Protein AF-A0A344W2H5-F1 (afdb_monomer_lite)

Structure (mmCIF, N/CA/C/O backbone):
data_AF-A0A344W2H5-F1
#
_entry.id   AF-A0A344W2H5-F1
#
loop_
_atom_site.group_PDB
_atom_site.id
_atom_site.type_symbol
_atom_site.label_atom_id
_atom_site.label_alt_id
_atom_site.label_comp_id
_atom_site.label_asym_id
_atom_site.label_entity_id
_atom_site.label_seq_id
_atom_site.pdbx_PDB_ins_code
_atom_site.Cartn_x
_atom_site.Cartn_y
_atom_site.Cartn_z
_atom_site.occupancy
_atom_site.B_iso_or_equiv
_atom_site.auth_seq_id
_atom_site.auth_comp_id
_atom_site.auth_asym_id
_atom_site.auth_atom_id
_atom_site.pdbx_PDB_model_num
ATOM 1 N N . MET A 1 1 ? -45.371 17.504 56.117 1.00 33.66 1 MET A N 1
ATOM 2 C CA . MET A 1 1 ? -45.175 16.566 57.241 1.00 33.66 1 MET A CA 1
ATOM 3 C C . MET A 1 1 ? -45.513 15.166 56.734 1.00 33.66 1 MET A C 1
ATOM 5 O O . MET A 1 1 ? -46.571 15.006 56.147 1.00 33.66 1 MET A O 1
ATOM 9 N N . ASN A 1 2 ? -44.581 14.229 56.929 1.00 28.39 2 ASN A N 1
ATOM 10 C CA . ASN A 1 2 ? -44.618 12.771 56.729 1.00 28.39 2 ASN A CA 1
ATOM 11 C C . ASN A 1 2 ? -44.562 12.112 55.334 1.00 28.39 2 ASN A C 1
ATOM 13 O O . ASN A 1 2 ? -45.553 11.744 54.717 1.00 28.39 2 ASN A O 1
ATOM 17 N N . ILE A 1 3 ? -43.306 11.836 54.969 1.00 36.91 3 ILE A N 1
ATOM 18 C CA . ILE A 1 3 ? -42.771 10.557 54.486 1.00 36.91 3 ILE A CA 1
ATOM 19 C C . ILE A 1 3 ? -43.233 9.409 55.407 1.00 36.91 3 ILE A C 1
ATOM 21 O O . ILE A 1 3 ? -43.064 9.532 56.614 1.00 36.91 3 ILE A O 1
ATOM 25 N N . GLN A 1 4 ? -43.762 8.312 54.853 1.00 33.22 4 GLN A N 1
ATOM 26 C CA . GLN A 1 4 ? -43.435 6.909 55.185 1.00 33.22 4 GLN A CA 1
ATOM 27 C C . GLN A 1 4 ? -44.495 5.942 54.629 1.00 33.22 4 GLN A C 1
ATOM 29 O O . GLN A 1 4 ? -45.690 6.213 54.692 1.00 33.22 4 GLN A O 1
ATOM 34 N N . SER A 1 5 ? -44.020 4.760 54.217 1.00 36.97 5 SER A N 1
ATOM 35 C CA . SER A 1 5 ? -44.768 3.506 53.991 1.00 36.97 5 SER A CA 1
ATOM 36 C C . SER A 1 5 ? -45.156 3.177 52.547 1.00 36.97 5 SER A C 1
ATOM 38 O O . SER A 1 5 ? -46.324 3.224 52.196 1.00 36.97 5 SER A O 1
ATOM 40 N N . LEU A 1 6 ? -44.188 2.735 51.735 1.00 31.62 6 LEU A N 1
ATOM 41 C CA . LEU A 1 6 ? -44.425 1.718 50.694 1.00 31.62 6 LEU A CA 1
ATOM 42 C C . LEU A 1 6 ? -43.097 1.055 50.297 1.00 31.62 6 LEU A C 1
ATOM 44 O O . LEU A 1 6 ? -42.562 1.231 49.210 1.00 31.62 6 LEU A O 1
ATOM 48 N N . ASN A 1 7 ? -42.551 0.285 51.236 1.00 33.47 7 ASN A N 1
ATOM 49 C CA . ASN A 1 7 ? -41.619 -0.796 50.944 1.00 33.47 7 ASN A CA 1
ATOM 50 C C . ASN A 1 7 ? -42.339 -2.091 51.311 1.00 33.47 7 ASN A C 1
ATOM 52 O O . ASN A 1 7 ? -42.685 -2.255 52.477 1.00 33.47 7 ASN A O 1
ATOM 56 N N . VAL A 1 8 ? -42.569 -2.960 50.322 1.00 37.69 8 VAL A N 1
ATOM 57 C CA . VAL A 1 8 ? -42.499 -4.438 50.358 1.00 37.69 8 VAL A CA 1
ATOM 58 C C . VAL A 1 8 ? -43.263 -4.992 49.141 1.00 37.69 8 VAL A C 1
ATOM 60 O O . VAL A 1 8 ? -44.351 -4.530 48.823 1.00 37.69 8 VAL A O 1
ATOM 63 N N . LEU A 1 9 ? -42.664 -6.011 48.508 1.00 34.38 9 LEU A N 1
ATOM 64 C CA . LEU A 1 9 ? -43.115 -6.820 47.359 1.00 34.38 9 LEU A CA 1
ATOM 65 C C . LEU A 1 9 ? -42.678 -6.363 45.957 1.00 34.38 9 LEU A C 1
ATOM 67 O O . LEU A 1 9 ? -43.484 -6.227 45.048 1.00 34.38 9 LEU A O 1
ATOM 71 N N . PHE A 1 10 ? -41.363 -6.329 45.723 1.00 32.84 10 PHE A N 1
ATOM 72 C CA . PHE A 1 10 ? -40.839 -6.772 44.427 1.00 32.84 10 PHE A CA 1
ATOM 73 C C . PHE A 1 10 ? -39.986 -8.022 44.629 1.00 32.84 10 PHE A C 1
ATOM 75 O O . PHE A 1 10 ? -38.896 -7.991 45.201 1.00 32.84 10 PHE A O 1
ATOM 82 N N . SER A 1 11 ? -40.544 -9.156 44.204 1.00 41.75 11 SER A N 1
ATOM 83 C CA . SER A 1 11 ? -39.887 -10.456 44.245 1.00 41.75 11 SER A CA 1
ATOM 84 C C . SER A 1 11 ? -38.611 -10.440 43.396 1.00 41.75 11 SER A C 1
ATOM 86 O O . SER A 1 11 ? -38.528 -9.774 42.361 1.00 41.75 11 SER A O 1
ATOM 88 N N . ARG A 1 12 ? -37.617 -11.238 43.803 1.00 37.84 12 ARG A N 1
ATOM 89 C CA . ARG A 1 12 ? -36.329 -11.432 43.109 1.00 37.84 12 ARG A CA 1
ATOM 90 C C . ARG A 1 12 ? -36.451 -11.879 41.635 1.00 37.84 12 ARG A C 1
ATOM 92 O O . ARG A 1 12 ? -35.437 -11.967 40.956 1.00 37.84 12 ARG A O 1
ATOM 99 N N . ARG A 1 13 ? -37.662 -12.128 41.119 1.00 40.97 13 ARG A N 1
ATOM 100 C CA . ARG A 1 13 ? -37.932 -12.499 39.721 1.00 40.97 13 ARG A CA 1
ATOM 101 C C . ARG A 1 13 ? -38.162 -11.301 38.786 1.00 40.97 13 ARG A C 1
ATOM 103 O O . ARG A 1 13 ? -37.967 -11.450 37.587 1.00 40.97 13 ARG A O 1
ATOM 110 N N . ALA A 1 14 ? -38.476 -10.108 39.303 1.00 36.69 14 ALA A N 1
ATOM 111 C CA . ALA A 1 14 ? -38.692 -8.917 38.467 1.00 36.69 14 ALA A CA 1
ATOM 112 C C . ALA A 1 14 ? -37.384 -8.272 37.959 1.00 36.69 14 ALA A C 1
ATOM 114 O O . ALA A 1 14 ? -37.369 -7.663 36.895 1.00 36.69 14 ALA A O 1
ATOM 115 N N . LYS A 1 15 ? -36.258 -8.462 38.665 1.00 33.16 15 LYS A N 1
ATOM 116 C CA . LYS A 1 15 ? -34.935 -7.982 38.215 1.00 33.16 15 LYS A CA 1
ATOM 117 C C . LYS A 1 15 ? -34.275 -8.878 37.157 1.00 33.16 15 LYS A C 1
ATOM 119 O O . LYS A 1 15 ? -33.351 -8.432 36.494 1.00 33.16 15 LYS A O 1
ATOM 124 N N . ALA A 1 16 ? -34.761 -10.108 36.967 1.00 33.53 16 ALA A N 1
ATOM 125 C CA . ALA A 1 16 ? -34.240 -11.027 35.952 1.00 33.53 16 ALA A CA 1
ATOM 126 C C . ALA A 1 16 ? -34.899 -10.843 34.569 1.00 33.53 16 ALA A C 1
ATOM 128 O O . ALA A 1 16 ? -34.302 -11.205 33.562 1.00 33.53 16 ALA A O 1
ATOM 129 N N . MET A 1 17 ? -36.096 -10.245 34.494 1.00 32.78 17 MET A N 1
ATOM 130 C CA . MET A 1 17 ? -36.780 -9.991 33.215 1.00 32.78 17 MET A CA 1
ATOM 131 C C . MET A 1 17 ? -36.383 -8.670 32.540 1.00 32.78 17 MET A C 1
ATOM 133 O O . MET A 1 17 ? -36.568 -8.539 31.335 1.00 32.78 17 MET A O 1
ATOM 137 N N . LEU A 1 18 ? -35.781 -7.716 33.262 1.00 30.08 18 LEU A N 1
ATOM 138 C CA . LEU A 1 18 ? -35.337 -6.446 32.668 1.00 30.08 18 LEU A CA 1
ATOM 139 C C . LEU A 1 18 ? -33.956 -6.522 31.985 1.00 30.08 18 LEU A C 1
ATOM 141 O O . LEU A 1 18 ? -33.549 -5.571 31.334 1.00 30.08 18 LEU A O 1
ATOM 145 N N . VAL A 1 19 ? -33.243 -7.646 32.125 1.00 32.53 19 VAL A N 1
ATOM 146 C CA . VAL A 1 19 ? -31.919 -7.878 31.509 1.00 32.53 19 VAL A CA 1
ATOM 147 C C . VAL A 1 19 ? -32.024 -8.702 30.214 1.00 32.53 19 VAL A C 1
ATOM 149 O O . VAL A 1 19 ? -31.089 -8.747 29.427 1.00 32.53 19 VAL A O 1
ATOM 152 N N . ILE A 1 20 ? -33.180 -9.320 29.942 1.00 31.95 20 ILE A N 1
ATOM 153 C CA . ILE A 1 20 ? -33.392 -10.146 28.738 1.00 31.95 20 ILE A CA 1
ATOM 154 C C . ILE A 1 20 ? -34.100 -9.353 27.621 1.00 31.95 20 ILE A C 1
ATOM 156 O O . ILE A 1 20 ? -33.932 -9.664 26.445 1.00 31.95 20 ILE A O 1
ATOM 160 N N . ALA A 1 21 ? -34.810 -8.268 27.948 1.00 30.44 21 ALA A N 1
ATOM 161 C CA . ALA A 1 21 ? -35.439 -7.394 26.950 1.00 30.44 21 ALA A CA 1
ATOM 162 C C . ALA A 1 21 ? -34.453 -6.438 26.242 1.00 30.44 21 ALA A C 1
ATOM 164 O O . ALA A 1 21 ? -34.757 -5.937 25.164 1.00 30.44 21 ALA A O 1
ATOM 165 N N . SER A 1 22 ? -33.260 -6.220 26.800 1.00 30.78 22 SER A N 1
ATOM 166 C CA . SER A 1 22 ? -32.208 -5.364 26.229 1.00 30.78 22 SER A CA 1
ATOM 167 C C . SER A 1 22 ? -31.203 -6.109 25.340 1.00 30.78 22 SER A C 1
ATOM 169 O O . SER A 1 22 ? -30.354 -5.464 24.739 1.00 30.78 22 SER A O 1
ATOM 171 N N . LEU A 1 23 ? -31.315 -7.438 25.197 1.00 30.53 23 LEU A N 1
ATOM 172 C CA . LEU A 1 23 ? -30.450 -8.227 24.303 1.00 30.53 23 LEU A CA 1
ATOM 173 C C . LEU A 1 23 ? -31.110 -8.602 22.962 1.00 30.53 23 LEU A C 1
ATOM 175 O O . LEU A 1 23 ? -30.437 -9.090 22.062 1.00 30.53 23 LEU A O 1
ATOM 179 N N . VAL A 1 24 ? -32.422 -8.379 22.817 1.00 31.30 24 VAL A N 1
ATOM 180 C CA . VAL A 1 24 ? -33.186 -8.702 21.592 1.00 31.30 24 VAL A CA 1
ATOM 181 C C . VAL A 1 24 ? -33.532 -7.440 20.780 1.00 31.30 24 VAL A C 1
ATOM 183 O O . VAL A 1 24 ? -33.884 -7.533 19.608 1.00 31.30 24 VAL A O 1
ATOM 186 N N . ALA A 1 25 ? -33.362 -6.245 21.355 1.00 30.81 25 ALA A N 1
ATOM 187 C CA . ALA A 1 25 ? -33.643 -4.971 20.686 1.00 30.81 25 ALA A CA 1
ATOM 188 C C . ALA A 1 25 ? -32.490 -4.444 19.803 1.00 30.81 25 ALA A C 1
ATOM 190 O O . ALA A 1 25 ? -32.708 -3.524 19.022 1.00 30.81 25 ALA A O 1
ATOM 191 N N . SER A 1 26 ? -31.296 -5.044 19.859 1.00 34.09 26 SER A N 1
ATOM 192 C CA . SER A 1 26 ? -30.114 -4.591 19.100 1.00 34.09 26 SER A CA 1
ATOM 193 C C . SER A 1 26 ? -29.977 -5.216 17.702 1.00 34.09 26 SER A C 1
ATOM 195 O O . SER A 1 26 ? -28.992 -4.967 17.019 1.00 34.09 26 SER A O 1
ATOM 197 N N . ILE A 1 27 ? -30.942 -6.037 17.261 1.00 37.72 27 ILE A N 1
ATOM 198 C CA . ILE A 1 27 ? -30.916 -6.694 15.934 1.00 37.72 27 ILE A CA 1
ATOM 199 C C . ILE A 1 27 ? -31.898 -6.048 14.935 1.00 37.72 27 ILE A C 1
ATOM 201 O O . ILE A 1 27 ? -31.874 -6.363 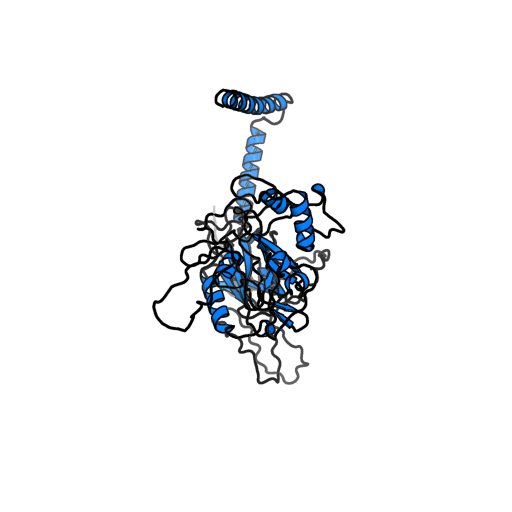13.750 1.00 37.72 27 ILE A O 1
ATOM 205 N N . PHE A 1 28 ? -32.700 -5.059 15.342 1.00 35.44 28 PHE A N 1
ATOM 206 C CA . PHE A 1 28 ? -33.480 -4.248 14.396 1.00 35.44 28 PHE A CA 1
ATOM 207 C C . PHE A 1 28 ? -32.687 -3.016 13.933 1.00 35.44 28 PHE A C 1
ATOM 209 O O . PHE A 1 28 ? -33.085 -1.870 14.136 1.00 35.44 28 PHE A O 1
ATOM 216 N N . ALA A 1 29 ? -31.554 -3.262 13.273 1.00 35.25 29 ALA A N 1
ATOM 217 C CA . ALA A 1 29 ? -30.940 -2.269 12.404 1.00 35.25 29 ALA A CA 1
ATOM 218 C C . ALA A 1 29 ? -31.811 -2.132 11.143 1.00 35.25 29 ALA A C 1
ATOM 220 O O . ALA A 1 29 ? -31.845 -3.004 10.280 1.00 35.25 29 ALA A O 1
ATOM 221 N N . ILE A 1 30 ? -32.600 -1.060 11.138 1.00 34.06 30 ILE A N 1
ATOM 222 C CA . ILE A 1 30 ? -33.126 -0.297 10.002 1.00 34.06 30 ILE A CA 1
ATOM 223 C C . ILE A 1 30 ? -32.783 -0.908 8.626 1.00 34.06 30 ILE A C 1
ATOM 225 O O . ILE A 1 30 ? -31.672 -0.754 8.122 1.00 34.06 30 ILE A O 1
ATOM 229 N N . LEU A 1 31 ? -33.781 -1.511 7.965 1.00 30.66 31 LEU A N 1
ATOM 230 C CA . LEU A 1 31 ? -33.804 -1.618 6.504 1.00 30.66 31 LEU A CA 1
ATOM 231 C C . LEU A 1 31 ? -33.951 -0.202 5.929 1.00 30.66 31 LEU A C 1
ATOM 233 O O . LEU A 1 31 ? -35.045 0.244 5.586 1.00 30.66 31 LEU A O 1
ATOM 237 N N . VAL A 1 32 ? -32.839 0.519 5.826 1.00 30.64 32 VAL A N 1
ATOM 238 C CA . VAL A 1 32 ? -32.694 1.495 4.750 1.00 30.64 32 VAL A CA 1
ATOM 239 C C . VAL A 1 32 ? -32.518 0.642 3.496 1.00 30.64 32 VAL A C 1
ATOM 241 O O . VAL A 1 32 ? -31.688 -0.271 3.524 1.00 30.64 32 VAL A O 1
ATOM 244 N N . PRO A 1 33 ? -33.270 0.856 2.403 1.00 28.53 33 PRO A N 1
ATOM 245 C CA . PRO A 1 33 ? -32.864 0.295 1.131 1.00 28.53 33 PRO A CA 1
ATOM 246 C C . PRO A 1 33 ? -31.511 0.929 0.818 1.00 28.53 33 PRO A C 1
ATOM 248 O O . PRO A 1 33 ? -31.432 2.073 0.372 1.00 28.53 33 PRO A O 1
ATOM 251 N N . ALA A 1 34 ? -30.439 0.203 1.136 1.00 33.72 34 ALA A N 1
ATOM 252 C CA . ALA A 1 34 ? -29.125 0.486 0.618 1.00 33.72 34 ALA A CA 1
ATOM 253 C C . ALA A 1 34 ? -29.319 0.529 -0.892 1.00 33.72 34 ALA A C 1
ATOM 255 O O . ALA A 1 34 ? -29.576 -0.498 -1.527 1.00 33.72 34 ALA A O 1
ATOM 256 N N . SER A 1 35 ? -29.273 1.739 -1.453 1.00 29.64 35 SER A N 1
ATOM 257 C CA . SER A 1 35 ? -28.962 1.890 -2.863 1.00 29.64 35 SER A CA 1
ATOM 258 C C . SER A 1 35 ? -27.725 1.037 -3.041 1.00 29.64 35 SER A C 1
ATOM 260 O O . SER A 1 35 ? -26.721 1.273 -2.371 1.00 29.64 35 SER A O 1
ATOM 262 N N . SER A 1 36 ? -27.872 -0.056 -3.780 1.00 33.88 36 SER A N 1
ATOM 263 C CA . SER A 1 36 ? -26.810 -1.019 -3.967 1.00 33.88 36 SER A CA 1
ATOM 264 C C . SER A 1 36 ? -25.730 -0.293 -4.752 1.00 33.88 36 SER A C 1
ATOM 266 O O . SER A 1 36 ? -25.734 -0.300 -5.978 1.00 33.88 36 SER A O 1
ATOM 268 N N . ALA A 1 37 ? -24.820 0.374 -4.044 1.00 30.23 37 ALA A N 1
ATOM 269 C CA . ALA A 1 37 ? -23.463 0.496 -4.508 1.00 30.23 37 ALA A CA 1
ATOM 270 C C . ALA A 1 37 ? -23.009 -0.955 -4.625 1.00 30.23 37 ALA A C 1
ATOM 272 O O . ALA A 1 37 ? -22.675 -1.610 -3.638 1.00 30.23 37 ALA A O 1
ATOM 273 N N . THR A 1 38 ? -23.176 -1.511 -5.821 1.00 28.61 38 THR A N 1
ATOM 274 C CA . THR A 1 38 ? -22.523 -2.742 -6.227 1.00 28.61 38 THR A CA 1
ATOM 275 C C . THR A 1 38 ? -21.059 -2.539 -5.890 1.00 28.61 38 THR A C 1
ATOM 277 O O . THR A 1 38 ? -20.385 -1.762 -6.564 1.00 28.61 38 THR A O 1
ATOM 280 N N . ALA A 1 39 ? -20.601 -3.164 -4.802 1.00 37.31 39 ALA A N 1
ATOM 281 C CA . ALA A 1 39 ? -19.183 -3.338 -4.560 1.00 37.31 39 ALA A CA 1
ATOM 282 C C . ALA A 1 39 ? -18.619 -3.884 -5.871 1.00 37.31 39 ALA A C 1
ATOM 284 O O . ALA A 1 39 ? -19.129 -4.888 -6.383 1.00 37.31 39 ALA A O 1
ATOM 285 N N . ALA A 1 40 ? -17.689 -3.142 -6.474 1.00 35.34 40 ALA A N 1
ATOM 286 C CA . ALA A 1 40 ? -17.066 -3.566 -7.711 1.00 35.34 40 ALA A CA 1
ATOM 287 C C . ALA A 1 40 ? -16.547 -4.999 -7.499 1.00 35.34 40 ALA A C 1
ATOM 289 O O . ALA A 1 40 ? -15.973 -5.273 -6.440 1.00 35.34 40 ALA A O 1
ATOM 290 N N . PRO A 1 41 ? -16.810 -5.937 -8.425 1.00 37.94 41 PRO A N 1
ATOM 291 C CA . PRO A 1 41 ? -16.210 -7.258 -8.333 1.00 37.94 41 PRO A CA 1
ATOM 292 C C . PRO A 1 41 ? -14.691 -7.078 -8.261 1.00 37.94 41 PRO A C 1
ATOM 294 O O . PRO A 1 41 ? -14.124 -6.368 -9.093 1.00 37.94 41 PRO A O 1
ATOM 297 N N . SER A 1 42 ? -14.065 -7.676 -7.244 1.00 48.62 42 SER A N 1
ATOM 298 C CA . SER A 1 42 ? -12.610 -7.676 -7.087 1.00 48.62 42 SER A CA 1
ATOM 299 C C . SER A 1 42 ? -11.932 -8.115 -8.378 1.00 48.62 42 SER A C 1
ATOM 301 O O . SER A 1 42 ? -12.424 -9.000 -9.092 1.00 48.62 42 SER A O 1
ATOM 303 N N . ASN A 1 43 ? -10.788 -7.513 -8.676 1.00 56.25 43 ASN A N 1
ATOM 304 C CA . ASN A 1 43 ? -10.019 -7.901 -9.842 1.00 56.25 43 ASN A CA 1
ATOM 305 C C . ASN A 1 43 ? -8.785 -8.709 -9.400 1.00 56.25 43 ASN A C 1
ATOM 307 O O . ASN A 1 43 ? -7.765 -8.117 -9.040 1.00 56.25 43 ASN A O 1
ATOM 311 N N . PRO A 1 44 ? -8.829 -10.061 -9.426 1.00 64.50 44 PRO A N 1
ATOM 312 C CA . PRO A 1 44 ? -7.673 -10.892 -9.076 1.00 64.50 44 PRO A CA 1
ATOM 313 C C . PRO A 1 44 ? -6.478 -10.684 -10.021 1.00 64.50 44 PRO A C 1
ATOM 315 O O . PRO A 1 44 ? -5.378 -11.146 -9.712 1.00 64.50 44 PRO A O 1
ATOM 318 N N . ASP A 1 45 ? -6.664 -9.967 -11.134 1.00 84.31 45 ASP A N 1
ATOM 319 C CA . ASP A 1 45 ? -5.617 -9.603 -12.087 1.00 84.31 45 ASP A CA 1
ATOM 320 C C . ASP A 1 45 ? -4.943 -8.262 -11.767 1.00 84.31 45 ASP A C 1
ATOM 322 O O . ASP A 1 45 ? -4.261 -7.697 -12.623 1.00 84.31 45 ASP A O 1
ATOM 326 N N . LYS A 1 46 ? -5.096 -7.737 -10.547 1.00 88.38 46 LYS A N 1
ATOM 327 C CA . LYS A 1 46 ? -4.428 -6.506 -10.107 1.00 88.38 46 LYS A CA 1
ATOM 328 C C . LYS A 1 46 ? -3.247 -6.760 -9.189 1.00 88.38 46 LYS A C 1
ATOM 330 O O . LYS A 1 46 ? -3.187 -7.746 -8.456 1.00 88.38 46 LYS A O 1
ATOM 335 N N . VAL A 1 47 ? -2.308 -5.824 -9.232 1.00 91.38 47 VAL A N 1
ATOM 336 C CA . VAL A 1 47 ? -1.150 -5.777 -8.348 1.00 91.38 47 VAL A CA 1
ATOM 337 C C . VAL A 1 47 ? -0.800 -4.331 -8.015 1.00 91.38 47 VAL A C 1
ATOM 339 O O . VAL A 1 47 ? -0.743 -3.471 -8.893 1.00 91.38 47 VAL A O 1
ATOM 342 N N . THR A 1 48 ? -0.584 -4.061 -6.730 1.00 94.00 48 THR A N 1
ATOM 343 C CA . THR A 1 48 ? -0.128 -2.762 -6.236 1.00 94.00 48 THR A CA 1
ATOM 344 C C . THR A 1 48 ? 1.387 -2.765 -6.178 1.00 94.00 48 THR A C 1
ATOM 346 O O . THR A 1 48 ? 1.979 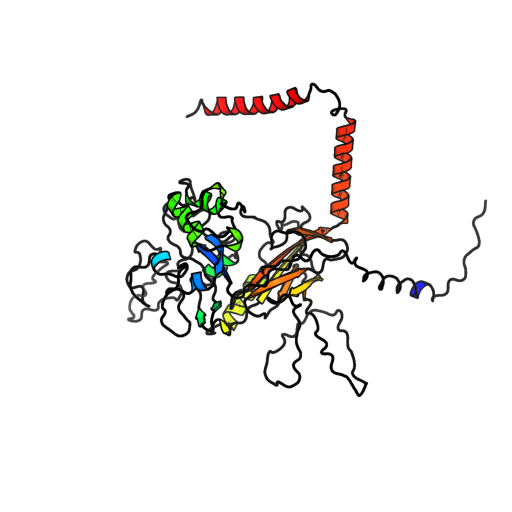-3.635 -5.533 1.00 94.00 48 THR A O 1
ATOM 349 N N . ILE A 1 49 ? 2.000 -1.780 -6.824 1.00 95.19 49 ILE A N 1
ATOM 350 C CA . ILE A 1 49 ? 3.450 -1.632 -6.950 1.00 95.19 49 ILE A CA 1
ATOM 351 C C . ILE A 1 49 ? 3.897 -0.273 -6.413 1.00 95.19 49 ILE A C 1
ATOM 353 O O . ILE A 1 49 ? 3.111 0.675 -6.345 1.00 95.19 49 ILE A O 1
ATOM 357 N N . CYS A 1 50 ? 5.182 -0.161 -6.086 1.00 96.50 50 CYS A N 1
ATOM 358 C CA . CYS A 1 50 ? 5.839 1.136 -5.962 1.00 96.50 50 CYS A CA 1
ATOM 359 C C . CYS A 1 50 ? 6.474 1.469 -7.303 1.00 96.50 50 CYS A C 1
ATOM 361 O O . CYS A 1 50 ? 7.549 0.963 -7.629 1.00 96.50 50 CYS A O 1
ATOM 363 N N . HIS A 1 51 ? 5.796 2.309 -8.075 1.00 94.50 51 HIS A N 1
ATOM 364 C CA . HIS A 1 51 ? 6.293 2.796 -9.346 1.00 94.50 51 HIS A CA 1
ATOM 365 C C . HIS A 1 51 ? 7.334 3.892 -9.121 1.00 94.50 51 HIS A C 1
ATOM 367 O O . HIS A 1 51 ? 7.089 4.869 -8.411 1.00 94.50 51 HIS A O 1
ATOM 373 N N . ARG A 1 52 ? 8.519 3.709 -9.689 1.00 92.12 52 ARG A N 1
ATOM 374 C CA . ARG A 1 52 ? 9.686 4.570 -9.512 1.00 92.12 52 ARG A CA 1
ATOM 375 C C . ARG A 1 52 ? 9.506 5.908 -10.258 1.00 92.12 52 ARG A C 1
ATOM 377 O O . ARG A 1 52 ? 9.148 5.956 -11.438 1.00 92.12 52 ARG A O 1
ATOM 384 N N . THR A 1 53 ? 9.846 7.010 -9.612 1.00 92.06 53 THR A N 1
ATOM 385 C CA . THR A 1 53 ? 9.752 8.363 -10.190 1.00 92.06 53 THR A CA 1
ATOM 386 C C . THR A 1 53 ? 11.141 8.890 -10.590 1.00 92.06 53 THR A C 1
ATOM 388 O O . THR A 1 53 ? 12.131 8.162 -10.490 1.00 92.06 53 THR A O 1
ATOM 391 N N . HIS A 1 54 ? 11.246 10.127 -11.082 1.00 89.44 54 HIS A N 1
ATOM 392 C CA . HIS A 1 54 ? 12.521 10.859 -11.162 1.00 89.44 54 HIS A CA 1
ATOM 393 C C . HIS A 1 54 ? 12.729 11.777 -9.944 1.00 89.44 54 HIS A C 1
ATOM 395 O O . HIS A 1 54 ? 13.852 12.207 -9.674 1.00 89.44 54 HIS A O 1
ATOM 401 N N . SER A 1 55 ? 11.663 12.089 -9.205 1.00 91.31 55 SER A N 1
ATOM 402 C CA . SER A 1 55 ? 11.660 12.927 -8.009 1.00 91.31 55 SER A CA 1
ATOM 403 C C . SER A 1 55 ? 12.326 12.229 -6.823 1.00 91.31 55 SER A C 1
ATOM 405 O O . SER A 1 55 ? 11.782 11.303 -6.232 1.00 91.31 55 SER A O 1
ATOM 407 N N . THR A 1 56 ? 13.469 12.740 -6.369 1.00 90.44 56 THR A N 1
ATOM 408 C CA . THR A 1 56 ? 14.123 12.243 -5.142 1.00 90.44 56 THR A CA 1
ATOM 409 C C . THR A 1 56 ? 13.353 12.605 -3.867 1.00 90.44 56 THR A C 1
ATOM 411 O O . THR A 1 56 ? 13.541 11.971 -2.833 1.00 90.44 56 THR A O 1
ATOM 414 N N . GLY A 1 57 ? 12.459 13.599 -3.932 1.00 91.19 57 GLY A N 1
ATOM 415 C CA . GLY A 1 57 ? 11.519 13.938 -2.860 1.00 91.19 57 GLY A CA 1
ATOM 416 C C . GLY A 1 57 ? 10.275 13.041 -2.819 1.00 91.19 57 GLY A C 1
ATOM 417 O O . GLY A 1 57 ? 9.630 12.937 -1.776 1.00 91.19 57 GLY A O 1
ATOM 418 N N . ASN A 1 58 ? 9.938 12.382 -3.928 1.00 92.38 58 ASN A N 1
ATOM 419 C CA . ASN A 1 58 ? 8.832 11.431 -4.037 1.00 92.38 58 ASN A CA 1
ATOM 420 C C . ASN A 1 58 ? 9.287 10.223 -4.860 1.00 92.38 58 ASN A C 1
ATOM 422 O O . ASN A 1 58 ? 8.795 10.047 -5.970 1.00 92.38 58 ASN A O 1
ATOM 426 N N . PRO A 1 59 ? 10.232 9.406 -4.360 1.00 93.25 59 PRO A N 1
ATOM 427 C CA . PRO A 1 59 ? 10.929 8.413 -5.179 1.00 93.25 59 PRO A CA 1
ATOM 428 C C . PRO A 1 59 ? 10.019 7.310 -5.711 1.00 93.25 59 PRO A C 1
ATOM 430 O O . PRO A 1 59 ? 10.325 6.696 -6.734 1.00 93.25 59 PRO A O 1
ATOM 433 N N . TYR A 1 60 ? 8.887 7.074 -5.045 1.00 95.62 60 TYR A N 1
ATOM 434 C CA . TYR A 1 60 ? 7.879 6.146 -5.516 1.00 95.62 60 TYR A CA 1
ATOM 435 C C . TYR A 1 60 ? 6.470 6.717 -5.446 1.00 95.62 60 TYR A C 1
ATOM 437 O O . TYR A 1 60 ? 6.059 7.337 -4.461 1.00 95.62 60 TYR A O 1
ATOM 445 N N . ARG A 1 61 ? 5.701 6.383 -6.476 1.00 95.25 61 ARG A N 1
ATOM 446 C CA . ARG A 1 61 ? 4.250 6.487 -6.523 1.00 95.25 61 ARG A CA 1
ATOM 447 C C . ARG A 1 61 ? 3.653 5.096 -6.326 1.00 95.25 61 ARG A C 1
ATOM 449 O O . ARG A 1 61 ? 3.951 4.184 -7.091 1.00 95.25 61 ARG A O 1
ATOM 456 N N . MET A 1 62 ? 2.804 4.917 -5.320 1.00 94.94 62 MET A N 1
ATOM 457 C CA . MET A 1 62 ? 2.052 3.671 -5.157 1.00 94.94 62 MET A CA 1
ATOM 458 C C . MET A 1 62 ? 0.873 3.665 -6.131 1.00 94.94 62 MET A C 1
ATOM 460 O O . MET A 1 62 ? 0.023 4.555 -6.060 1.00 94.94 62 MET A O 1
ATOM 464 N N . ILE A 1 63 ? 0.840 2.681 -7.028 1.00 94.25 63 ILE A N 1
ATOM 465 C CA . ILE A 1 63 ? -0.205 2.518 -8.049 1.00 94.25 63 ILE A CA 1
ATOM 466 C C . ILE A 1 63 ? -0.691 1.073 -8.095 1.00 94.25 63 ILE A C 1
ATOM 468 O O . ILE A 1 63 ? 0.058 0.156 -7.752 1.00 94.25 63 ILE A O 1
ATOM 472 N N . THR A 1 64 ? -1.923 0.872 -8.558 1.00 92.44 64 THR A N 1
ATOM 473 C CA . THR A 1 64 ? -2.514 -0.459 -8.733 1.00 92.44 64 THR A CA 1
ATOM 474 C C . THR A 1 64 ? -2.807 -0.690 -10.206 1.00 92.44 64 THR A C 1
ATOM 476 O O . THR A 1 64 ? -3.647 -0.025 -10.813 1.00 92.44 64 THR A O 1
ATOM 479 N N . VAL A 1 65 ? -2.099 -1.650 -10.791 1.00 91.94 65 VAL A N 1
ATOM 480 C CA . VAL A 1 65 ? -2.078 -1.897 -12.237 1.00 91.94 65 VAL A CA 1
ATOM 481 C C . VAL A 1 65 ? -2.509 -3.324 -12.546 1.00 91.94 65 VAL A C 1
ATOM 483 O O . VAL A 1 65 ? -2.605 -4.168 -11.654 1.00 91.94 65 VAL A O 1
ATOM 486 N N . SER A 1 66 ? -2.798 -3.598 -13.819 1.00 90.56 66 SER A N 1
ATOM 487 C CA . SER A 1 66 ? -2.977 -4.977 -14.282 1.00 90.56 66 SER A CA 1
ATOM 488 C C . SER A 1 66 ? -1.682 -5.769 -14.091 1.00 90.56 66 SER A C 1
ATOM 490 O O . SER A 1 66 ? -0.599 -5.260 -14.378 1.00 90.56 66 SER A O 1
ATOM 492 N N . LYS A 1 67 ? -1.782 -7.040 -13.694 1.00 89.25 67 LYS A N 1
ATOM 493 C CA . LYS A 1 67 ? -0.646 -7.976 -13.656 1.00 89.25 67 LYS A CA 1
ATOM 494 C C . LYS A 1 67 ? 0.035 -8.104 -15.024 1.00 89.25 67 LYS A C 1
ATOM 496 O O . LYS A 1 67 ? 1.249 -8.252 -15.082 1.00 89.25 67 LYS A O 1
ATOM 501 N N . SER A 1 68 ? -0.711 -7.939 -16.119 1.00 86.62 68 SER A N 1
ATOM 502 C CA . SER A 1 68 ? -0.158 -7.912 -17.484 1.00 86.62 68 SER A CA 1
ATOM 503 C C . SER A 1 68 ? 0.741 -6.704 -17.777 1.00 86.62 68 SER A C 1
ATOM 505 O O . SER A 1 68 ? 1.442 -6.691 -18.780 1.00 86.62 68 SER A O 1
ATOM 507 N N . SER A 1 69 ? 0.700 -5.656 -16.949 1.00 87.50 69 SER A N 1
ATOM 508 C CA . SER A 1 69 ? 1.588 -4.496 -17.090 1.00 87.50 69 SER A CA 1
ATOM 509 C C . SER A 1 69 ? 2.946 -4.720 -16.416 1.00 87.50 69 SER A C 1
ATOM 511 O O . SER A 1 69 ? 3.858 -3.913 -16.578 1.00 87.50 69 SER A O 1
ATOM 513 N N . VAL A 1 70 ? 3.093 -5.800 -15.641 1.00 86.94 70 VAL A N 1
ATOM 514 C CA . VAL A 1 70 ? 4.275 -6.086 -14.812 1.00 86.94 70 VAL A CA 1
ATOM 515 C C . VAL A 1 70 ? 4.832 -7.503 -15.026 1.00 86.94 70 VAL A C 1
ATOM 517 O O . VAL A 1 70 ? 5.712 -7.929 -14.284 1.00 86.94 70 VAL A O 1
ATOM 520 N N . ASP A 1 71 ? 4.360 -8.250 -16.024 1.00 80.69 71 ASP A N 1
ATOM 521 C CA . ASP A 1 71 ? 4.759 -9.640 -16.315 1.00 80.69 71 ASP A CA 1
ATOM 522 C C . ASP A 1 71 ? 5.934 -9.765 -17.317 1.00 80.69 71 ASP A C 1
ATOM 524 O O . ASP A 1 71 ? 6.192 -10.832 -17.879 1.00 80.69 71 ASP A O 1
ATOM 528 N N . GLY A 1 72 ? 6.662 -8.661 -17.529 1.00 74.44 72 GLY A N 1
ATOM 529 C CA . GLY A 1 72 ? 7.777 -8.541 -18.471 1.00 74.44 72 GLY A CA 1
ATOM 530 C C . GLY A 1 72 ? 9.114 -9.173 -18.025 1.00 74.44 72 GLY A C 1
ATOM 531 O O . GLY A 1 72 ? 9.219 -9.746 -16.942 1.00 74.44 72 GLY A O 1
ATOM 532 N N . PRO A 1 73 ? 10.182 -9.067 -18.844 1.00 63.50 73 PRO A N 1
ATOM 533 C CA . PRO A 1 73 ? 11.379 -9.908 -18.739 1.00 63.50 73 PRO A CA 1
ATOM 534 C C . PRO A 1 73 ? 12.229 -9.782 -17.473 1.00 63.50 73 PRO A C 1
ATOM 536 O O . PRO A 1 73 ? 12.938 -10.736 -17.152 1.00 63.50 73 PRO A O 1
ATOM 539 N N . LEU A 1 74 ? 12.189 -8.652 -16.756 1.00 69.25 74 LEU A N 1
ATOM 540 C CA . LEU A 1 74 ? 12.898 -8.512 -15.474 1.00 69.25 74 LEU A CA 1
ATOM 541 C C . LEU A 1 74 ? 12.103 -9.099 -14.305 1.00 69.25 74 LEU A C 1
ATOM 543 O O . LEU A 1 74 ? 12.677 -9.363 -13.251 1.00 69.25 74 LEU A O 1
ATOM 547 N N . ASN A 1 75 ? 10.812 -9.365 -14.497 1.00 72.19 75 ASN A N 1
ATOM 548 C CA . ASN A 1 75 ? 10.020 -10.173 -13.588 1.00 72.19 75 ASN A CA 1
ATOM 549 C C . ASN A 1 75 ? 10.071 -11.631 -14.058 1.00 72.19 75 ASN A C 1
ATOM 551 O O . ASN A 1 75 ? 9.195 -12.133 -14.763 1.00 72.19 75 ASN A O 1
ATOM 555 N N . VAL A 1 76 ? 11.173 -12.302 -13.732 1.00 64.88 76 VAL A N 1
ATOM 556 C CA . VAL A 1 76 ? 11.423 -13.663 -14.209 1.00 64.88 76 VAL A CA 1
ATOM 557 C C . VAL A 1 76 ? 10.366 -14.634 -13.683 1.00 64.88 76 VAL A C 1
ATOM 559 O O . VAL A 1 76 ? 10.060 -14.687 -12.487 1.00 64.88 76 VAL A O 1
ATOM 562 N N . ARG A 1 77 ? 9.823 -15.444 -14.597 1.00 65.50 77 ARG A N 1
ATOM 563 C CA . ARG A 1 77 ? 8.924 -16.540 -14.237 1.00 65.50 77 ARG A CA 1
ATOM 564 C C . ARG A 1 77 ? 9.684 -17.540 -13.379 1.00 65.50 77 ARG A C 1
ATOM 566 O O . ARG A 1 77 ? 10.815 -17.902 -13.712 1.00 65.50 77 ARG A O 1
ATOM 573 N N . SER A 1 78 ? 9.047 -18.074 -12.342 1.00 63.75 78 SER A N 1
ATOM 574 C CA . SER A 1 78 ? 9.668 -19.098 -11.487 1.00 63.75 78 SER A CA 1
ATOM 575 C C . SER A 1 78 ? 10.033 -20.395 -12.242 1.00 63.75 78 SER A C 1
ATOM 577 O O . SER A 1 78 ? 10.772 -21.215 -11.705 1.00 63.75 78 SER A O 1
ATOM 579 N N . SER A 1 79 ? 9.565 -20.579 -13.487 1.00 57.59 79 SER A N 1
ATOM 580 C CA . SER A 1 79 ? 9.801 -21.763 -14.331 1.00 57.59 79 SER A CA 1
ATOM 581 C C . SER A 1 79 ? 10.532 -21.511 -15.671 1.00 57.59 79 SER A C 1
ATOM 583 O O . SER A 1 79 ? 10.498 -22.387 -16.534 1.00 57.59 79 SER A O 1
ATOM 585 N N . GLY A 1 80 ? 11.202 -20.365 -15.876 1.00 55.03 80 GLY A N 1
ATOM 586 C CA . GLY A 1 80 ? 12.056 -20.108 -17.061 1.00 55.03 80 GLY A CA 1
ATOM 587 C C . GLY A 1 80 ? 11.534 -19.089 -18.102 1.00 55.03 80 GLY A C 1
ATOM 588 O O . GLY A 1 80 ? 10.438 -18.561 -17.961 1.00 55.03 80 GLY A O 1
ATOM 589 N N . ASN A 1 81 ? 12.382 -18.807 -19.112 1.00 48.91 81 ASN A N 1
ATOM 590 C CA . ASN A 1 81 ? 12.467 -17.618 -20.003 1.00 48.91 81 ASN A CA 1
ATOM 591 C C . ASN A 1 81 ? 11.149 -17.040 -20.592 1.00 48.91 81 ASN A C 1
ATOM 593 O O . ASN A 1 81 ? 10.207 -17.782 -20.871 1.00 48.91 81 ASN A O 1
ATOM 597 N N . SER A 1 82 ? 11.111 -15.716 -20.818 1.00 55.03 82 SER A N 1
ATOM 598 C CA . SER A 1 82 ? 9.904 -14.904 -21.085 1.00 55.03 82 SER A CA 1
ATOM 599 C C . SER A 1 82 ? 9.861 -14.197 -22.456 1.00 55.03 82 SER A C 1
ATOM 601 O O . SER A 1 82 ? 10.897 -13.830 -23.003 1.00 55.03 82 SER A O 1
ATOM 603 N N . ASP A 1 83 ? 8.633 -13.945 -22.937 1.00 51.09 83 ASP A N 1
ATOM 604 C CA . ASP A 1 83 ? 8.255 -12.916 -23.925 1.00 51.09 83 ASP A CA 1
ATOM 605 C C . ASP A 1 83 ? 7.357 -11.871 -23.216 1.00 51.09 83 ASP A C 1
ATOM 607 O O . ASP A 1 83 ? 6.592 -12.245 -22.321 1.00 51.09 83 ASP A O 1
ATOM 611 N N . SER A 1 84 ? 7.454 -10.585 -23.584 1.00 50.38 84 SER A N 1
ATOM 612 C CA . SER A 1 84 ? 6.802 -9.441 -22.901 1.00 50.38 84 SER A CA 1
ATOM 613 C C . SER A 1 84 ? 5.440 -9.036 -23.492 1.00 50.38 84 SER A C 1
ATOM 615 O O . SER A 1 84 ? 5.269 -9.067 -24.712 1.00 50.38 84 SER A O 1
ATOM 617 N N . ALA A 1 85 ? 4.526 -8.520 -22.657 1.00 46.41 85 ALA A N 1
ATOM 618 C CA . ALA A 1 85 ? 3.332 -7.762 -23.064 1.00 46.41 85 ALA A CA 1
ATOM 619 C C . ALA A 1 85 ? 3.443 -6.253 -22.720 1.00 46.41 85 ALA A C 1
ATOM 621 O O . ALA A 1 85 ? 4.371 -5.812 -22.043 1.00 46.41 85 ALA A O 1
ATOM 622 N N . SER A 1 86 ? 2.520 -5.437 -23.245 1.00 45.25 86 SER A N 1
ATOM 623 C CA . SER A 1 86 ? 2.500 -3.967 -23.130 1.00 45.25 86 SER A CA 1
ATOM 624 C C . SER A 1 86 ? 2.149 -3.466 -21.719 1.00 45.25 86 SER A C 1
ATOM 626 O O . SER A 1 86 ? 1.148 -3.902 -21.155 1.00 45.25 86 SER A O 1
ATOM 628 N N . GLY A 1 87 ? 2.916 -2.497 -21.202 1.00 59.97 87 GLY A N 1
ATOM 629 C CA . GLY A 1 87 ? 2.786 -1.916 -19.852 1.00 59.97 87 GLY A CA 1
ATOM 630 C C . GLY A 1 87 ? 4.102 -1.901 -19.059 1.00 59.97 87 GLY A C 1
ATOM 631 O O . GLY A 1 87 ? 4.197 -1.191 -18.074 1.00 59.97 87 GLY A O 1
ATOM 632 N N . ASP A 1 88 ? 5.104 -2.652 -19.530 1.00 71.25 88 ASP A N 1
ATOM 633 C CA . ASP A 1 88 ? 6.562 -2.630 -19.288 1.00 71.25 88 ASP A CA 1
ATOM 634 C C . ASP A 1 88 ? 7.138 -2.232 -17.909 1.00 71.25 88 ASP A C 1
ATOM 636 O O . ASP A 1 88 ? 8.346 -2.082 -17.816 1.00 71.25 88 ASP A O 1
ATOM 640 N N . HIS A 1 89 ? 6.390 -2.129 -16.809 1.00 85.25 89 HIS A N 1
ATOM 641 C CA . HIS A 1 89 ? 6.929 -1.767 -15.481 1.00 85.25 89 HIS A CA 1
ATOM 642 C C . HIS A 1 89 ? 8.103 -2.665 -15.048 1.00 85.25 89 HIS A C 1
ATOM 644 O O . HIS A 1 89 ? 9.113 -2.210 -14.508 1.00 85.25 89 HIS A O 1
ATOM 650 N N . ALA A 1 90 ? 8.000 -3.958 -15.365 1.00 77.81 90 ALA A N 1
ATOM 651 C CA . ALA A 1 90 ? 9.043 -4.963 -15.155 1.00 77.81 90 ALA A CA 1
ATOM 652 C C . ALA A 1 90 ? 9.944 -5.192 -16.383 1.00 77.81 90 ALA A C 1
ATOM 654 O O . ALA A 1 90 ? 10.564 -6.244 -16.548 1.00 77.81 90 ALA A O 1
ATOM 655 N N . GLY A 1 91 ? 9.961 -4.252 -17.310 1.00 70.50 91 GLY A N 1
ATOM 656 C CA . GLY A 1 91 ? 10.581 -4.413 -18.604 1.00 70.50 91 GLY A CA 1
ATOM 657 C C . GLY A 1 91 ? 11.981 -3.859 -18.721 1.00 70.50 91 GLY A C 1
ATOM 658 O O . GLY A 1 91 ? 12.392 -2.963 -17.984 1.00 70.50 91 GLY A O 1
ATOM 659 N N . ILE A 1 92 ? 12.708 -4.383 -19.705 1.00 65.94 92 ILE A N 1
ATOM 660 C CA . ILE A 1 92 ? 14.068 -3.954 -20.044 1.00 65.94 92 ILE A CA 1
ATOM 661 C C . ILE A 1 92 ? 14.065 -2.492 -20.511 1.00 65.94 92 ILE A C 1
ATOM 663 O O . ILE A 1 92 ? 14.934 -1.726 -20.099 1.00 65.94 92 ILE A O 1
ATOM 667 N N . VAL A 1 93 ? 13.082 -2.084 -21.325 1.00 66.38 93 VAL A N 1
ATOM 668 C CA . VAL A 1 93 ? 13.005 -0.715 -21.862 1.00 66.38 93 VAL A CA 1
ATOM 669 C C . VAL A 1 93 ? 12.670 0.263 -20.748 1.00 66.38 93 VAL A C 1
ATOM 671 O O . VAL A 1 93 ? 13.390 1.246 -20.561 1.00 66.38 93 VAL A O 1
ATOM 674 N N . HIS A 1 94 ? 11.639 -0.037 -19.959 1.00 72.62 94 HIS A N 1
ATOM 675 C CA . HIS A 1 94 ? 11.256 0.785 -18.820 1.00 72.62 94 HIS A CA 1
ATOM 676 C C . HIS A 1 94 ? 12.422 0.973 -17.850 1.00 72.62 94 HIS A C 1
ATOM 678 O O . HIS A 1 94 ? 12.769 2.104 -17.507 1.00 72.62 94 HIS A O 1
ATOM 684 N N . ASN A 1 95 ? 13.104 -0.105 -17.468 1.00 68.62 95 ASN A N 1
ATOM 685 C CA . ASN A 1 95 ? 14.212 -0.035 -16.517 1.00 68.62 95 ASN A CA 1
ATOM 686 C C . ASN A 1 95 ? 15.548 0.404 -17.155 1.00 68.62 95 ASN A C 1
ATOM 688 O O . ASN A 1 95 ? 16.543 0.518 -16.447 1.00 68.62 95 ASN A O 1
ATOM 692 N N . LYS A 1 96 ? 15.569 0.744 -18.456 1.00 62.62 96 LYS A N 1
ATOM 693 C CA . LYS A 1 96 ? 16.750 1.204 -19.221 1.00 62.62 96 LYS A CA 1
ATOM 694 C C . LYS A 1 96 ? 17.905 0.195 -19.248 1.00 62.62 96 LYS A C 1
ATOM 696 O O . LYS A 1 96 ? 19.077 0.567 -19.268 1.00 62.62 96 LYS A O 1
ATOM 701 N N . HIS A 1 97 ? 17.581 -1.092 -19.274 1.00 58.22 97 HIS A N 1
ATOM 702 C CA . HIS A 1 97 ? 18.567 -2.157 -19.438 1.00 58.22 97 HIS A CA 1
ATOM 703 C C . HIS A 1 97 ? 18.951 -2.245 -20.921 1.00 58.22 97 HIS A C 1
ATOM 705 O O . HIS A 1 97 ? 18.093 -2.284 -21.800 1.00 58.22 97 HIS A O 1
ATOM 711 N N . VAL A 1 98 ? 20.248 -2.260 -21.225 1.00 50.19 98 VAL A N 1
ATOM 712 C CA . VAL A 1 98 ? 20.737 -2.510 -22.591 1.00 50.19 98 VAL A CA 1
ATOM 713 C C . VAL A 1 98 ? 20.600 -4.004 -22.900 1.00 50.19 98 VAL A C 1
ATOM 715 O O . VAL A 1 98 ? 20.934 -4.843 -22.069 1.00 50.19 98 VAL A O 1
ATOM 718 N N . THR A 1 99 ? 20.077 -4.331 -24.084 1.00 43.16 99 THR A N 1
ATOM 719 C CA . THR A 1 99 ? 19.771 -5.687 -24.584 1.00 43.16 99 THR A CA 1
ATOM 720 C C . THR A 1 99 ? 20.769 -6.771 -24.157 1.00 43.16 99 THR A C 1
ATOM 722 O O . THR A 1 99 ? 21.928 -6.742 -24.562 1.00 43.16 99 THR A O 1
ATOM 725 N N . GLY A 1 100 ? 20.278 -7.780 -23.432 1.00 36.22 100 GLY A N 1
ATOM 726 C CA . GLY A 1 100 ? 20.981 -9.034 -23.155 1.00 36.22 100 GLY A CA 1
ATOM 727 C C . GLY A 1 100 ? 20.173 -9.906 -22.195 1.00 36.22 100 GLY A C 1
ATOM 728 O O . GLY A 1 100 ? 20.086 -9.601 -21.012 1.00 36.22 100 GLY A O 1
ATOM 729 N N . GLY A 1 101 ? 19.523 -10.956 -22.706 1.00 36.56 101 GLY A N 1
ATOM 730 C CA . GLY A 1 101 ? 18.677 -11.846 -21.902 1.00 36.56 101 GLY A CA 1
ATOM 731 C C . GLY A 1 101 ? 19.397 -12.456 -20.693 1.00 36.56 101 GLY A C 1
ATOM 732 O O . GLY A 1 101 ? 20.602 -12.657 -20.740 1.00 36.56 101 GLY A O 1
ATOM 733 N N . SER A 1 102 ? 18.636 -12.761 -19.634 1.00 36.12 102 SER A N 1
ATOM 734 C CA . SER A 1 102 ? 18.977 -13.484 -18.385 1.00 36.12 102 SER A CA 1
ATOM 735 C C . SER A 1 102 ? 20.251 -13.093 -17.605 1.00 36.12 102 SER A C 1
ATOM 737 O O . SER A 1 102 ? 20.404 -13.532 -16.466 1.00 36.12 102 SER A O 1
ATOM 739 N N . ALA A 1 103 ? 21.154 -12.285 -18.149 1.00 38.16 103 ALA A N 1
ATOM 740 C CA . ALA A 1 103 ? 22.382 -11.845 -17.513 1.00 38.16 103 ALA A CA 1
ATOM 741 C C . ALA A 1 103 ? 22.660 -10.402 -17.933 1.00 38.16 103 ALA A C 1
ATOM 743 O O . ALA A 1 103 ? 22.996 -10.105 -19.076 1.00 38.16 103 ALA A O 1
ATOM 744 N N . LEU A 1 104 ? 22.523 -9.504 -16.967 1.00 43.38 104 LEU A N 1
ATOM 745 C CA . LEU A 1 104 ? 22.888 -8.100 -17.071 1.00 43.38 104 LEU A CA 1
ATOM 746 C C . LEU A 1 104 ? 24.400 -7.955 -17.212 1.00 43.38 104 LEU A C 1
ATOM 748 O O . LEU A 1 104 ? 25.111 -7.814 -16.222 1.00 43.38 104 LEU A O 1
ATOM 752 N N . THR A 1 105 ? 24.918 -8.049 -18.433 1.00 38.53 105 THR A N 1
ATOM 753 C CA . THR A 1 105 ? 26.372 -8.065 -18.652 1.00 38.53 105 THR A CA 1
ATOM 754 C C . THR A 1 105 ? 27.003 -6.681 -18.790 1.00 38.53 105 THR A C 1
ATOM 756 O O . THR A 1 105 ? 28.225 -6.574 -18.750 1.00 38.53 105 THR A O 1
ATOM 759 N N . THR A 1 106 ? 26.214 -5.609 -18.899 1.00 38.66 106 THR A N 1
ATOM 760 C CA . THR A 1 106 ? 26.716 -4.227 -18.833 1.00 38.66 106 THR A CA 1
ATOM 761 C C . THR A 1 106 ? 25.936 -3.452 -17.784 1.00 38.66 106 THR A C 1
ATOM 763 O O . THR A 1 106 ? 24.835 -2.970 -18.039 1.00 38.66 106 THR A O 1
ATOM 766 N N . TRP A 1 107 ? 26.508 -3.380 -16.585 1.00 46.47 107 TRP A N 1
ATOM 767 C CA . TRP A 1 107 ? 26.062 -2.492 -15.519 1.00 46.47 107 TRP A CA 1
ATOM 768 C C . TRP A 1 107 ? 26.037 -1.052 -16.032 1.00 46.47 107 TRP A C 1
ATOM 770 O O . TRP A 1 107 ? 26.988 -0.639 -16.696 1.00 46.47 107 TRP A O 1
ATOM 780 N N . ASP A 1 108 ? 24.997 -0.281 -15.705 1.00 45.16 108 ASP A N 1
ATOM 781 C CA . ASP A 1 108 ? 25.131 1.173 -15.757 1.00 45.16 108 ASP A CA 1
ATOM 782 C C . ASP A 1 108 ? 26.257 1.540 -14.776 1.00 45.16 108 ASP A C 1
ATOM 784 O O . ASP A 1 108 ? 26.115 1.287 -13.574 1.00 45.16 108 ASP A O 1
ATOM 788 N N . PRO A 1 109 ? 27.393 2.077 -15.253 1.00 46.94 109 PRO A N 1
ATOM 789 C CA . PRO A 1 109 ? 28.526 2.396 -14.393 1.00 46.94 109 PRO A CA 1
ATOM 790 C C . PRO A 1 109 ? 28.192 3.476 -13.352 1.00 46.94 109 PRO A C 1
ATOM 792 O O . PRO A 1 109 ? 28.978 3.678 -12.428 1.00 46.94 109 PRO A O 1
ATOM 795 N N . ASN A 1 110 ? 27.048 4.156 -13.488 1.00 44.25 110 ASN A N 1
ATOM 796 C CA . ASN A 1 110 ? 26.574 5.182 -12.566 1.00 44.25 110 ASN A CA 1
ATOM 797 C C . ASN A 1 110 ? 25.599 4.656 -11.501 1.00 44.25 110 ASN A C 1
ATOM 799 O O . ASN A 1 110 ? 25.259 5.409 -10.589 1.00 44.25 110 ASN A O 1
ATOM 803 N N . PHE A 1 111 ? 25.150 3.395 -11.566 1.00 52.03 111 PHE A N 1
ATOM 804 C CA . PHE A 1 111 ? 24.330 2.829 -10.492 1.00 52.03 111 PHE A CA 1
ATOM 805 C C . PHE A 1 111 ? 25.191 2.637 -9.233 1.00 52.03 111 PHE A C 1
ATOM 807 O O . PHE A 1 111 ? 26.286 2.074 -9.328 1.00 52.03 111 PHE A O 1
ATOM 814 N N . PRO A 1 112 ? 24.733 3.067 -8.043 1.00 48.69 112 PRO A N 1
ATOM 815 C CA . PRO A 1 112 ? 25.498 2.886 -6.818 1.00 48.69 112 PRO A CA 1
ATOM 816 C C . PRO A 1 112 ? 25.687 1.391 -6.523 1.00 48.69 112 PRO A C 1
ATOM 818 O O . PRO A 1 112 ? 24.769 0.694 -6.097 1.00 48.69 112 PRO A O 1
ATOM 821 N N . ILE A 1 113 ? 26.903 0.889 -6.752 1.00 45.72 113 ILE A N 1
ATOM 822 C CA . ILE A 1 113 ? 27.319 -0.446 -6.322 1.00 45.72 113 ILE A CA 1
ATOM 823 C C . ILE A 1 113 ? 27.594 -0.358 -4.822 1.00 45.72 113 ILE A C 1
ATOM 825 O O . ILE A 1 113 ? 28.612 0.192 -4.398 1.00 45.72 113 ILE A O 1
ATOM 829 N N . TYR A 1 114 ? 26.702 -0.912 -4.005 1.00 39.06 114 TYR A N 1
ATOM 830 C CA . TYR A 1 114 ? 26.971 -1.081 -2.582 1.00 39.06 114 TYR A CA 1
ATOM 831 C C . TYR A 1 114 ? 27.995 -2.213 -2.403 1.00 39.06 114 TYR A C 1
ATOM 833 O O . TYR A 1 114 ? 27.692 -3.372 -2.647 1.00 39.06 114 TYR A O 1
ATOM 841 N N . ASN A 1 115 ? 29.228 -1.846 -2.036 1.00 36.81 115 ASN A N 1
ATOM 842 C CA . ASN A 1 115 ? 30.338 -2.698 -1.585 1.00 36.81 115 ASN A CA 1
ATOM 843 C C . ASN A 1 115 ? 30.548 -4.039 -2.322 1.00 36.81 115 ASN A C 1
ATOM 845 O O . ASN A 1 115 ? 29.970 -5.064 -1.975 1.00 36.81 115 ASN A O 1
ATOM 849 N N . GLN A 1 116 ? 31.531 -4.091 -3.226 1.00 36.81 116 GLN A N 1
ATOM 850 C CA . GLN A 1 116 ? 32.253 -5.348 -3.447 1.00 36.81 116 GLN A CA 1
ATOM 851 C C . GLN A 1 116 ? 33.278 -5.516 -2.320 1.00 36.81 116 GLN A C 1
ATOM 853 O O . GLN A 1 116 ? 34.287 -4.809 -2.286 1.00 36.81 116 GLN A O 1
ATOM 858 N N . SER A 1 117 ? 33.052 -6.454 -1.401 1.00 34.69 117 SER A N 1
ATOM 859 C CA . SER A 1 117 ? 34.130 -6.930 -0.533 1.00 34.69 117 SER A CA 1
ATOM 860 C C . SER A 1 117 ? 35.133 -7.702 -1.394 1.00 34.69 117 SER A C 1
ATOM 862 O O . SER A 1 117 ? 34.892 -8.843 -1.783 1.00 34.69 117 SER A O 1
ATOM 864 N N . LYS A 1 118 ? 36.271 -7.081 -1.725 1.00 35.53 118 LYS A N 1
ATOM 865 C CA . LYS A 1 118 ? 37.437 -7.823 -2.217 1.00 35.53 118 LYS A CA 1
ATOM 866 C C . LYS A 1 118 ? 38.035 -8.580 -1.036 1.00 35.53 118 LYS A C 1
ATOM 868 O O . LYS A 1 118 ? 38.842 -8.026 -0.292 1.00 35.53 118 LYS A O 1
ATOM 873 N N . THR A 1 119 ? 37.681 -9.849 -0.872 1.00 33.88 119 THR A N 1
ATOM 874 C CA . THR A 1 119 ? 38.542 -10.751 -0.105 1.00 33.88 119 THR A CA 1
ATOM 875 C C . THR A 1 119 ? 39.714 -11.149 -0.997 1.00 33.88 119 THR A C 1
ATOM 877 O O . THR A 1 119 ? 39.551 -11.688 -2.091 1.00 33.88 119 THR A O 1
ATOM 880 N N . ASN A 1 120 ? 40.927 -10.804 -0.565 1.00 39.84 120 ASN A N 1
ATOM 881 C CA . ASN A 1 120 ? 42.151 -11.222 -1.236 1.00 39.84 120 ASN A CA 1
ATOM 882 C C . ASN A 1 120 ? 42.223 -12.760 -1.261 1.00 39.84 120 ASN A C 1
ATOM 884 O O . ASN A 1 120 ? 42.402 -13.377 -0.215 1.00 39.84 120 ASN A O 1
ATOM 888 N N . GLY A 1 121 ? 42.164 -13.362 -2.454 1.00 41.78 121 GLY A N 1
ATOM 889 C CA . GLY A 1 121 ? 42.851 -14.633 -2.713 1.00 41.78 121 GLY A CA 1
ATOM 890 C C . GLY A 1 121 ? 42.040 -15.928 -2.847 1.00 41.78 121 GLY A C 1
ATOM 891 O O . GLY A 1 121 ? 42.634 -16.984 -2.655 1.00 41.78 121 GLY A O 1
ATOM 892 N N . ALA A 1 122 ? 40.758 -15.921 -3.228 1.00 35.06 122 ALA A N 1
ATOM 893 C CA . ALA A 1 122 ? 40.073 -17.165 -3.611 1.00 35.06 122 ALA A CA 1
ATOM 894 C C . ALA A 1 122 ? 39.250 -17.004 -4.899 1.00 35.06 122 ALA A C 1
ATOM 896 O O . ALA A 1 122 ? 38.414 -16.113 -5.005 1.00 35.06 122 ALA A O 1
ATOM 897 N N . ASN A 1 123 ? 39.488 -17.891 -5.874 1.00 41.44 123 ASN A N 1
ATOM 898 C CA . ASN A 1 123 ? 38.762 -18.011 -7.146 1.00 41.44 123 ASN A CA 1
ATOM 899 C C . ASN A 1 123 ? 37.334 -18.544 -6.930 1.00 41.44 123 ASN A C 1
ATOM 901 O O . ASN A 1 123 ? 36.985 -19.641 -7.363 1.00 41.44 123 ASN A O 1
ATOM 905 N N . GLY A 1 124 ? 36.516 -17.767 -6.235 1.00 36.38 124 GLY A N 1
ATOM 906 C CA . GLY A 1 124 ? 35.106 -18.021 -6.008 1.00 36.38 124 GLY A CA 1
ATOM 907 C C . GLY A 1 124 ? 34.440 -16.695 -5.699 1.00 36.38 124 GLY A C 1
ATOM 908 O O . GLY A 1 124 ? 34.528 -16.203 -4.579 1.00 36.38 124 GLY A O 1
ATOM 909 N N . ASN A 1 125 ? 33.808 -16.099 -6.707 1.00 32.81 125 ASN A N 1
ATOM 910 C CA . ASN A 1 125 ? 32.982 -14.917 -6.514 1.00 32.81 125 ASN A CA 1
ATOM 911 C C . ASN A 1 125 ? 31.777 -15.327 -5.659 1.00 32.81 125 ASN A C 1
ATOM 913 O O . ASN A 1 125 ? 30.812 -15.880 -6.182 1.00 32.81 125 ASN A O 1
ATOM 917 N N . VAL A 1 126 ? 31.825 -15.089 -4.351 1.00 32.28 126 VAL A N 1
ATOM 918 C CA . VAL A 1 126 ? 30.604 -15.074 -3.546 1.00 32.28 126 VAL A CA 1
ATOM 919 C C . VAL A 1 126 ? 29.975 -13.707 -3.771 1.00 32.28 126 VAL A C 1
ATOM 921 O O . VAL A 1 126 ? 30.418 -12.702 -3.222 1.00 32.28 126 VAL A O 1
ATOM 924 N N . VAL A 1 127 ? 28.989 -13.669 -4.660 1.00 34.59 127 VAL A N 1
ATOM 925 C CA . VAL A 1 127 ? 28.078 -12.533 -4.789 1.00 34.59 127 VAL A CA 1
ATOM 926 C C . VAL A 1 127 ? 27.158 -12.601 -3.572 1.00 34.59 127 VAL A C 1
ATOM 928 O O . VAL A 1 127 ? 26.410 -13.567 -3.432 1.00 34.59 127 VAL A O 1
ATOM 931 N N . GLU A 1 128 ? 27.241 -11.629 -2.660 1.00 33.88 128 GLU A N 1
ATOM 932 C CA . GLU A 1 128 ? 26.176 -11.456 -1.670 1.00 33.88 128 GLU A CA 1
ATOM 933 C C . GLU A 1 128 ? 24.876 -11.147 -2.416 1.00 33.88 128 GLU A C 1
ATOM 935 O O . GLU A 1 128 ? 24.874 -10.367 -3.368 1.00 33.88 128 GLU A O 1
ATOM 940 N N . ALA A 1 129 ? 23.783 -11.791 -2.010 1.00 35.69 129 ALA A N 1
ATOM 941 C CA . ALA A 1 129 ? 22.515 -11.854 -2.740 1.00 35.69 129 ALA A CA 1
ATOM 942 C C . ALA A 1 129 ? 21.794 -10.500 -2.944 1.00 35.69 129 ALA A C 1
ATOM 944 O O . ALA A 1 129 ? 20.730 -10.472 -3.551 1.00 35.69 129 ALA A O 1
ATOM 945 N N . ASP A 1 130 ? 22.382 -9.389 -2.500 1.00 44.69 130 ASP A N 1
ATOM 946 C CA . ASP A 1 130 ? 21.811 -8.043 -2.537 1.00 44.69 130 ASP A CA 1
ATOM 947 C C . ASP A 1 130 ? 22.777 -7.022 -3.171 1.00 44.69 130 ASP A C 1
ATOM 949 O O . ASP A 1 130 ? 23.034 -5.949 -2.625 1.00 44.69 130 ASP A O 1
ATOM 953 N N . ASN A 1 131 ? 23.335 -7.320 -4.349 1.00 40.62 131 ASN A N 1
ATOM 954 C CA . ASN A 1 131 ? 24.066 -6.318 -5.126 1.00 40.62 131 ASN A CA 1
ATOM 955 C C . ASN A 1 131 ? 23.827 -6.436 -6.644 1.00 40.62 131 ASN A C 1
ATOM 957 O O . ASN A 1 131 ? 24.060 -7.510 -7.207 1.00 40.62 131 ASN A O 1
ATOM 961 N N . PRO A 1 132 ? 23.454 -5.334 -7.328 1.00 51.91 132 PRO A N 1
ATOM 962 C CA . PRO A 1 132 ? 23.016 -4.048 -6.784 1.00 51.91 132 PRO A CA 1
ATOM 963 C C . PRO A 1 132 ? 21.532 -4.080 -6.428 1.00 51.91 132 PRO A C 1
ATOM 965 O O . PRO A 1 132 ? 20.684 -4.429 -7.247 1.00 51.91 132 PRO A O 1
ATOM 968 N N . VAL A 1 133 ? 21.220 -3.664 -5.201 1.00 54.78 133 VAL A N 1
ATOM 969 C CA . VAL A 1 133 ? 19.856 -3.315 -4.804 1.00 54.78 133 VAL A CA 1
ATOM 970 C C . VAL A 1 133 ? 19.435 -2.085 -5.604 1.00 54.78 133 VAL A C 1
ATOM 972 O O . VAL A 1 133 ? 19.971 -0.999 -5.396 1.00 54.78 133 VAL A O 1
ATOM 975 N N . ARG A 1 134 ? 18.472 -2.247 -6.513 1.00 76.06 134 ARG A N 1
ATOM 976 C CA . ARG A 1 134 ? 17.983 -1.175 -7.390 1.00 76.06 134 ARG A CA 1
ATOM 977 C C . ARG A 1 134 ? 16.745 -0.479 -6.837 1.00 76.06 134 ARG A C 1
ATOM 979 O O . ARG A 1 134 ? 15.855 -0.111 -7.587 1.00 76.06 134 ARG A O 1
ATOM 986 N N . VAL A 1 135 ? 16.692 -0.267 -5.524 1.00 86.06 135 VAL A N 1
ATOM 987 C CA . VAL A 1 135 ? 15.643 0.554 -4.898 1.00 86.06 135 VAL A CA 1
ATOM 988 C C . VAL A 1 135 ? 16.223 1.831 -4.313 1.00 86.06 135 VAL A C 1
ATOM 990 O O . VAL A 1 135 ? 17.412 1.883 -3.999 1.00 86.06 135 VAL A O 1
ATOM 993 N N . PHE A 1 136 ? 15.380 2.849 -4.156 1.00 88.75 136 PHE A N 1
ATOM 994 C CA . PHE A 1 136 ? 15.791 4.132 -3.598 1.00 88.75 136 PHE A CA 1
ATOM 995 C C . PHE A 1 136 ? 16.422 3.973 -2.208 1.00 88.75 136 PHE A C 1
ATOM 997 O O . PHE A 1 136 ? 15.866 3.345 -1.306 1.00 88.75 136 PHE A O 1
ATOM 1004 N N . ASP A 1 137 ? 17.577 4.599 -2.036 1.00 85.75 137 ASP A N 1
ATOM 1005 C CA . ASP A 1 137 ? 18.286 4.714 -0.770 1.00 85.75 137 ASP A CA 1
ATOM 1006 C C . ASP A 1 137 ? 18.275 6.168 -0.273 1.00 85.75 137 ASP A C 1
ATOM 1008 O O . ASP A 1 137 ? 18.910 7.011 -0.910 1.00 85.75 137 ASP A O 1
ATOM 1012 N N . PRO A 1 138 ? 17.607 6.480 0.852 1.00 86.12 138 PRO A N 1
ATOM 1013 C CA . PRO A 1 138 ? 17.501 7.848 1.357 1.00 86.12 138 PRO A CA 1
ATOM 1014 C C . PRO A 1 138 ? 18.828 8.437 1.862 1.00 86.12 138 PRO A C 1
ATOM 1016 O O . PRO A 1 138 ? 18.923 9.652 2.016 1.00 86.12 138 PRO A O 1
ATOM 1019 N N . ASN A 1 139 ? 19.851 7.614 2.118 1.00 83.88 139 ASN A N 1
ATOM 1020 C CA . ASN A 1 139 ? 21.169 8.094 2.548 1.00 83.88 139 ASN A CA 1
ATOM 1021 C C . ASN A 1 139 ? 22.093 8.426 1.371 1.00 83.88 139 ASN A C 1
ATOM 1023 O O . ASN A 1 139 ? 23.181 8.971 1.571 1.00 83.88 139 ASN A O 1
ATOM 1027 N N . TYR A 1 140 ? 21.685 8.086 0.149 1.00 81.38 140 TYR A N 1
ATOM 1028 C CA . TYR A 1 140 ? 22.442 8.388 -1.053 1.00 81.38 140 TYR A CA 1
ATOM 1029 C C . TYR A 1 140 ? 22.040 9.754 -1.624 1.00 81.38 140 TYR A C 1
ATOM 1031 O O . TYR A 1 140 ? 20.864 10.108 -1.692 1.00 81.38 140 TYR A O 1
ATOM 1039 N N . VAL A 1 141 ? 23.030 10.527 -2.076 1.00 80.19 141 VAL A N 1
ATOM 1040 C CA . VAL A 1 141 ? 22.804 11.827 -2.720 1.00 80.19 141 VAL A CA 1
ATOM 1041 C C . VAL A 1 141 ? 22.704 11.629 -4.229 1.00 80.19 141 VAL A C 1
ATOM 1043 O O . VAL A 1 141 ? 23.709 11.469 -4.917 1.00 80.19 141 VAL A O 1
ATOM 1046 N N . TYR A 1 142 ? 21.481 11.659 -4.749 1.00 78.94 142 TYR A N 1
ATOM 1047 C CA . TYR A 1 142 ? 21.218 11.552 -6.183 1.00 78.94 142 TYR A CA 1
ATOM 1048 C C . TYR A 1 142 ? 21.452 12.886 -6.889 1.00 78.94 142 TYR A C 1
ATOM 1050 O O . TYR A 1 142 ? 21.095 13.952 -6.381 1.00 78.94 142 TYR A O 1
ATOM 1058 N N . SER A 1 143 ? 22.005 12.819 -8.100 1.00 71.25 143 SER A N 1
ATOM 1059 C CA . SER A 1 143 ? 22.017 13.977 -8.994 1.00 71.25 143 SER A CA 1
ATOM 1060 C C . SER A 1 143 ? 20.584 14.324 -9.424 1.00 71.25 143 SER A C 1
ATOM 1062 O O . SER A 1 143 ? 19.769 13.411 -9.588 1.00 71.25 143 SER A O 1
ATOM 1064 N N . PRO A 1 144 ? 20.252 15.610 -9.640 1.00 69.31 144 PRO A N 1
ATOM 1065 C CA . PRO A 1 144 ? 18.970 15.988 -10.227 1.00 69.31 144 PRO A CA 1
ATOM 1066 C C . PRO A 1 144 ? 18.715 15.230 -11.537 1.00 69.31 144 PRO A C 1
ATOM 1068 O O . PRO A 1 144 ? 19.635 15.050 -12.337 1.00 69.31 144 PRO A O 1
ATOM 1071 N N . ASN A 1 145 ? 17.474 14.785 -11.746 1.00 67.50 145 ASN A N 1
ATOM 1072 C CA . ASN A 1 145 ? 17.012 14.051 -12.934 1.00 67.50 145 ASN A CA 1
ATOM 1073 C C . ASN A 1 145 ? 17.667 12.667 -13.139 1.00 67.50 145 ASN A C 1
ATOM 1075 O O . ASN A 1 145 ? 17.524 12.061 -14.204 1.00 67.50 145 ASN A O 1
ATOM 1079 N N . ALA A 1 146 ? 18.378 12.138 -12.137 1.00 67.81 146 ALA A N 1
ATOM 1080 C CA . ALA A 1 146 ? 19.008 10.823 -12.203 1.00 67.81 146 ALA A CA 1
ATOM 1081 C C . ALA A 1 146 ? 18.091 9.738 -11.615 1.00 67.81 146 ALA A C 1
ATOM 1083 O O . ALA A 1 146 ? 18.109 9.456 -10.417 1.00 67.81 146 ALA A O 1
ATOM 1084 N N . LYS A 1 147 ? 17.304 9.097 -12.485 1.00 73.56 147 LYS A N 1
ATOM 1085 C CA . LYS A 1 147 ? 16.455 7.943 -12.149 1.00 73.56 147 LYS A CA 1
ATOM 1086 C C . LYS A 1 147 ? 17.298 6.674 -12.005 1.00 73.56 147 LYS A C 1
ATOM 1088 O O . LYS A 1 147 ? 17.419 5.898 -12.948 1.00 73.56 147 LYS A O 1
ATOM 1093 N N . MET A 1 148 ? 17.914 6.510 -10.834 1.00 74.69 148 MET A N 1
ATOM 1094 C CA . MET A 1 148 ? 18.854 5.419 -10.513 1.00 74.69 148 MET A CA 1
ATOM 1095 C C . MET A 1 148 ? 18.250 4.365 -9.575 1.00 74.69 148 MET A C 1
ATOM 1097 O O . MET A 1 148 ? 18.954 3.735 -8.792 1.00 74.69 148 MET A O 1
ATOM 1101 N N . TRP A 1 149 ? 16.933 4.196 -9.616 1.00 84.44 149 TRP A N 1
ATOM 1102 C CA . TRP A 1 149 ? 16.220 3.120 -8.936 1.00 84.44 149 TRP A CA 1
ATOM 1103 C C . TRP A 1 149 ? 15.101 2.599 -9.839 1.00 84.44 149 TRP A C 1
ATOM 1105 O O . TRP A 1 149 ? 14.728 3.239 -10.824 1.00 84.44 149 TRP A O 1
ATOM 1115 N N . GLU A 1 150 ? 14.612 1.413 -9.512 1.00 86.06 150 GLU A N 1
ATOM 1116 C CA . GLU A 1 150 ? 13.640 0.613 -10.249 1.00 86.06 150 GLU A CA 1
ATOM 1117 C C . GLU A 1 150 ? 12.349 0.435 -9.443 1.00 86.06 150 GLU A C 1
ATOM 1119 O O . GLU A 1 150 ? 12.308 0.730 -8.242 1.00 86.06 150 GLU A O 1
ATOM 1124 N N . ASP A 1 151 ? 11.302 -0.052 -10.116 1.00 91.81 151 ASP A N 1
ATOM 1125 C CA . ASP A 1 151 ? 10.007 -0.360 -9.509 1.00 91.81 151 ASP A CA 1
ATOM 1126 C C . ASP A 1 151 ? 10.165 -1.454 -8.441 1.00 91.81 151 ASP A C 1
ATOM 1128 O O . ASP A 1 151 ? 11.053 -2.311 -8.517 1.00 91.81 151 ASP A O 1
ATOM 1132 N N . ILE A 1 152 ? 9.278 -1.432 -7.444 1.00 93.62 152 ILE A N 1
ATOM 1133 C CA . ILE A 1 152 ? 9.134 -2.510 -6.458 1.00 93.62 152 ILE A CA 1
ATOM 1134 C C . ILE A 1 152 ? 7.804 -3.194 -6.726 1.00 93.62 152 ILE A C 1
ATOM 1136 O O . ILE A 1 152 ? 6.737 -2.598 -6.552 1.00 93.62 152 ILE A O 1
ATOM 1140 N N . ILE A 1 153 ? 7.885 -4.448 -7.147 1.00 93.06 153 ILE A N 1
ATOM 1141 C CA . ILE A 1 153 ? 6.754 -5.247 -7.603 1.00 93.06 153 ILE A CA 1
ATOM 1142 C C . ILE A 1 153 ? 6.716 -6.506 -6.735 1.00 93.06 153 ILE A C 1
ATOM 1144 O O . ILE A 1 153 ? 7.687 -7.269 -6.755 1.00 93.06 153 ILE A O 1
ATOM 1148 N N . PRO A 1 154 ? 5.642 -6.743 -5.962 1.00 93.50 154 PRO A N 1
ATOM 1149 C CA . PRO A 1 154 ? 5.502 -7.988 -5.225 1.00 93.50 154 PRO A CA 1
ATOM 1150 C C . PRO A 1 154 ? 5.411 -9.202 -6.159 1.00 93.50 154 PRO A C 1
ATOM 1152 O O . PRO A 1 154 ? 5.031 -9.053 -7.321 1.00 93.50 154 PRO A O 1
ATOM 1155 N N . PRO A 1 155 ? 5.700 -10.414 -5.658 1.00 90.75 155 PRO A N 1
ATOM 1156 C CA . PRO A 1 155 ? 5.405 -11.639 -6.371 1.00 90.75 155 PRO A CA 1
ATOM 1157 C C . PRO A 1 155 ? 3.899 -11.757 -6.600 1.00 90.75 155 PRO A C 1
ATOM 1159 O O . PRO A 1 155 ? 3.088 -11.320 -5.775 1.00 90.75 155 PRO A O 1
ATOM 1162 N N . PHE A 1 156 ? 3.525 -12.380 -7.709 1.00 90.25 156 PHE A N 1
ATOM 1163 C CA . PHE A 1 156 ? 2.128 -12.628 -8.042 1.00 90.25 156 PHE A CA 1
ATOM 1164 C C . PHE A 1 156 ? 1.987 -13.840 -8.952 1.00 90.25 156 PHE A C 1
ATOM 1166 O O . PHE A 1 156 ? 2.941 -14.280 -9.602 1.00 90.25 156 PHE A O 1
ATOM 1173 N N . THR A 1 157 ? 0.757 -14.336 -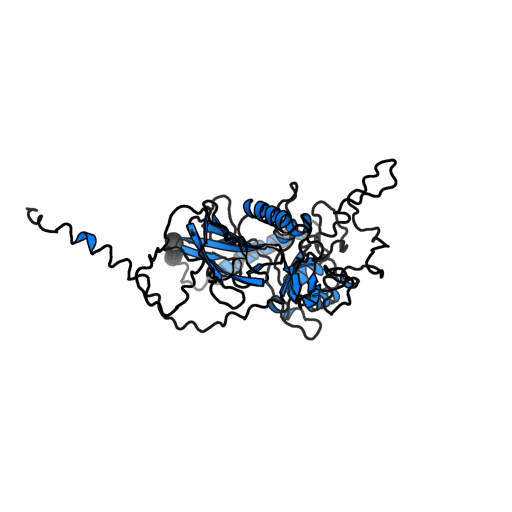9.034 1.00 86.56 157 THR A N 1
ATOM 1174 C CA . THR A 1 157 ? 0.366 -15.362 -10.003 1.00 86.56 157 THR A CA 1
ATOM 1175 C C . THR A 1 157 ? -0.637 -14.777 -10.993 1.00 86.56 157 THR A C 1
ATOM 1177 O O . THR A 1 157 ? -1.606 -14.127 -10.589 1.00 86.56 157 THR A O 1
ATOM 1180 N N . THR A 1 158 ? -0.447 -15.008 -12.292 1.00 86.25 158 THR A N 1
ATOM 1181 C CA . THR A 1 158 ? -1.456 -14.699 -13.324 1.00 86.25 158 THR A CA 1
ATOM 1182 C C . THR A 1 158 ? -1.439 -15.760 -14.412 1.00 86.25 158 THR A C 1
ATOM 1184 O O . THR A 1 158 ? -0.379 -16.261 -14.775 1.00 86.25 158 THR A O 1
ATOM 1187 N N . ASN A 1 159 ? -2.614 -16.156 -14.910 1.00 84.06 159 ASN A N 1
ATOM 1188 C CA . ASN A 1 159 ? -2.753 -17.191 -15.943 1.00 84.06 159 ASN A CA 1
ATOM 1189 C C . ASN A 1 159 ? -1.998 -18.504 -15.628 1.00 84.06 159 ASN A C 1
ATOM 1191 O O . ASN A 1 159 ? -1.489 -19.172 -16.525 1.00 84.06 159 ASN A O 1
ATOM 1195 N N . GLY A 1 160 ? -1.903 -18.866 -14.341 1.00 82.19 160 GLY A N 1
ATOM 1196 C CA . GLY A 1 160 ? -1.168 -20.049 -13.872 1.00 82.19 160 GLY A CA 1
ATOM 1197 C C . GLY A 1 160 ? 0.358 -19.934 -13.957 1.00 82.19 160 GLY A C 1
ATOM 1198 O O . GLY A 1 160 ? 1.051 -20.929 -13.760 1.00 82.19 160 GLY A O 1
ATOM 1199 N N . VAL A 1 161 ? 0.878 -18.744 -14.256 1.00 82.81 161 VAL A N 1
ATOM 1200 C CA . VAL A 1 161 ? 2.304 -18.440 -14.309 1.00 82.81 161 VAL A CA 1
ATOM 1201 C C . VAL A 1 161 ? 2.696 -17.653 -13.067 1.00 82.81 161 VAL A C 1
ATOM 1203 O O . VAL A 1 161 ? 2.069 -16.655 -12.710 1.00 82.81 161 VAL A O 1
ATOM 1206 N N . ASP A 1 162 ? 3.760 -18.130 -12.435 1.00 85.81 162 ASP A N 1
ATOM 1207 C CA . ASP A 1 162 ? 4.341 -17.560 -11.231 1.00 85.81 162 ASP A CA 1
ATOM 1208 C C . ASP A 1 162 ? 5.434 -16.549 -11.569 1.00 85.81 162 ASP A C 1
ATOM 1210 O O . ASP A 1 162 ? 6.393 -16.875 -12.276 1.00 85.81 162 ASP A O 1
ATOM 1214 N N . PHE A 1 163 ? 5.315 -15.352 -11.006 1.00 86.06 163 PHE A N 1
ATOM 1215 C CA . PHE A 1 163 ? 6.250 -14.247 -11.166 1.00 86.06 163 PHE A CA 1
ATOM 1216 C C . PHE A 1 163 ? 6.867 -13.879 -9.819 1.00 86.06 163 PHE A C 1
ATOM 1218 O O . PHE A 1 163 ? 6.152 -13.609 -8.853 1.00 86.06 163 PHE A O 1
ATOM 1225 N N . ALA A 1 164 ? 8.199 -13.875 -9.742 1.00 83.06 164 ALA A N 1
ATOM 1226 C CA . ALA A 1 164 ? 8.918 -13.660 -8.483 1.00 83.06 164 ALA A CA 1
ATOM 1227 C C . ALA A 1 164 ? 8.818 -12.218 -7.945 1.00 83.06 164 ALA A C 1
ATOM 1229 O O . ALA A 1 164 ? 9.161 -11.974 -6.788 1.00 83.06 164 ALA A O 1
ATOM 1230 N N . GLY A 1 165 ? 8.341 -11.279 -8.763 1.00 87.06 165 GLY A N 1
ATOM 1231 C CA . GLY A 1 165 ? 8.364 -9.854 -8.474 1.00 87.06 165 GLY A CA 1
ATOM 1232 C C . GLY A 1 165 ? 9.696 -9.212 -8.866 1.00 87.06 165 GLY A C 1
ATOM 1233 O O . GLY A 1 165 ? 10.666 -9.880 -9.226 1.00 87.06 165 GLY A O 1
ATOM 1234 N N . LEU A 1 166 ? 9.743 -7.886 -8.779 1.00 85.31 166 LEU A N 1
ATOM 1235 C CA . LEU A 1 166 ? 10.921 -7.066 -9.055 1.00 85.31 166 LEU A CA 1
ATOM 1236 C C . LEU A 1 166 ? 11.289 -6.316 -7.778 1.00 85.31 166 LEU A C 1
ATOM 1238 O O . LEU A 1 166 ? 10.436 -5.683 -7.158 1.00 85.31 166 LEU A O 1
ATOM 1242 N N . ASN A 1 167 ? 12.555 -6.392 -7.370 1.00 86.25 167 ASN A N 1
ATOM 1243 C CA . ASN A 1 167 ? 13.060 -5.724 -6.169 1.00 86.25 167 ASN A CA 1
ATOM 1244 C C . ASN A 1 167 ? 12.272 -6.034 -4.875 1.00 86.25 167 ASN A C 1
ATOM 1246 O O . ASN A 1 167 ? 12.273 -5.232 -3.942 1.00 86.25 167 ASN A O 1
ATOM 1250 N N . TRP A 1 168 ? 11.643 -7.213 -4.765 1.00 88.50 168 TRP A N 1
ATOM 1251 C CA . TRP A 1 168 ? 10.919 -7.658 -3.562 1.00 88.50 168 TRP A CA 1
ATOM 1252 C C . TRP A 1 168 ? 11.846 -8.185 -2.447 1.00 88.50 168 TRP A C 1
ATOM 1254 O O . TRP A 1 168 ? 11.621 -9.231 -1.833 1.00 88.50 168 TRP A O 1
ATOM 1264 N N . THR A 1 169 ? 12.932 -7.458 -2.195 1.00 85.81 169 THR A N 1
ATOM 1265 C CA . THR A 1 169 ? 13.927 -7.759 -1.158 1.00 85.81 169 THR A CA 1
ATOM 1266 C C . THR A 1 169 ? 13.473 -7.236 0.208 1.00 85.81 169 THR A C 1
ATOM 1268 O O . THR A 1 169 ? 12.392 -6.659 0.349 1.00 85.81 169 THR A O 1
ATOM 1271 N N . GLU A 1 170 ? 14.281 -7.414 1.256 1.00 86.31 170 GLU A N 1
ATOM 1272 C CA . GLU A 1 170 ? 13.999 -6.821 2.571 1.00 86.31 170 GLU A CA 1
ATOM 1273 C C . GLU A 1 170 ? 13.889 -5.288 2.499 1.00 86.31 170 GLU A C 1
ATOM 1275 O O . GLU A 1 170 ? 12.925 -4.717 3.012 1.00 86.31 170 GLU A O 1
ATOM 1280 N N . LYS A 1 171 ? 14.805 -4.629 1.770 1.00 88.06 171 LYS A N 1
ATOM 1281 C CA . LYS A 1 171 ? 14.763 -3.175 1.541 1.00 88.06 171 LYS A CA 1
ATOM 1282 C C . LYS A 1 171 ? 13.545 -2.766 0.703 1.00 88.06 171 LYS A C 1
ATOM 1284 O O . LYS A 1 171 ? 12.875 -1.794 1.045 1.00 88.06 171 LYS A O 1
ATOM 1289 N N . GLY A 1 172 ? 13.213 -3.523 -0.346 1.00 91.75 172 GLY A N 1
ATOM 1290 C CA . GLY A 1 172 ? 12.016 -3.267 -1.155 1.00 91.75 172 GLY A CA 1
ATOM 1291 C C . GLY A 1 172 ? 10.725 -3.350 -0.339 1.00 91.75 172 GLY A C 1
ATOM 1292 O O . GLY A 1 172 ? 9.894 -2.445 -0.392 1.00 91.75 172 GLY A O 1
ATOM 1293 N N . LYS A 1 173 ? 10.594 -4.376 0.512 1.00 91.69 173 LYS A N 1
ATOM 1294 C CA . LYS A 1 173 ? 9.477 -4.496 1.462 1.00 91.69 173 LYS A CA 1
ATOM 1295 C C . LYS A 1 173 ? 9.462 -3.354 2.480 1.00 91.69 173 LYS A C 1
ATOM 1297 O O . LYS A 1 173 ? 8.385 -2.858 2.798 1.00 91.69 173 LYS A O 1
ATOM 1302 N N . ALA A 1 174 ? 10.621 -2.908 2.969 1.00 91.88 174 ALA A N 1
ATOM 1303 C CA . ALA A 1 174 ? 10.690 -1.766 3.881 1.00 91.88 174 ALA A CA 1
ATOM 1304 C C . ALA A 1 174 ? 10.141 -0.482 3.237 1.00 91.88 174 ALA A C 1
ATOM 1306 O O . ALA A 1 174 ? 9.374 0.229 3.879 1.00 91.88 174 ALA A O 1
ATOM 1307 N N . ILE A 1 175 ? 10.445 -0.226 1.963 1.00 94.56 175 ILE A N 1
ATOM 1308 C CA . ILE A 1 175 ? 9.867 0.894 1.200 1.00 94.56 175 ILE A CA 1
ATOM 1309 C C . ILE A 1 175 ? 8.367 0.698 0.974 1.00 94.56 175 ILE A C 1
ATOM 1311 O O . ILE A 1 175 ? 7.589 1.615 1.229 1.00 94.56 175 ILE A O 1
ATOM 1315 N N . TYR A 1 176 ? 7.958 -0.495 0.535 1.00 94.88 176 TYR A N 1
ATOM 1316 C CA . TYR A 1 176 ? 6.565 -0.812 0.215 1.00 94.88 176 TYR A CA 1
ATOM 1317 C C . TYR A 1 176 ? 5.630 -0.655 1.420 1.00 94.88 176 TYR A C 1
ATOM 1319 O O . TYR A 1 176 ? 4.565 -0.053 1.317 1.00 94.88 176 TYR A O 1
ATOM 1327 N N . TYR A 1 177 ? 6.037 -1.173 2.582 1.00 93.25 177 TYR A N 1
ATOM 1328 C CA . TYR A 1 177 ? 5.237 -1.132 3.809 1.00 93.25 177 TYR A CA 1
ATOM 1329 C C . TYR A 1 177 ? 5.533 0.084 4.700 1.00 93.25 177 TYR A C 1
ATOM 1331 O O . TYR A 1 177 ? 4.811 0.303 5.676 1.00 93.25 177 TYR A O 1
ATOM 1339 N N . GLY A 1 178 ? 6.563 0.875 4.384 1.00 92.31 178 GLY A N 1
ATOM 1340 C CA . GLY A 1 178 ? 6.993 2.031 5.171 1.00 92.31 178 GLY A CA 1
ATOM 1341 C C . GLY A 1 178 ? 7.608 1.658 6.523 1.00 92.31 178 GLY A C 1
ATOM 1342 O O . GLY A 1 178 ? 7.195 2.186 7.553 1.00 92.31 178 GLY A O 1
ATOM 1343 N N . LEU A 1 179 ? 8.549 0.715 6.529 1.00 90.88 179 LEU A N 1
ATOM 1344 C CA . LEU A 1 179 ? 9.174 0.155 7.731 1.00 90.88 179 LEU A CA 1
ATOM 1345 C C . LEU A 1 179 ? 10.510 0.834 8.047 1.00 90.88 179 LEU A C 1
ATOM 1347 O O . LEU A 1 179 ? 11.148 1.439 7.185 1.00 90.88 179 LEU A O 1
ATOM 1351 N N . THR A 1 180 ? 10.977 0.652 9.281 1.00 89.50 180 THR A N 1
ATOM 1352 C CA . THR A 1 180 ? 12.366 0.938 9.653 1.00 89.50 180 THR A CA 1
ATOM 1353 C C . THR A 1 180 ? 13.200 -0.328 9.498 1.00 89.50 180 THR A C 1
ATOM 1355 O O . THR A 1 180 ? 12.905 -1.337 10.135 1.00 89.50 180 THR A O 1
ATOM 1358 N N . LEU A 1 181 ? 14.261 -0.266 8.695 1.00 85.69 181 LEU A N 1
ATOM 1359 C CA . LEU A 1 181 ? 15.202 -1.364 8.468 1.00 85.69 181 LEU A CA 1
ATOM 1360 C C . LEU A 1 181 ? 16.620 -0.881 8.788 1.00 85.69 181 LEU A C 1
ATOM 1362 O O . LEU A 1 181 ? 17.071 0.123 8.238 1.00 85.69 181 LEU A O 1
ATOM 1366 N N . ASN A 1 182 ? 17.320 -1.582 9.685 1.00 85.88 182 ASN A N 1
ATOM 1367 C CA . ASN A 1 182 ? 18.691 -1.258 10.114 1.00 85.88 182 ASN A CA 1
ATOM 1368 C C . ASN A 1 182 ? 18.882 0.212 10.546 1.00 85.88 182 ASN A C 1
ATOM 1370 O O . ASN A 1 182 ? 19.890 0.840 10.237 1.00 85.88 182 ASN A O 1
ATOM 1374 N N . GLY A 1 183 ? 17.890 0.777 11.244 1.00 85.56 183 GLY A N 1
ATOM 1375 C CA . GLY A 1 183 ? 17.908 2.169 11.712 1.00 85.56 183 GLY A CA 1
ATOM 1376 C C . GLY A 1 183 ? 17.542 3.217 10.655 1.00 85.56 183 GLY A C 1
ATOM 1377 O O . GLY A 1 183 ? 17.445 4.395 10.989 1.00 85.56 183 GLY A O 1
ATOM 1378 N N . VAL A 1 184 ? 17.290 2.813 9.407 1.00 86.44 184 VAL A N 1
ATOM 1379 C CA . VAL A 1 184 ? 16.831 3.698 8.329 1.00 86.44 184 VAL A CA 1
ATOM 1380 C C . VAL A 1 184 ? 15.311 3.620 8.224 1.00 86.44 184 VAL A C 1
ATOM 1382 O O . VAL A 1 184 ? 14.754 2.532 8.097 1.00 86.44 184 VAL A O 1
ATOM 1385 N N . ASN A 1 185 ? 14.642 4.771 8.283 1.00 90.06 185 ASN A N 1
ATOM 1386 C CA . ASN A 1 185 ? 13.191 4.875 8.151 1.00 90.06 185 ASN A CA 1
ATOM 1387 C C . ASN A 1 185 ? 12.795 5.031 6.673 1.00 90.06 185 ASN A C 1
ATOM 1389 O O . ASN A 1 185 ? 13.188 6.009 6.039 1.00 90.06 185 ASN A O 1
ATOM 1393 N N . TYR A 1 186 ? 12.001 4.096 6.149 1.00 92.00 186 TYR A N 1
ATOM 1394 C CA . TYR A 1 186 ? 11.500 4.116 4.769 1.00 92.00 186 TYR A CA 1
ATOM 1395 C C . TYR A 1 186 ? 10.020 4.541 4.666 1.00 92.00 186 TYR A C 1
ATOM 1397 O O . TYR A 1 186 ? 9.417 4.450 3.593 1.00 92.00 186 TYR A O 1
ATOM 1405 N N . ALA A 1 187 ? 9.409 5.008 5.760 1.00 90.38 187 ALA A N 1
ATOM 1406 C CA . ALA A 1 187 ? 8.025 5.472 5.773 1.00 90.38 187 ALA A CA 1
ATOM 1407 C C . ALA A 1 187 ? 7.787 6.624 4.783 1.00 90.38 187 ALA A C 1
ATOM 1409 O O . ALA A 1 187 ? 8.554 7.582 4.710 1.00 90.38 187 ALA A O 1
ATOM 1410 N N . GLY A 1 188 ? 6.692 6.531 4.024 1.00 90.00 188 GLY A N 1
ATOM 1411 C CA . GLY A 1 188 ? 6.265 7.573 3.086 1.00 90.00 188 GLY A CA 1
ATOM 1412 C C . GLY A 1 188 ? 7.067 7.653 1.783 1.00 90.00 188 GLY A C 1
ATOM 1413 O O . GLY A 1 188 ? 6.776 8.525 0.965 1.00 90.00 188 GLY A O 1
ATOM 1414 N N . LEU A 1 189 ? 8.041 6.762 1.555 1.00 93.75 189 LEU A N 1
ATOM 1415 C CA . LEU A 1 189 ? 8.783 6.728 0.290 1.00 93.75 189 LEU A CA 1
ATOM 1416 C C . LEU A 1 189 ? 7.944 6.175 -0.863 1.00 93.75 189 LEU A C 1
ATOM 1418 O O . LEU A 1 189 ? 8.062 6.681 -1.973 1.00 93.75 189 LEU A O 1
ATOM 1422 N N . CYS A 1 190 ? 7.087 5.186 -0.588 1.00 95.12 190 CYS A N 1
ATOM 1423 C CA . CYS A 1 190 ? 6.075 4.670 -1.502 1.00 95.12 190 CYS A CA 1
ATOM 1424 C C . CYS A 1 190 ? 4.686 4.954 -0.941 1.00 95.12 190 CYS A C 1
ATOM 1426 O O . CYS A 1 190 ? 4.275 4.384 0.069 1.00 95.12 190 CYS A O 1
ATOM 1428 N N . LYS A 1 191 ? 3.982 5.891 -1.573 1.00 91.31 191 LYS A N 1
ATOM 1429 C CA . LYS A 1 191 ? 2.695 6.406 -1.097 1.00 91.31 191 LYS A CA 1
ATOM 1430 C C . LYS A 1 191 ? 1.731 6.616 -2.251 1.00 91.31 191 LYS A C 1
ATOM 1432 O O . LYS A 1 191 ? 2.150 6.893 -3.377 1.00 91.31 191 LYS A O 1
ATOM 1437 N N . LYS A 1 192 ? 0.438 6.497 -1.960 1.00 90.81 192 LYS A N 1
ATOM 1438 C CA . LYS A 1 192 ? -0.618 6.816 -2.919 1.00 90.81 192 LYS A CA 1
ATOM 1439 C C . LYS A 1 192 ? -0.595 8.317 -3.210 1.00 90.81 192 LYS A C 1
ATOM 1441 O O . LYS A 1 192 ? -0.483 9.122 -2.287 1.00 90.81 192 LYS A O 1
ATOM 1446 N N . MET A 1 193 ? -0.672 8.674 -4.488 1.00 92.69 193 MET A N 1
ATOM 1447 C CA . MET A 1 193 ? -0.834 10.058 -4.935 1.00 92.69 193 MET A CA 1
ATOM 1448 C C . MET A 1 193 ? -1.471 10.109 -6.325 1.00 92.69 193 MET A C 1
ATOM 1450 O O . MET A 1 193 ? -1.240 9.214 -7.147 1.00 92.69 193 MET A O 1
ATOM 1454 N N . GLY A 1 194 ? -2.264 11.143 -6.588 1.00 94.31 194 GLY A N 1
ATOM 1455 C CA . GLY A 1 194 ? -2.941 11.359 -7.863 1.00 94.31 194 GLY A CA 1
ATOM 1456 C C . GLY A 1 194 ? -1.977 11.668 -9.006 1.00 94.31 194 GLY A C 1
ATOM 1457 O O . GLY A 1 194 ? -0.832 12.079 -8.798 1.00 94.31 194 GLY A O 1
ATOM 1458 N N . SER A 1 195 ? -2.440 11.468 -10.240 1.00 96.38 195 SER A N 1
ATOM 1459 C CA . SER A 1 195 ? -1.696 11.835 -11.453 1.00 96.38 195 SER A CA 1
ATOM 1460 C C . SER A 1 195 ? -1.342 13.321 -11.498 1.00 96.38 195 SER A C 1
ATOM 1462 O O . SER A 1 195 ? -0.308 13.682 -12.063 1.00 96.38 195 SER A O 1
ATOM 1464 N N . ARG A 1 196 ? -2.141 14.191 -10.864 1.00 96.06 196 ARG A N 1
ATOM 1465 C CA . ARG A 1 196 ? -1.822 15.618 -10.746 1.00 96.06 196 ARG A CA 1
ATOM 1466 C C . ARG A 1 196 ? -0.590 15.855 -9.876 1.00 96.06 196 ARG A C 1
ATOM 1468 O O . ARG A 1 196 ? 0.315 16.577 -10.287 1.00 96.06 196 ARG A O 1
ATOM 1475 N N . GLU A 1 197 ? -0.539 15.252 -8.695 1.00 95.62 197 GLU A N 1
ATOM 1476 C CA . GLU A 1 197 ? 0.599 15.409 -7.789 1.00 95.62 197 GLU A CA 1
ATOM 1477 C C . GLU A 1 197 ? 1.845 14.713 -8.331 1.00 95.62 197 GLU A C 1
ATOM 1479 O O . GLU A 1 197 ? 2.956 15.211 -8.142 1.00 95.62 197 GLU A O 1
ATOM 1484 N N . TYR A 1 198 ? 1.667 13.592 -9.037 1.00 95.50 198 TYR A N 1
ATOM 1485 C CA . TYR A 1 198 ? 2.757 12.938 -9.750 1.00 95.50 198 TYR A CA 1
ATOM 1486 C C . TYR A 1 198 ? 3.357 13.899 -10.776 1.00 95.50 198 TYR A C 1
ATOM 1488 O O . TYR A 1 198 ? 4.557 14.174 -10.728 1.00 95.50 198 TYR A O 1
ATOM 1496 N N . TYR A 1 199 ? 2.506 14.500 -11.618 1.00 96.50 199 TYR A N 1
ATOM 1497 C CA . TYR A 1 199 ? 2.929 15.486 -12.605 1.00 96.50 199 TYR A CA 1
ATOM 1498 C C . TYR A 1 199 ? 3.739 16.624 -11.973 1.00 96.50 199 TYR A C 1
ATOM 1500 O O . TYR A 1 199 ? 4.860 16.900 -12.404 1.00 96.50 199 TYR A O 1
ATOM 1508 N N . ASP A 1 200 ? 3.209 17.240 -10.914 1.00 94.44 200 ASP A N 1
ATOM 1509 C CA . ASP A 1 200 ? 3.844 18.379 -10.241 1.00 94.44 200 ASP A CA 1
ATOM 1510 C C . ASP A 1 200 ? 5.188 18.011 -9.577 1.00 94.44 200 ASP A C 1
ATOM 1512 O O . ASP A 1 200 ? 6.093 18.850 -9.492 1.00 94.44 200 ASP A O 1
ATOM 1516 N N . SER A 1 201 ? 5.352 16.757 -9.137 1.00 92.94 201 SER A N 1
ATOM 1517 C CA . SER A 1 201 ? 6.618 16.262 -8.579 1.00 92.94 201 SER A CA 1
ATOM 1518 C C . SER A 1 201 ? 7.697 16.022 -9.640 1.00 92.94 201 SER A C 1
ATOM 1520 O O . SER A 1 201 ? 8.886 16.221 -9.370 1.00 92.94 201 SER A O 1
ATOM 1522 N N . GLU A 1 202 ? 7.293 15.663 -10.858 1.00 93.38 202 GLU A N 1
ATOM 1523 C CA . GLU A 1 202 ? 8.207 15.240 -11.918 1.00 93.38 202 GLU A CA 1
ATOM 1524 C C . GLU A 1 202 ? 8.667 16.384 -12.824 1.00 93.38 202 GLU A C 1
ATOM 1526 O O . GLU A 1 202 ? 9.820 16.378 -13.244 1.00 93.38 202 GLU A O 1
ATOM 1531 N N . VAL A 1 203 ? 7.819 17.377 -13.121 1.00 93.62 203 VAL A N 1
ATOM 1532 C CA . VAL A 1 203 ? 8.164 18.444 -14.090 1.00 93.62 203 VAL A CA 1
ATOM 1533 C C . VAL A 1 203 ? 9.038 19.566 -13.524 1.00 93.62 203 VAL A C 1
ATOM 1535 O O . VAL A 1 203 ? 9.599 20.364 -14.275 1.00 93.62 203 VAL A O 1
ATOM 1538 N N . GLY A 1 204 ? 9.116 19.698 -12.201 1.00 84.06 204 GLY A N 1
ATOM 1539 C CA . GLY A 1 204 ? 9.830 20.806 -11.571 1.00 84.06 204 GLY A CA 1
ATOM 1540 C C . GLY A 1 204 ? 11.343 20.586 -11.468 1.00 84.06 204 GLY A C 1
ATOM 1541 O O . GLY A 1 204 ? 11.820 19.458 -11.498 1.00 84.06 204 GLY A O 1
ATOM 1542 N N . THR A 1 205 ? 12.109 21.669 -11.315 1.00 84.31 205 THR A N 1
ATOM 1543 C CA . THR A 1 205 ? 13.585 21.642 -11.204 1.00 84.31 205 THR A CA 1
ATOM 1544 C C . THR A 1 205 ? 14.102 22.063 -9.824 1.00 84.31 205 THR A C 1
ATOM 1546 O O . THR A 1 205 ? 15.298 22.299 -9.647 1.00 84.31 205 THR A O 1
ATOM 1549 N N . GLY A 1 206 ? 13.209 22.253 -8.854 1.00 84.31 206 GLY A N 1
ATOM 1550 C CA . GLY A 1 206 ? 13.560 22.554 -7.472 1.00 84.31 206 GLY A CA 1
ATOM 1551 C C . GLY A 1 206 ? 14.148 21.339 -6.741 1.00 84.31 206 GLY A C 1
ATOM 1552 O O . GLY A 1 206 ? 14.116 20.220 -7.258 1.00 84.31 206 GLY A O 1
ATOM 1553 N N . PRO A 1 207 ? 14.674 21.534 -5.518 1.00 84.38 207 PRO A N 1
ATOM 1554 C CA . PRO A 1 207 ? 15.190 20.435 -4.709 1.00 84.38 207 PRO A CA 1
ATOM 1555 C C . PRO A 1 207 ? 14.148 19.321 -4.553 1.00 84.38 207 PRO A C 1
ATOM 1557 O O . PRO A 1 207 ? 13.015 19.580 -4.152 1.00 84.38 207 PRO A O 1
ATOM 1560 N N . GLY A 1 208 ? 14.533 18.086 -4.872 1.00 84.38 208 GLY A N 1
ATOM 1561 C CA . GLY A 1 208 ? 13.652 16.924 -4.754 1.00 84.38 208 GLY A CA 1
ATOM 1562 C C . GLY A 1 208 ? 12.731 16.665 -5.949 1.00 84.38 208 GLY A C 1
ATOM 1563 O O . GLY A 1 208 ? 12.053 15.642 -5.947 1.00 84.38 208 GLY A O 1
ATOM 1564 N N . GLN A 1 209 ? 12.677 17.536 -6.959 1.00 89.50 209 GLN A N 1
ATOM 1565 C CA . GLN A 1 209 ? 11.819 17.345 -8.137 1.00 89.50 209 GLN A CA 1
ATOM 1566 C C . GLN A 1 209 ? 12.533 16.569 -9.257 1.00 89.50 209 GLN A C 1
ATOM 1568 O O . GLN A 1 209 ? 13.761 16.474 -9.268 1.00 89.50 209 GLN A O 1
ATOM 1573 N N . GLY A 1 210 ? 11.754 15.977 -10.166 1.00 88.75 210 GLY A N 1
ATOM 1574 C CA . GLY A 1 210 ? 12.260 15.057 -11.194 1.00 88.75 210 GLY A CA 1
ATOM 1575 C C . GLY A 1 210 ? 12.882 15.702 -12.439 1.00 88.75 210 GLY A C 1
ATOM 1576 O O . GLY A 1 210 ? 13.583 15.011 -13.178 1.00 88.75 210 GLY A O 1
ATOM 1577 N N . GLY A 1 211 ? 12.623 16.993 -12.678 1.00 89.62 211 GLY A N 1
ATOM 1578 C CA . GLY A 1 211 ? 13.101 17.791 -13.816 1.00 89.62 211 GLY A CA 1
ATOM 1579 C C . GLY A 1 211 ? 12.844 17.198 -15.200 1.00 89.62 211 GLY A C 1
ATOM 1580 O O . GLY A 1 211 ? 13.625 17.439 -16.125 1.00 89.62 211 GLY A O 1
ATOM 1581 N N . GLN A 1 212 ? 11.764 16.433 -15.346 1.00 90.25 212 GLN A N 1
ATOM 1582 C CA . GLN A 1 212 ? 11.303 15.887 -16.617 1.00 90.25 212 GLN A CA 1
ATOM 1583 C C . GLN A 1 212 ? 10.559 16.932 -17.460 1.00 90.25 212 GLN A C 1
ATOM 1585 O O . GLN A 1 212 ? 10.074 17.947 -16.955 1.00 90.25 212 GLN A O 1
ATOM 1590 N N . THR A 1 213 ? 10.409 16.671 -18.763 1.00 92.88 213 THR A N 1
ATOM 1591 C CA . THR A 1 213 ? 9.538 17.504 -19.602 1.00 92.88 213 THR A CA 1
ATOM 1592 C C . THR A 1 213 ? 8.068 17.183 -19.335 1.00 92.88 213 THR A C 1
ATOM 1594 O O . THR A 1 213 ? 7.705 16.045 -19.053 1.00 92.88 213 THR A O 1
ATOM 1597 N N . ALA A 1 214 ? 7.189 18.178 -19.478 1.00 94.88 214 ALA A N 1
ATOM 1598 C CA . ALA A 1 214 ? 5.753 17.984 -19.278 1.00 94.88 214 ALA A CA 1
ATOM 1599 C C . ALA A 1 214 ? 5.160 16.875 -20.165 1.00 94.88 214 ALA A C 1
ATOM 1601 O O . ALA A 1 214 ? 4.290 16.137 -19.720 1.00 94.88 214 ALA A O 1
ATOM 1602 N N . ASN A 1 215 ? 5.633 16.745 -21.408 1.00 95.12 215 ASN A N 1
ATOM 1603 C CA . ASN A 1 215 ? 5.131 15.728 -22.330 1.00 95.12 215 ASN A CA 1
ATOM 1604 C C . ASN A 1 215 ? 5.534 14.315 -21.903 1.00 95.12 215 ASN A C 1
ATOM 1606 O O . ASN A 1 215 ? 4.678 13.437 -21.923 1.00 95.12 215 ASN A O 1
ATOM 1610 N N . ASP A 1 216 ? 6.786 14.122 -21.477 1.00 91.56 216 ASP A N 1
ATOM 1611 C CA . ASP A 1 216 ? 7.269 12.811 -21.027 1.00 91.56 216 ASP A CA 1
ATOM 1612 C C . ASP A 1 216 ? 6.500 12.349 -19.785 1.00 91.56 216 ASP A C 1
ATOM 1614 O O . ASP A 1 216 ? 6.106 11.192 -19.686 1.00 91.56 216 ASP A O 1
ATOM 1618 N N . VAL A 1 217 ? 6.210 13.274 -18.866 1.00 94.12 217 VAL A N 1
ATOM 1619 C CA . VAL A 1 217 ? 5.440 12.979 -17.650 1.00 94.12 217 VAL A CA 1
ATOM 1620 C C . VAL A 1 217 ? 3.988 12.616 -17.962 1.00 94.12 217 VAL A C 1
ATOM 1622 O O . VAL A 1 217 ? 3.431 11.722 -17.332 1.00 94.12 217 VAL A O 1
ATOM 1625 N N . LEU A 1 218 ? 3.356 13.286 -18.929 1.00 96.06 218 LEU A N 1
ATOM 1626 C CA . LEU A 1 218 ? 1.985 12.965 -19.339 1.00 96.06 218 LEU A CA 1
ATOM 1627 C C . LEU A 1 218 ? 1.905 11.626 -20.084 1.00 96.06 218 LEU A C 1
ATOM 1629 O O . LEU A 1 218 ? 0.950 10.878 -19.875 1.00 96.06 218 LEU A O 1
ATOM 1633 N N . ASP A 1 219 ? 2.896 11.312 -20.922 1.00 92.69 219 ASP A N 1
ATOM 1634 C CA . ASP A 1 219 ? 2.998 9.995 -21.559 1.00 92.69 219 ASP A CA 1
ATOM 1635 C C . ASP A 1 219 ? 3.188 8.897 -20.510 1.00 92.69 219 ASP A C 1
ATOM 1637 O O . ASP A 1 219 ? 2.489 7.888 -20.548 1.00 92.69 219 ASP A O 1
ATOM 1641 N N . ASP A 1 220 ? 4.040 9.139 -19.514 1.00 91.06 220 ASP A N 1
ATOM 1642 C CA . ASP A 1 220 ? 4.269 8.204 -18.417 1.00 91.06 220 ASP A CA 1
ATOM 1643 C C . ASP A 1 220 ? 3.014 7.996 -17.551 1.00 91.06 220 ASP A C 1
ATOM 1645 O O . ASP A 1 220 ? 2.672 6.863 -17.233 1.00 91.06 220 ASP A O 1
ATOM 1649 N N . ILE A 1 221 ? 2.239 9.046 -17.244 1.00 94.81 221 ILE A N 1
ATOM 1650 C CA . ILE A 1 221 ? 0.944 8.905 -16.542 1.00 94.81 221 ILE A CA 1
ATOM 1651 C C . ILE A 1 221 ? -0.003 7.962 -17.290 1.00 94.81 221 ILE A C 1
ATOM 1653 O O . ILE A 1 221 ? -0.681 7.142 -16.667 1.00 94.81 221 ILE A O 1
ATOM 1657 N N . LYS A 1 222 ? -0.066 8.074 -18.620 1.00 91.69 222 LYS A N 1
ATOM 1658 C CA . LYS A 1 222 ? -0.864 7.160 -19.441 1.00 91.69 222 LYS A CA 1
ATOM 1659 C C . LYS A 1 222 ? -0.292 5.744 -19.388 1.00 91.69 222 LYS A C 1
ATOM 1661 O O . LYS A 1 222 ? -1.048 4.789 -19.205 1.00 91.69 222 LYS A O 1
ATOM 1666 N N . ASP A 1 223 ? 1.014 5.609 -19.582 1.00 89.19 223 ASP A N 1
ATOM 1667 C CA . ASP A 1 223 ? 1.675 4.315 -19.740 1.00 89.19 223 ASP A CA 1
ATOM 1668 C C . ASP A 1 223 ? 1.769 3.529 -18.422 1.00 89.19 223 ASP A C 1
ATOM 1670 O O . ASP A 1 223 ? 1.795 2.300 -18.457 1.00 89.19 223 ASP A O 1
ATOM 1674 N N . GLN A 1 224 ? 1.681 4.207 -17.270 1.00 90.81 224 GLN A N 1
ATOM 1675 C CA . GLN A 1 224 ? 1.553 3.589 -15.943 1.00 90.81 224 GLN A CA 1
ATOM 1676 C C . GLN A 1 224 ? 0.304 2.705 -15.795 1.00 90.81 224 GLN A C 1
ATOM 1678 O O . GLN A 1 224 ? 0.253 1.863 -14.905 1.00 90.81 224 GLN A O 1
ATOM 1683 N N . GLY A 1 225 ? -0.750 2.895 -16.599 1.00 89.06 225 GLY A N 1
ATOM 1684 C CA . GLY A 1 225 ? -1.919 2.004 -16.583 1.00 89.06 225 GLY A CA 1
ATOM 1685 C C . GLY A 1 225 ? -2.686 1.942 -15.249 1.00 89.06 225 GLY A C 1
ATOM 1686 O O . GLY A 1 225 ? -3.411 0.975 -14.999 1.00 89.06 225 GLY A O 1
ATOM 1687 N N . ASN A 1 226 ? -2.563 2.965 -14.396 1.00 92.25 226 ASN A N 1
ATOM 1688 C CA . ASN A 1 226 ? -3.245 3.095 -13.101 1.00 92.25 226 ASN A CA 1
ATOM 1689 C C . ASN A 1 226 ? -4.712 3.548 -13.271 1.00 92.25 226 ASN A C 1
ATOM 1691 O O . ASN A 1 226 ? -5.160 4.561 -12.727 1.00 92.25 226 ASN A O 1
ATOM 1695 N N . THR A 1 227 ? -5.464 2.811 -14.092 1.00 89.81 227 THR A N 1
ATOM 1696 C CA . THR A 1 227 ? -6.725 3.275 -14.690 1.00 89.81 227 THR A CA 1
ATOM 1697 C C . THR A 1 227 ? -7.848 3.544 -13.696 1.00 89.81 227 THR A C 1
ATOM 1699 O O . THR A 1 227 ? -8.740 4.334 -13.989 1.00 89.81 227 THR A O 1
ATOM 1702 N N . GLU A 1 228 ? -7.844 2.878 -12.542 1.00 87.00 228 GLU A N 1
ATOM 1703 C CA . GLU A 1 228 ? -8.883 3.050 -11.518 1.00 87.00 228 GLU A CA 1
ATOM 1704 C C . GLU A 1 228 ? -8.729 4.371 -10.765 1.00 87.00 228 GLU A C 1
ATOM 1706 O O . GLU A 1 228 ? -9.722 5.037 -10.482 1.00 87.00 228 GLU A O 1
ATOM 1711 N N . GLN A 1 229 ? -7.490 4.774 -10.481 1.00 89.50 229 GLN A N 1
ATOM 1712 C CA . GLN A 1 229 ? -7.208 6.004 -9.749 1.00 89.50 229 GLN A CA 1
ATOM 1713 C C . GLN A 1 229 ? -7.070 7.214 -10.682 1.00 89.50 229 GLN A C 1
ATOM 1715 O O . GLN A 1 229 ? -7.545 8.297 -10.342 1.00 89.50 229 GLN A O 1
ATOM 1720 N N . ASP A 1 230 ? -6.444 7.049 -11.850 1.00 92.50 230 ASP A N 1
ATOM 1721 C CA . ASP A 1 230 ? -6.177 8.162 -12.773 1.00 92.50 230 ASP A CA 1
ATOM 1722 C C . ASP A 1 230 ? -7.213 8.298 -13.891 1.00 92.50 230 ASP A C 1
ATOM 1724 O O . ASP A 1 230 ? -7.358 9.370 -14.477 1.00 92.50 230 ASP A O 1
ATOM 1728 N N . GLY A 1 231 ? -7.981 7.243 -14.155 1.00 89.81 231 GLY A N 1
ATOM 1729 C CA . GLY A 1 231 ? -8.844 7.147 -15.325 1.00 89.81 231 GLY A CA 1
ATOM 1730 C C . GLY A 1 231 ? -8.152 6.481 -16.515 1.00 89.81 231 GLY A C 1
ATOM 1731 O O . GLY A 1 231 ? -6.972 6.140 -16.491 1.00 89.81 231 GLY A O 1
ATOM 1732 N N . THR A 1 232 ? -8.924 6.248 -17.575 1.00 91.31 232 THR A N 1
ATOM 1733 C CA . THR A 1 232 ? -8.433 5.635 -18.817 1.00 91.31 232 THR A CA 1
ATOM 1734 C C . THR A 1 232 ? -8.228 6.709 -19.877 1.00 91.31 232 THR A C 1
ATOM 1736 O O . THR A 1 232 ? -9.155 7.464 -20.167 1.00 91.31 232 THR A O 1
ATOM 1739 N N . PHE A 1 233 ? -7.048 6.736 -20.495 1.00 90.44 233 PHE A N 1
ATOM 1740 C CA . PHE A 1 233 ? -6.692 7.719 -21.518 1.00 90.44 233 PHE A CA 1
ATOM 1741 C C . PHE A 1 233 ? -6.519 7.048 -22.886 1.00 90.44 233 PHE A C 1
ATOM 1743 O O . PHE A 1 233 ? -5.802 6.058 -23.018 1.00 90.44 233 PHE A O 1
ATOM 1750 N N . SER A 1 234 ? -7.165 7.591 -23.922 1.00 87.50 234 SER A N 1
ATOM 1751 C CA . SER A 1 234 ? -7.030 7.112 -25.313 1.00 87.50 234 SER A CA 1
ATOM 1752 C C . SER A 1 234 ? -5.802 7.686 -26.036 1.00 87.50 234 SER A C 1
ATOM 1754 O O . SER A 1 234 ? -5.399 7.181 -27.082 1.00 87.50 234 SER A O 1
ATOM 1756 N N . GLY A 1 235 ? -5.183 8.715 -25.457 1.00 90.50 235 GLY A N 1
ATOM 1757 C CA . GLY A 1 235 ? -3.967 9.380 -25.916 1.00 90.50 235 GLY A CA 1
ATOM 1758 C C . GLY A 1 235 ? -3.289 10.092 -24.747 1.00 90.50 235 GLY A C 1
ATOM 1759 O O . GLY A 1 235 ? -3.672 9.879 -23.598 1.00 90.50 235 GLY A O 1
ATOM 1760 N N . ARG A 1 236 ? -2.279 10.925 -25.023 1.00 94.81 236 ARG A N 1
ATOM 1761 C CA . ARG A 1 236 ? -1.633 11.731 -23.978 1.00 94.81 236 ARG A CA 1
ATOM 1762 C C . ARG A 1 236 ? -2.691 12.582 -23.251 1.00 94.81 236 ARG A C 1
ATOM 1764 O O . ARG A 1 236 ? -3.377 13.344 -23.936 1.00 94.81 236 ARG A O 1
ATOM 1771 N N . PRO A 1 237 ? -2.812 12.489 -21.916 1.00 96.25 237 PRO A N 1
ATOM 1772 C CA . PRO A 1 237 ? -3.774 13.280 -21.162 1.00 96.25 237 PRO A CA 1
ATOM 1773 C C . PRO A 1 237 ? -3.416 14.767 -21.181 1.00 96.25 237 PRO A C 1
ATOM 1775 O O . PRO A 1 237 ? -2.239 15.139 -21.200 1.00 96.25 237 PRO A O 1
ATOM 1778 N N . SER A 1 238 ? -4.422 15.634 -21.115 1.00 95.25 238 SER A N 1
ATOM 1779 C CA . SER A 1 238 ? -4.239 17.052 -20.810 1.00 95.25 238 SER A CA 1
ATOM 1780 C C . SER A 1 238 ? -4.300 17.326 -19.303 1.00 95.25 238 SER A C 1
ATOM 1782 O O . SER A 1 238 ? -4.839 16.554 -18.514 1.00 95.25 238 SER A O 1
ATOM 1784 N N . LEU A 1 239 ? -3.751 18.468 -18.872 1.00 94.75 239 LEU A N 1
ATOM 1785 C CA . LEU A 1 239 ? -3.607 18.814 -17.448 1.00 94.75 239 LEU A CA 1
ATOM 1786 C C . LEU A 1 239 ? -4.921 18.830 -16.646 1.00 94.75 239 LEU A C 1
ATOM 1788 O O . LEU A 1 239 ? -4.900 18.607 -15.441 1.00 94.75 239 LEU A O 1
ATOM 1792 N N . ASN A 1 240 ? -6.044 19.126 -17.297 1.00 94.88 240 ASN A N 1
ATOM 1793 C CA . ASN A 1 240 ? -7.384 19.142 -16.704 1.00 94.88 240 ASN A CA 1
ATOM 1794 C C . ASN A 1 240 ? -8.004 17.743 -16.547 1.00 94.88 240 ASN A C 1
ATOM 1796 O O . ASN A 1 240 ? -9.006 17.611 -15.849 1.00 94.88 240 ASN A O 1
ATOM 1800 N N . GLU A 1 241 ? -7.445 16.722 -17.196 1.00 95.62 241 GLU A N 1
ATOM 1801 C CA . GLU A 1 241 ? -7.887 15.333 -17.048 1.00 95.62 241 GLU A CA 1
ATOM 1802 C C . GLU A 1 241 ? -7.231 14.652 -15.838 1.00 95.62 241 GLU A C 1
ATOM 1804 O O . GLU A 1 241 ? -7.767 13.666 -15.327 1.00 95.62 241 GLU A O 1
ATOM 1809 N N . LEU A 1 242 ? -6.109 15.198 -15.349 1.00 96.38 242 LEU A N 1
ATOM 1810 C CA . LEU A 1 242 ? -5.355 14.640 -14.228 1.00 96.38 242 LEU A CA 1
ATOM 1811 C C . LEU A 1 242 ? -6.164 14.678 -12.929 1.00 96.38 242 LEU A C 1
ATOM 1813 O O . LEU A 1 242 ? -6.766 15.693 -12.567 1.00 96.38 242 LEU A O 1
ATOM 1817 N N . LYS A 1 243 ? -6.137 13.565 -12.197 1.00 95.88 243 LYS A N 1
ATOM 1818 C CA . LYS A 1 243 ? -6.819 13.420 -10.911 1.00 95.88 243 LYS A CA 1
ATOM 1819 C C . LYS A 1 243 ? -5.916 13.901 -9.787 1.00 95.88 243 LYS A C 1
ATOM 1821 O O . LYS A 1 243 ? -4.758 13.498 -9.704 1.00 95.88 243 LYS A O 1
ATOM 1826 N N . SER A 1 244 ? -6.463 14.767 -8.940 1.00 94.19 244 SER A N 1
ATOM 1827 C CA . SER A 1 244 ? -5.820 15.195 -7.701 1.00 94.19 244 SER A CA 1
ATOM 1828 C C . SER A 1 244 ? -6.221 14.246 -6.583 1.00 94.19 244 SER A C 1
ATOM 1830 O O . SER A 1 244 ? -7.408 14.051 -6.322 1.00 94.19 244 SER A O 1
ATOM 1832 N N . ASP A 1 245 ? -5.216 13.642 -5.968 1.00 90.56 245 ASP A N 1
ATOM 1833 C CA . ASP A 1 245 ? -5.328 12.821 -4.766 1.00 90.56 245 ASP A CA 1
ATOM 1834 C C . ASP A 1 245 ? -4.041 13.056 -3.964 1.00 90.56 245 ASP A C 1
ATOM 1836 O O . ASP A 1 245 ? -3.059 12.322 -4.126 1.00 90.56 245 ASP A O 1
ATOM 1840 N N . PRO A 1 246 ? -3.961 14.168 -3.212 1.00 87.88 246 PRO A N 1
ATOM 1841 C CA . PRO A 1 246 ? -2.728 14.561 -2.557 1.00 87.88 246 PRO A CA 1
ATOM 1842 C C . PRO A 1 246 ? -2.288 13.511 -1.532 1.00 87.88 246 PRO A C 1
ATOM 1844 O O . PRO A 1 246 ? -3.130 13.005 -0.787 1.00 87.88 246 PRO A O 1
ATOM 1847 N N . PRO A 1 247 ? -0.978 13.190 -1.455 1.00 83.25 247 PRO A N 1
ATOM 1848 C CA . PRO A 1 247 ? -0.510 12.166 -0.540 1.00 83.25 247 PRO A CA 1
ATOM 1849 C C . PRO A 1 247 ? -0.921 12.479 0.899 1.00 83.25 247 PRO A C 1
ATOM 1851 O O . PRO A 1 247 ? -0.617 13.543 1.438 1.00 83.25 247 PRO A O 1
ATOM 1854 N N . SER A 1 248 ? -1.603 11.518 1.512 1.00 83.25 248 SER A N 1
ATOM 1855 C CA . SER A 1 248 ? -2.080 11.604 2.884 1.00 83.25 248 SER A CA 1
ATOM 1856 C C . SER A 1 248 ? -1.003 11.127 3.859 1.00 83.25 248 SER A C 1
ATOM 1858 O O . SER A 1 248 ? -0.363 10.100 3.632 1.00 83.25 248 SER A O 1
ATOM 1860 N N . ASN A 1 249 ? -0.812 11.857 4.959 1.00 84.25 249 ASN A N 1
ATOM 1861 C CA . ASN A 1 249 ? -0.020 11.408 6.109 1.00 84.25 249 ASN A CA 1
ATOM 1862 C C . ASN A 1 249 ? -0.848 10.587 7.113 1.00 84.25 249 ASN A C 1
ATOM 1864 O O . ASN A 1 249 ? -0.309 10.175 8.138 1.00 84.25 249 ASN A O 1
ATOM 1868 N N . LYS A 1 250 ? -2.139 10.370 6.834 1.00 89.88 250 LYS A N 1
ATOM 1869 C CA . LYS A 1 250 ? -3.049 9.638 7.713 1.00 89.88 250 LYS A CA 1
ATOM 1870 C C . LYS A 1 250 ? -2.698 8.163 7.799 1.00 89.88 250 LYS A C 1
ATOM 1872 O O . LYS A 1 250 ? -2.239 7.544 6.837 1.00 89.88 250 LYS A O 1
ATOM 1877 N N . GLY A 1 251 ? -3.006 7.608 8.954 1.00 92.12 251 GLY A N 1
ATOM 1878 C CA . GLY A 1 251 ? -2.853 6.213 9.284 1.00 92.12 251 GLY A CA 1
ATOM 1879 C C . GLY A 1 251 ? -2.089 6.015 10.588 1.00 92.12 251 GLY A C 1
ATOM 1880 O O . GLY A 1 251 ? -1.586 6.960 11.205 1.00 92.12 251 GLY A O 1
ATOM 1881 N N . PRO A 1 252 ? -1.976 4.750 11.004 1.00 92.62 252 PRO A N 1
ATOM 1882 C CA . PRO A 1 252 ? -1.293 4.386 12.222 1.00 92.62 252 PRO A CA 1
ATOM 1883 C C . PRO A 1 252 ? 0.222 4.413 12.035 1.00 92.62 252 PRO A C 1
ATOM 1885 O O . PRO A 1 252 ? 0.757 4.193 10.938 1.00 92.62 252 PRO A O 1
ATOM 1888 N N . LYS A 1 253 ? 0.932 4.549 13.152 1.00 90.31 253 LYS A N 1
ATOM 1889 C CA . LYS A 1 253 ? 2.332 4.134 13.233 1.00 90.31 253 LYS A CA 1
ATOM 1890 C C . LYS A 1 253 ? 2.409 2.649 12.895 1.00 90.31 253 LYS A C 1
ATOM 1892 O O . LYS A 1 253 ? 1.566 1.851 13.307 1.00 90.31 253 LYS A O 1
ATOM 1897 N N . LYS A 1 254 ? 3.429 2.254 12.134 1.00 87.81 254 LYS A N 1
ATOM 1898 C CA . LYS A 1 254 ? 3.596 0.848 11.754 1.00 87.81 254 LYS A CA 1
ATOM 1899 C C . LYS A 1 254 ? 3.911 0.011 13.002 1.00 87.81 254 LYS A C 1
ATOM 1901 O O . LYS A 1 254 ? 4.901 0.302 13.675 1.00 87.81 254 LYS A O 1
ATOM 1906 N N . PRO A 1 255 ? 3.097 -1.010 13.329 1.00 89.38 255 PRO A N 1
ATOM 1907 C CA . PRO A 1 255 ? 3.312 -1.812 14.525 1.00 89.38 255 PRO A CA 1
ATOM 1908 C C . PRO A 1 255 ? 4.515 -2.740 14.329 1.00 89.38 255 PRO A C 1
ATOM 1910 O O . PRO A 1 255 ? 4.653 -3.353 13.272 1.00 89.38 255 PRO A O 1
ATOM 1913 N N . THR A 1 256 ? 5.343 -2.929 15.361 1.00 87.81 256 THR A N 1
ATOM 1914 C CA . THR A 1 256 ? 6.494 -3.857 15.311 1.00 87.81 256 THR A CA 1
ATOM 1915 C C . THR A 1 256 ? 6.078 -5.276 14.910 1.00 87.81 256 THR A C 1
ATOM 1917 O O . THR A 1 256 ? 6.780 -5.930 14.145 1.00 87.81 256 THR A O 1
ATOM 1920 N N . LYS A 1 257 ? 4.876 -5.710 15.317 1.00 90.94 257 LYS A N 1
ATOM 1921 C CA . LYS A 1 257 ? 4.280 -7.003 14.936 1.00 90.94 257 LYS A CA 1
ATOM 1922 C C . LYS A 1 257 ? 4.154 -7.203 13.418 1.00 90.94 257 LYS A C 1
ATOM 1924 O O . LYS A 1 257 ? 4.195 -8.339 12.954 1.00 90.94 257 LYS A O 1
ATOM 1929 N N . LEU A 1 258 ? 4.037 -6.131 12.626 1.00 91.50 258 LEU A N 1
ATOM 1930 C CA . LEU A 1 258 ? 4.056 -6.231 11.162 1.00 91.50 258 LEU A CA 1
ATOM 1931 C C . LEU A 1 258 ? 5.426 -6.702 10.646 1.00 91.50 258 LEU A C 1
ATOM 1933 O O . LEU A 1 258 ? 5.479 -7.519 9.728 1.00 91.50 258 LEU A O 1
ATOM 1937 N N . ASN A 1 259 ? 6.525 -6.247 11.255 1.00 89.44 259 ASN A N 1
ATOM 1938 C CA . ASN A 1 259 ? 7.877 -6.686 10.896 1.00 89.44 259 ASN A CA 1
ATOM 1939 C C . ASN A 1 259 ? 8.087 -8.164 11.239 1.00 89.44 259 ASN A C 1
ATOM 1941 O O . ASN A 1 259 ? 8.646 -8.916 10.436 1.00 89.44 259 ASN A O 1
ATOM 1945 N N . ASP A 1 260 ? 7.591 -8.590 12.402 1.00 90.44 260 ASP A N 1
ATOM 1946 C CA . ASP A 1 260 ? 7.650 -9.989 12.835 1.00 90.44 260 ASP A CA 1
ATOM 1947 C C . ASP A 1 260 ? 6.853 -10.890 11.882 1.00 90.44 260 ASP A C 1
ATOM 1949 O O . ASP A 1 260 ? 7.328 -11.952 11.469 1.00 90.44 260 ASP A O 1
ATOM 1953 N N . LEU A 1 261 ? 5.666 -10.437 11.460 1.00 92.50 261 LEU A N 1
ATOM 1954 C CA . LEU A 1 261 ? 4.845 -11.129 10.470 1.00 92.50 261 LEU A CA 1
ATOM 1955 C C . LEU A 1 261 ? 5.572 -11.261 9.128 1.00 92.50 261 LEU A C 1
ATOM 1957 O O . LEU A 1 261 ? 5.660 -12.364 8.590 1.00 92.50 261 LEU A O 1
ATOM 1961 N N . LEU A 1 262 ? 6.134 -10.175 8.598 1.00 92.19 262 LEU A N 1
ATOM 1962 C CA . LEU A 1 262 ? 6.866 -10.199 7.327 1.00 92.19 262 LEU A CA 1
ATOM 1963 C C . LEU A 1 262 ? 8.108 -11.102 7.385 1.00 92.19 262 LEU A C 1
ATOM 1965 O O . LEU A 1 262 ? 8.391 -11.814 6.418 1.00 92.19 262 LEU A O 1
ATOM 1969 N N . SER A 1 263 ? 8.814 -11.128 8.517 1.00 90.38 263 SER A N 1
ATOM 1970 C CA . SER A 1 263 ? 9.953 -12.028 8.758 1.00 90.38 263 SER A CA 1
ATOM 1971 C C . SER A 1 263 ? 9.522 -13.499 8.820 1.00 90.38 263 SER A C 1
ATOM 1973 O O . SER A 1 263 ? 10.154 -14.381 8.227 1.00 90.38 263 SER A O 1
ATOM 1975 N N . SER A 1 264 ? 8.399 -13.772 9.487 1.00 92.00 264 SER A N 1
ATOM 1976 C CA . SER A 1 264 ? 7.795 -15.106 9.561 1.00 92.00 264 SER A CA 1
ATOM 1977 C C . SER A 1 264 ? 7.333 -15.604 8.189 1.00 92.00 264 SER A C 1
ATOM 1979 O O . SER A 1 264 ? 7.603 -16.752 7.818 1.00 92.00 264 SER A O 1
ATOM 1981 N N . LEU A 1 265 ? 6.702 -14.737 7.390 1.00 91.38 265 LEU A N 1
ATOM 1982 C CA . LEU A 1 265 ? 6.301 -15.049 6.017 1.00 91.38 265 LEU A CA 1
ATOM 1983 C C . LEU A 1 265 ? 7.516 -15.308 5.125 1.00 91.38 265 LEU A C 1
ATOM 1985 O O . LEU A 1 265 ? 7.516 -16.295 4.396 1.00 91.38 265 LEU A O 1
ATOM 1989 N N . ALA A 1 266 ? 8.576 -14.500 5.227 1.00 89.19 266 ALA A N 1
ATOM 1990 C CA . ALA A 1 266 ? 9.815 -14.729 4.482 1.00 89.19 266 ALA A CA 1
ATOM 1991 C C . ALA A 1 266 ? 10.416 -16.113 4.783 1.00 89.19 266 ALA A C 1
ATOM 1993 O O . ALA A 1 266 ? 10.771 -16.851 3.867 1.00 89.19 266 ALA A O 1
ATOM 1994 N N . THR A 1 267 ? 10.446 -16.505 6.059 1.00 89.81 267 THR A N 1
ATOM 1995 C CA . THR A 1 267 ? 10.914 -17.838 6.475 1.00 89.81 267 THR A CA 1
ATOM 1996 C C . THR A 1 267 ? 9.994 -18.945 5.956 1.00 89.81 267 THR A C 1
ATOM 1998 O O . THR A 1 267 ? 10.458 -19.950 5.418 1.00 89.81 267 THR A O 1
ATOM 2001 N N . THR A 1 268 ? 8.678 -18.760 6.084 1.00 90.56 268 THR A N 1
ATOM 2002 C CA . THR A 1 268 ? 7.662 -19.741 5.671 1.00 90.56 268 THR A CA 1
ATOM 2003 C C . THR A 1 268 ? 7.673 -19.980 4.163 1.00 90.56 268 THR A C 1
ATOM 2005 O O . THR A 1 268 ? 7.508 -21.120 3.720 1.00 90.56 268 THR A O 1
ATOM 2008 N N . ASN A 1 269 ? 7.870 -18.915 3.388 1.00 90.00 269 ASN A N 1
ATOM 2009 C CA . ASN A 1 269 ? 7.807 -18.905 1.929 1.00 90.00 269 ASN A CA 1
ATOM 2010 C C . ASN A 1 269 ? 9.158 -19.135 1.256 1.00 90.00 269 ASN A C 1
ATOM 2012 O O . ASN A 1 269 ? 9.240 -19.075 0.030 1.00 90.00 269 ASN A O 1
ATOM 2016 N N . ASN A 1 270 ? 10.204 -19.426 2.030 1.00 88.75 270 ASN A N 1
ATOM 2017 C CA . ASN A 1 270 ? 11.519 -19.707 1.482 1.00 88.75 270 ASN A CA 1
ATOM 2018 C C . ASN A 1 270 ? 11.445 -20.832 0.431 1.00 88.75 270 ASN A C 1
ATOM 2020 O O . ASN A 1 270 ? 10.877 -21.896 0.691 1.00 88.75 270 ASN A O 1
ATOM 2024 N N . ASN A 1 271 ? 12.011 -20.583 -0.753 1.00 85.19 271 ASN A N 1
ATOM 2025 C CA . ASN A 1 271 ? 11.998 -21.477 -1.918 1.00 85.19 271 ASN A CA 1
ATOM 2026 C C . ASN A 1 271 ? 10.604 -21.909 -2.410 1.00 85.19 271 ASN A C 1
ATOM 2028 O O . ASN A 1 271 ? 10.477 -22.945 -3.066 1.00 85.19 271 ASN A O 1
ATOM 2032 N N . ARG A 1 272 ? 9.549 -21.149 -2.101 1.00 86.88 272 ARG A N 1
ATOM 2033 C CA . ARG A 1 272 ? 8.212 -21.400 -2.648 1.00 86.88 272 ARG A CA 1
ATOM 2034 C C . ARG A 1 272 ? 7.966 -20.549 -3.879 1.00 86.88 272 ARG A C 1
ATOM 2036 O O . ARG A 1 272 ? 8.342 -19.382 -3.918 1.00 86.88 272 ARG A O 1
ATOM 2043 N N . ALA A 1 273 ? 7.276 -21.131 -4.851 1.00 87.50 273 ALA A N 1
ATOM 2044 C CA . ALA A 1 273 ? 6.719 -20.365 -5.949 1.00 87.50 273 ALA A CA 1
ATOM 2045 C C . ALA A 1 273 ? 5.542 -19.494 -5.445 1.00 87.50 273 ALA A C 1
ATOM 2047 O O . ALA A 1 273 ? 4.855 -19.924 -4.510 1.00 87.50 273 ALA A O 1
ATOM 2048 N N . PRO A 1 274 ? 5.310 -18.303 -6.028 1.00 89.31 274 PRO A N 1
ATOM 2049 C CA . PRO A 1 274 ? 4.216 -17.384 -5.694 1.00 89.31 274 PRO A CA 1
ATOM 2050 C C . PRO A 1 274 ? 2.859 -18.058 -5.440 1.00 89.31 274 PRO A C 1
ATOM 2052 O O . PRO A 1 274 ? 2.283 -17.868 -4.369 1.00 89.31 274 PRO A O 1
ATOM 2055 N N . SER A 1 275 ? 2.405 -18.936 -6.337 1.00 88.69 275 SER A N 1
ATOM 2056 C CA . SER A 1 275 ? 1.149 -19.695 -6.212 1.00 88.69 275 SER A CA 1
ATOM 2057 C C . SER A 1 275 ? 1.039 -20.589 -4.966 1.00 88.69 275 SER A C 1
ATOM 2059 O O . SER A 1 275 ? -0.062 -20.989 -4.579 1.00 88.69 275 SER A O 1
ATOM 2061 N N . ALA A 1 276 ? 2.163 -20.914 -4.322 1.00 88.31 276 ALA A N 1
ATOM 2062 C CA . ALA A 1 276 ? 2.254 -21.763 -3.133 1.00 88.31 276 ALA A CA 1
ATOM 2063 C C . ALA A 1 276 ? 2.669 -20.996 -1.862 1.00 88.31 276 ALA A C 1
ATOM 2065 O O . ALA A 1 276 ? 2.927 -21.612 -0.813 1.00 88.31 276 ALA A O 1
ATOM 2066 N N . MET A 1 277 ? 2.780 -19.669 -1.944 1.00 88.94 277 MET A N 1
ATOM 2067 C CA . MET A 1 277 ? 3.122 -18.836 -0.799 1.00 88.94 277 MET A CA 1
ATOM 2068 C C . MET A 1 277 ? 1.954 -18.723 0.191 1.00 88.94 277 MET A C 1
ATOM 2070 O O . MET A 1 277 ? 0.779 -18.888 -0.134 1.00 88.94 277 MET A O 1
ATOM 2074 N N . THR A 1 278 ? 2.318 -18.472 1.443 1.00 90.69 278 THR A N 1
ATOM 2075 C CA . THR A 1 278 ? 1.417 -18.029 2.503 1.00 90.69 278 THR A CA 1
ATOM 2076 C C . THR A 1 278 ? 1.440 -16.507 2.543 1.00 90.69 278 THR A C 1
ATOM 2078 O O . THR A 1 278 ? 2.514 -15.913 2.564 1.00 90.69 278 THR A O 1
ATOM 2081 N N . GLN A 1 279 ? 0.277 -15.878 2.642 1.00 92.69 279 GLN A N 1
ATOM 2082 C CA . GLN A 1 279 ? 0.124 -14.431 2.774 1.00 92.69 279 GLN A CA 1
ATOM 2083 C C . GLN A 1 279 ? -0.958 -14.127 3.804 1.00 92.69 279 GLN A C 1
ATOM 2085 O O . GLN A 1 279 ? -1.755 -15.002 4.160 1.00 92.69 279 GLN A O 1
ATOM 2090 N N . ALA A 1 280 ? -0.950 -12.906 4.322 1.00 94.88 280 ALA A N 1
ATOM 2091 C CA . ALA A 1 280 ? -1.761 -12.525 5.468 1.00 94.88 280 ALA A CA 1
ATOM 2092 C C . ALA A 1 280 ? -2.486 -11.196 5.244 1.00 94.88 280 ALA A C 1
ATOM 2094 O O . ALA A 1 280 ? -2.120 -10.403 4.382 1.00 94.88 280 ALA A O 1
ATOM 2095 N N . ILE A 1 281 ? -3.489 -10.934 6.074 1.00 96.06 281 ILE A N 1
ATOM 2096 C CA . ILE A 1 281 ? -4.000 -9.581 6.300 1.00 96.06 281 ILE A CA 1
ATOM 2097 C C . ILE A 1 281 ? -3.644 -9.188 7.724 1.00 96.06 281 ILE A C 1
ATOM 2099 O O . ILE A 1 281 ? -3.743 -10.010 8.635 1.00 96.06 281 ILE A O 1
ATOM 2103 N N . ALA A 1 282 ? -3.236 -7.945 7.927 1.00 96.94 282 ALA A N 1
ATOM 2104 C CA . ALA A 1 282 ? -2.997 -7.386 9.247 1.00 96.94 282 ALA A CA 1
ATOM 2105 C C . ALA A 1 282 ? -3.433 -5.925 9.302 1.00 96.94 282 ALA A C 1
ATOM 2107 O O . ALA A 1 282 ? -3.689 -5.299 8.274 1.00 96.94 282 ALA A O 1
ATOM 2108 N N . GLY A 1 283 ? -3.496 -5.368 10.502 1.00 96.88 283 GLY A N 1
ATOM 2109 C CA . GLY A 1 283 ? -3.863 -3.974 10.638 1.00 96.88 283 GLY A CA 1
ATOM 2110 C C . GLY A 1 283 ? -3.880 -3.460 12.058 1.00 96.88 283 GLY A C 1
ATOM 2111 O O . GLY A 1 283 ? -3.529 -4.180 12.993 1.00 96.88 283 GLY A O 1
ATOM 2112 N N . VAL A 1 284 ? -4.274 -2.195 12.189 1.00 97.19 284 VAL A N 1
ATOM 2113 C CA . VAL A 1 284 ? -4.364 -1.483 13.468 1.00 97.19 284 VAL A CA 1
ATOM 2114 C C . VAL A 1 284 ? -5.670 -0.706 13.542 1.00 97.19 284 VAL A C 1
ATOM 2116 O O . VAL A 1 284 ? -6.057 -0.036 12.584 1.00 97.19 284 VAL A O 1
ATOM 2119 N N . VAL A 1 285 ? -6.315 -0.762 14.701 1.00 97.81 285 VAL A N 1
ATOM 2120 C CA . VAL A 1 285 ? -7.382 0.162 15.085 1.00 97.81 285 VAL A CA 1
ATOM 2121 C C . VAL A 1 285 ? -6.894 0.985 16.274 1.00 97.81 285 VAL A C 1
ATOM 2123 O O . VAL A 1 285 ? -6.332 0.433 17.223 1.00 97.81 285 VAL A O 1
ATOM 2126 N N . TRP A 1 286 ? -7.085 2.300 16.233 1.00 97.81 286 TRP A N 1
ATOM 2127 C CA . TRP A 1 286 ? -6.712 3.202 17.327 1.00 97.81 286 TRP A CA 1
ATOM 2128 C C . TRP A 1 286 ? -7.808 4.231 17.589 1.00 97.81 286 TRP A C 1
ATOM 2130 O O . TRP A 1 286 ? -8.726 4.388 16.783 1.00 97.81 286 TRP A O 1
ATOM 2140 N N . PHE A 1 287 ? -7.728 4.891 18.739 1.00 97.12 287 PHE A N 1
ATOM 2141 C CA . PHE A 1 287 ? -8.584 6.019 19.073 1.00 97.12 287 PHE A CA 1
ATOM 2142 C C . PHE A 1 287 ? -7.935 7.304 18.553 1.00 97.12 287 PHE A C 1
ATOM 2144 O O . PHE A 1 287 ? -6.930 7.751 19.099 1.00 97.12 287 PHE A O 1
ATOM 2151 N N . ASP A 1 288 ? -8.486 7.823 17.459 1.00 96.44 288 ASP A N 1
ATOM 2152 C CA . ASP A 1 288 ? -8.115 9.080 16.806 1.00 96.44 288 ASP A CA 1
ATOM 2153 C C . ASP A 1 288 ? -8.878 10.216 17.494 1.00 96.44 288 ASP A C 1
ATOM 2155 O O . ASP A 1 288 ? -9.906 10.708 17.012 1.00 96.44 288 ASP A O 1
ATOM 2159 N N . ASP A 1 289 ? -8.436 10.528 18.711 1.00 93.69 289 ASP A N 1
ATOM 2160 C CA . ASP A 1 289 ? -9.133 11.437 19.611 1.00 93.69 289 ASP A CA 1
ATOM 2161 C C . ASP A 1 289 ? -9.152 12.852 19.025 1.00 93.69 289 ASP A C 1
ATOM 2163 O O . ASP A 1 289 ? -10.130 13.570 19.199 1.00 93.69 289 ASP A O 1
ATOM 2167 N N . ASN A 1 290 ? -8.111 13.281 18.309 1.00 93.00 290 ASN A N 1
ATOM 2168 C CA . ASN A 1 290 ? -8.075 14.630 17.735 1.00 93.00 290 ASN A CA 1
ATOM 2169 C C . ASN A 1 290 ? -8.744 14.718 16.341 1.00 93.00 290 ASN A C 1
ATOM 2171 O O . ASN A 1 290 ? -8.987 15.823 15.843 1.00 93.00 290 ASN A O 1
ATOM 2175 N N . ARG A 1 291 ? -9.098 13.564 15.753 1.00 93.56 291 ARG A N 1
ATOM 2176 C CA . ARG A 1 291 ? -9.811 13.397 14.478 1.00 93.56 291 ARG A CA 1
ATOM 2177 C C . ARG A 1 291 ? -9.034 13.892 13.263 1.00 93.56 291 ARG A C 1
ATOM 2179 O O . ARG A 1 291 ? -9.649 14.265 12.255 1.00 93.56 291 ARG A O 1
ATOM 2186 N N . ASP A 1 292 ? -7.710 13.918 13.332 1.00 92.69 292 ASP A N 1
ATOM 2187 C CA . ASP A 1 292 ? -6.859 14.325 12.214 1.00 92.69 292 ASP A CA 1
ATOM 2188 C C . ASP A 1 292 ? -6.456 13.146 11.306 1.00 92.69 292 ASP A C 1
ATOM 2190 O O . ASP A 1 292 ? -6.009 13.356 10.168 1.00 92.69 292 ASP A O 1
ATOM 2194 N N . GLY A 1 293 ? -6.714 11.911 11.749 1.00 93.00 293 GLY A N 1
ATOM 2195 C CA . GLY A 1 293 ? -6.427 10.678 11.026 1.00 93.00 293 GLY A CA 1
ATOM 2196 C C . GLY A 1 293 ? -4.992 10.190 11.154 1.00 93.00 293 GLY A C 1
ATOM 2197 O O . GLY A 1 293 ? -4.636 9.236 10.461 1.00 93.00 293 GLY A O 1
ATOM 2198 N N . VAL A 1 294 ? -4.161 10.808 11.983 1.00 94.31 294 VAL A N 1
ATOM 2199 C CA . VAL A 1 294 ? -2.760 10.456 12.217 1.00 94.31 294 VAL A CA 1
ATOM 2200 C C . VAL A 1 294 ? -2.630 9.906 13.626 1.00 94.31 294 VAL A C 1
ATOM 2202 O O . VAL A 1 294 ? -2.997 10.559 14.586 1.00 94.31 294 VAL A O 1
ATOM 2205 N N . GLN A 1 295 ? -2.039 8.720 13.775 1.00 95.00 295 GLN A N 1
ATOM 2206 C CA . GLN A 1 295 ? -1.841 8.181 15.117 1.00 95.00 295 GLN A CA 1
ATOM 2207 C C . GLN A 1 295 ? -0.773 8.955 15.905 1.00 95.00 295 GLN A C 1
ATOM 2209 O O . GLN A 1 295 ? 0.442 8.750 15.735 1.00 95.00 295 GLN A O 1
ATOM 2214 N N . ASP A 1 296 ? -1.227 9.760 16.856 1.00 94.75 296 ASP A N 1
ATOM 2215 C CA . ASP A 1 296 ? -0.380 10.558 17.733 1.00 94.75 296 ASP A CA 1
ATOM 2216 C C . ASP A 1 296 ? 0.266 9.740 18.863 1.00 94.75 296 ASP A C 1
ATOM 2218 O O . ASP A 1 296 ? 0.051 8.541 19.036 1.00 94.75 296 ASP A O 1
ATOM 2222 N N . ASN A 1 297 ? 1.184 10.359 19.617 1.00 93.00 297 ASN A N 1
ATOM 2223 C CA . ASN A 1 297 ? 1.777 9.732 20.813 1.00 93.00 297 ASN A CA 1
ATOM 2224 C C . ASN A 1 297 ? 0.827 9.730 22.020 1.00 93.00 297 ASN A C 1
ATOM 2226 O O . ASN A 1 297 ? 1.004 8.910 22.916 1.00 93.00 297 ASN A O 1
ATOM 2230 N N . SER A 1 298 ? -0.118 10.671 22.073 1.00 93.25 298 SER A N 1
ATOM 2231 C CA . SER A 1 298 ? -1.128 10.769 23.133 1.00 93.25 298 SER A CA 1
ATOM 2232 C C . SER A 1 298 ? -2.303 9.819 22.930 1.00 93.25 298 SER A C 1
ATOM 2234 O O . SER A 1 298 ? -3.025 9.543 23.883 1.00 93.25 298 SER A O 1
ATOM 2236 N N . GLU A 1 299 ? -2.487 9.335 21.706 1.00 95.75 299 GLU A N 1
ATOM 2237 C CA . GLU A 1 299 ? -3.591 8.468 21.326 1.00 95.75 299 GLU A CA 1
ATOM 2238 C C . GLU A 1 299 ? -3.351 7.022 21.736 1.00 95.75 299 GLU A C 1
ATOM 2240 O O . GLU A 1 299 ? -2.223 6.516 21.756 1.00 95.75 299 GLU A O 1
ATOM 2245 N N . THR A 1 300 ? -4.444 6.341 22.062 1.00 95.50 300 THR A N 1
ATOM 2246 C CA . THR A 1 300 ? -4.405 4.966 22.558 1.00 95.50 300 THR A CA 1
ATOM 2247 C C . THR A 1 300 ? -4.857 3.977 21.491 1.00 95.50 300 THR A C 1
ATOM 2249 O O . THR A 1 300 ? -5.635 4.289 20.594 1.00 95.50 300 THR A O 1
ATOM 2252 N N . LEU A 1 301 ? -4.335 2.756 21.566 1.00 96.56 301 LEU A N 1
ATOM 2253 C CA . LEU A 1 301 ? -4.680 1.679 20.644 1.00 96.56 301 LEU A CA 1
ATOM 2254 C C . LEU A 1 301 ? -6.000 1.016 21.065 1.00 96.56 301 LEU A C 1
ATOM 2256 O O . LEU A 1 301 ? -6.265 0.836 22.256 1.00 96.56 301 LEU A O 1
ATOM 2260 N N . ALA A 1 302 ? -6.837 0.651 20.094 1.00 96.06 302 ALA A N 1
ATOM 2261 C CA . ALA A 1 302 ? -8.199 0.197 20.353 1.00 96.06 302 ALA A CA 1
ATOM 2262 C C . ALA A 1 302 ? -8.264 -1.330 20.460 1.00 96.06 302 ALA A C 1
ATOM 2264 O O . ALA A 1 302 ? -8.340 -2.035 19.453 1.00 96.06 302 ALA A O 1
ATOM 2265 N N . ALA A 1 303 ? -8.250 -1.845 21.688 1.00 95.31 303 ALA A N 1
ATOM 2266 C CA . ALA A 1 303 ? -8.314 -3.275 21.972 1.00 95.31 303 ALA A CA 1
ATOM 2267 C C . ALA A 1 303 ? -9.738 -3.851 21.914 1.00 95.31 303 ALA A C 1
ATOM 2269 O O . ALA A 1 303 ? -10.713 -3.184 22.255 1.00 95.31 303 ALA A O 1
ATOM 2270 N N . GLY A 1 304 ? -9.857 -5.128 21.547 1.00 90.12 304 GLY A N 1
ATOM 2271 C CA . GLY A 1 304 ? -11.121 -5.866 21.558 1.00 90.12 304 GLY A CA 1
ATOM 2272 C C . GLY A 1 304 ? -12.080 -5.539 20.409 1.00 90.12 304 GLY A C 1
ATOM 2273 O O . GLY A 1 304 ? -13.179 -6.095 20.380 1.00 90.12 304 GLY A O 1
ATOM 2274 N N . VAL A 1 305 ? -11.684 -4.703 19.449 1.00 93.75 305 VAL A N 1
ATOM 2275 C CA . VAL A 1 305 ? -12.488 -4.331 18.278 1.00 93.75 305 VAL A CA 1
ATOM 2276 C C . VAL A 1 305 ? -12.565 -5.513 17.317 1.00 93.75 305 VAL A C 1
ATOM 2278 O O . VAL A 1 305 ? -11.541 -6.066 16.925 1.00 93.75 305 VAL A O 1
ATOM 2281 N N . GLY A 1 306 ? -13.776 -5.930 16.950 1.00 91.12 306 GLY A N 1
ATOM 2282 C CA . GLY A 1 306 ? -13.979 -7.066 16.053 1.00 91.12 306 GLY A CA 1
ATOM 2283 C C . GLY A 1 306 ? -13.674 -6.717 14.597 1.00 91.12 306 GLY A C 1
ATOM 2284 O O . GLY A 1 306 ? -14.043 -5.649 14.125 1.00 91.12 306 GLY A O 1
ATOM 2285 N N . ILE A 1 307 ? -13.048 -7.639 13.872 1.00 95.31 307 ILE A N 1
ATOM 2286 C CA . ILE A 1 307 ? -12.694 -7.512 12.457 1.00 95.31 307 ILE A CA 1
ATOM 2287 C C . ILE A 1 307 ? -13.227 -8.726 11.707 1.00 95.31 307 ILE A C 1
ATOM 2289 O O . ILE A 1 307 ? -13.022 -9.865 12.137 1.00 95.31 307 ILE A O 1
ATOM 2293 N N . VAL A 1 308 ? -13.877 -8.494 10.570 1.00 92.19 308 VAL A N 1
ATOM 2294 C CA . VAL A 1 308 ? -14.293 -9.538 9.626 1.00 92.19 308 VAL A CA 1
ATOM 2295 C C . VAL A 1 308 ? -13.771 -9.216 8.233 1.00 92.19 308 VAL A C 1
ATOM 2297 O O . VAL A 1 308 ? -13.489 -8.065 7.905 1.00 92.19 308 VAL A O 1
ATOM 2300 N N . LEU A 1 309 ? -13.640 -10.246 7.404 1.00 92.00 309 LEU A N 1
ATOM 2301 C CA . LEU A 1 309 ? -13.210 -10.105 6.019 1.00 92.00 309 LEU A CA 1
ATOM 2302 C C . LEU A 1 309 ? -14.347 -10.477 5.075 1.00 92.00 309 LEU A C 1
ATOM 2304 O O . LEU A 1 309 ? -15.111 -11.404 5.363 1.00 92.00 309 LEU A O 1
ATOM 2308 N N . LYS A 1 310 ? -14.406 -9.819 3.919 1.00 87.19 310 LYS A N 1
ATOM 2309 C CA . LYS A 1 310 ? -15.026 -10.398 2.728 1.00 87.19 310 LYS A CA 1
ATOM 2310 C C . LYS A 1 310 ? -13.948 -10.791 1.736 1.00 87.19 310 LYS A C 1
ATOM 2312 O O . LYS A 1 310 ? -12.991 -10.046 1.522 1.00 87.19 310 LYS A O 1
ATOM 2317 N N . ASP A 1 311 ? -14.124 -11.981 1.182 1.00 85.25 311 ASP A N 1
ATOM 2318 C CA . ASP A 1 311 ? -13.290 -12.519 0.125 1.00 85.25 311 ASP A CA 1
ATOM 2319 C C . ASP A 1 311 ? -13.417 -11.683 -1.161 1.00 85.25 311 ASP A C 1
ATOM 2321 O O . ASP A 1 311 ? -14.313 -10.836 -1.268 1.00 85.25 311 ASP A O 1
ATOM 2325 N N . PRO A 1 312 ? -12.551 -11.920 -2.158 1.00 81.50 312 PRO A N 1
ATOM 2326 C CA . PRO A 1 312 ? -12.616 -11.195 -3.422 1.00 81.50 312 PRO A CA 1
ATOM 2327 C C . PRO A 1 312 ? -13.988 -11.325 -4.126 1.00 81.50 312 PRO A C 1
ATOM 2329 O O . PRO A 1 312 ? -14.451 -10.411 -4.807 1.00 81.50 312 PRO A O 1
ATOM 2332 N N . SER A 1 313 ? -14.721 -12.422 -3.932 1.00 79.50 313 SER A N 1
ATOM 2333 C CA . SER A 1 313 ? -16.069 -12.577 -4.507 1.00 79.50 313 SER A CA 1
ATOM 2334 C C . SER A 1 313 ? -17.150 -11.779 -3.760 1.00 79.50 313 SER A C 1
ATOM 2336 O O . SER A 1 313 ? -18.320 -11.831 -4.138 1.00 79.50 313 SER A O 1
ATOM 2338 N N . GLY A 1 314 ? -16.784 -11.052 -2.702 1.00 79.56 314 GLY A N 1
ATOM 2339 C CA . GLY A 1 314 ? -17.690 -10.271 -1.865 1.00 79.56 314 GLY A CA 1
ATOM 2340 C C . GLY A 1 314 ? -18.409 -11.095 -0.796 1.00 79.56 314 GLY A C 1
ATOM 2341 O O . GLY A 1 314 ? -19.286 -10.562 -0.110 1.00 79.56 314 GLY A O 1
ATOM 2342 N N . ASN A 1 315 ? -18.057 -12.370 -0.612 1.00 83.81 315 ASN A N 1
ATOM 2343 C CA . ASN A 1 315 ? -18.658 -13.212 0.420 1.00 83.81 315 ASN A CA 1
ATOM 2344 C C . ASN A 1 315 ? -17.917 -13.043 1.741 1.00 83.81 315 ASN A C 1
ATOM 2346 O O . ASN A 1 315 ? -16.701 -12.884 1.763 1.00 83.81 315 ASN A O 1
ATOM 2350 N N . LEU A 1 316 ? -18.629 -13.144 2.865 1.00 84.06 316 LEU A N 1
ATOM 2351 C CA . LEU A 1 316 ? -17.970 -13.190 4.170 1.00 84.06 316 LEU A CA 1
ATOM 2352 C C . LEU A 1 316 ? -16.986 -14.360 4.228 1.00 84.06 316 LEU A C 1
ATOM 2354 O O . LEU A 1 316 ? -17.330 -15.503 3.914 1.00 84.06 316 LEU A O 1
ATOM 2358 N N . TYR A 1 317 ? -15.770 -14.068 4.678 1.00 84.12 317 TYR A N 1
ATOM 2359 C CA . TYR A 1 317 ? -14.745 -15.076 4.859 1.00 84.12 317 TYR A CA 1
ATOM 2360 C C . TYR A 1 317 ? -15.130 -16.003 6.010 1.00 84.12 317 TYR A C 1
ATOM 2362 O O . TYR A 1 317 ? -15.350 -15.585 7.152 1.00 84.12 317 TYR A O 1
ATOM 2370 N N . THR A 1 318 ? -15.228 -17.288 5.693 1.00 76.44 318 THR A N 1
ATOM 2371 C CA . THR A 1 318 ? -15.655 -18.336 6.619 1.00 76.44 318 THR A CA 1
ATOM 2372 C C . THR A 1 318 ? -14.636 -19.469 6.610 1.00 76.44 318 THR A C 1
ATOM 2374 O O . THR A 1 318 ? -14.012 -19.749 5.585 1.00 76.44 318 THR A O 1
ATOM 2377 N N . VAL A 1 319 ? -14.469 -20.166 7.740 1.00 58.47 319 VAL A N 1
ATOM 2378 C CA . VAL A 1 319 ? -13.724 -21.437 7.737 1.00 58.47 319 VAL A CA 1
ATOM 2379 C C . VAL A 1 319 ? -14.682 -22.550 7.330 1.00 58.47 319 VAL A C 1
ATOM 2381 O O . VAL A 1 319 ? -15.576 -22.928 8.090 1.00 58.47 319 VAL A O 1
ATOM 2384 N N . GLY A 1 320 ? -14.493 -23.102 6.134 1.00 47.47 320 GLY A N 1
ATOM 2385 C CA . GLY A 1 320 ? -15.225 -24.285 5.695 1.00 47.47 320 GLY A CA 1
ATOM 2386 C C . GLY A 1 320 ? -14.684 -25.560 6.349 1.00 47.47 320 GLY A C 1
ATOM 2387 O O . GLY A 1 320 ? -13.539 -25.940 6.120 1.00 47.47 320 GLY A O 1
ATOM 2388 N N . TYR A 1 321 ? -15.517 -26.289 7.096 1.00 35.34 321 TYR A N 1
ATOM 2389 C CA . TYR A 1 321 ? -15.243 -27.695 7.414 1.00 35.34 321 TYR A CA 1
ATOM 2390 C C . TYR A 1 321 ? -15.666 -28.574 6.227 1.00 35.34 321 TYR A C 1
ATOM 2392 O O . TYR A 1 321 ? -16.852 -28.848 6.044 1.00 35.34 321 TYR A O 1
ATOM 2400 N N . LYS A 1 322 ? -14.715 -29.069 5.422 1.00 34.28 322 LYS A N 1
ATOM 2401 C CA . LYS A 1 322 ? -14.999 -30.126 4.433 1.00 34.28 322 LYS A CA 1
ATOM 2402 C C . LYS A 1 322 ? -14.900 -31.503 5.101 1.00 34.28 322 LYS A C 1
ATOM 2404 O O . LYS A 1 322 ? -13.810 -32.007 5.359 1.00 34.28 322 LYS A O 1
ATOM 2409 N N . LYS A 1 323 ? -16.039 -32.145 5.386 1.00 30.77 323 LYS A N 1
ATOM 2410 C CA . LYS A 1 323 ? -16.079 -33.530 5.893 1.00 30.77 323 LYS A CA 1
ATOM 2411 C C . LYS A 1 323 ? -15.553 -34.489 4.812 1.00 30.77 323 LYS A C 1
ATOM 2413 O O . LYS A 1 323 ? -16.233 -34.697 3.815 1.00 30.77 323 LYS A O 1
ATOM 2418 N N . GLY A 1 324 ? -14.376 -35.090 5.021 1.00 37.25 324 GLY A N 1
ATOM 2419 C CA . GLY A 1 324 ? -13.883 -36.219 4.208 1.00 37.25 324 GLY A CA 1
ATOM 2420 C C . GLY A 1 324 ? -12.473 -36.111 3.613 1.00 37.25 324 GLY A C 1
ATOM 2421 O O . GLY A 1 324 ? -12.007 -37.098 3.055 1.00 37.25 324 GLY A O 1
ATOM 2422 N N . GLN A 1 325 ? -11.756 -34.989 3.752 1.00 33.19 325 GLN A N 1
ATOM 2423 C CA . GLN A 1 325 ? -10.353 -34.886 3.318 1.00 33.19 325 GLN A CA 1
ATOM 2424 C C . GLN A 1 325 ? -9.402 -34.917 4.523 1.00 33.19 325 GLN A C 1
ATOM 2426 O O . GLN A 1 325 ? -9.479 -34.071 5.407 1.00 33.19 325 GLN A O 1
ATOM 2431 N N . LYS A 1 326 ? -8.499 -35.909 4.568 1.00 33.50 326 LYS A N 1
ATOM 2432 C CA . LYS A 1 326 ? -7.478 -36.067 5.626 1.00 33.50 326 LYS A CA 1
ATOM 2433 C C . LYS A 1 326 ? -6.227 -35.193 5.415 1.00 33.50 326 LYS A C 1
ATOM 2435 O O . LYS A 1 326 ? -5.256 -35.345 6.149 1.00 33.50 326 LYS A O 1
ATOM 2440 N N . THR A 1 327 ? -6.230 -34.275 4.449 1.00 33.69 327 THR A N 1
ATOM 2441 C CA . THR A 1 327 ? -5.059 -33.455 4.107 1.00 33.69 327 THR A CA 1
ATOM 2442 C C . THR A 1 327 ? -5.420 -31.978 3.898 1.00 33.69 327 THR A C 1
ATOM 2444 O O . THR A 1 327 ? -5.802 -31.599 2.798 1.00 33.69 327 THR A O 1
ATOM 2447 N N . GLN A 1 328 ? -5.169 -31.194 4.963 1.00 36.19 328 GLN A N 1
ATOM 2448 C CA . GLN A 1 328 ? -4.816 -29.753 5.027 1.00 36.19 328 GLN A CA 1
ATOM 2449 C C . GLN A 1 328 ? -5.931 -28.700 4.783 1.00 36.19 328 GLN A C 1
ATOM 2451 O O . GLN A 1 328 ? -6.884 -28.987 4.064 1.00 36.19 328 GLN A O 1
ATOM 2456 N N . PRO A 1 329 ? -5.826 -27.476 5.364 1.00 29.34 329 PRO A N 1
ATOM 2457 C CA . PRO A 1 329 ? -4.716 -26.908 6.143 1.00 29.34 329 PRO A CA 1
ATOM 2458 C C . PRO A 1 329 ? -4.845 -27.169 7.648 1.00 29.34 329 PRO A C 1
ATOM 2460 O O . PRO A 1 329 ? -5.946 -27.252 8.190 1.00 29.34 329 PRO A O 1
ATOM 2463 N N . LYS A 1 330 ? -3.707 -27.265 8.350 1.00 29.98 330 LYS A N 1
ATOM 2464 C CA . LYS A 1 330 ? -3.663 -27.076 9.807 1.00 29.98 330 LYS A CA 1
ATOM 2465 C C . LYS A 1 330 ? -4.260 -25.704 10.120 1.00 29.98 330 LYS A C 1
ATOM 2467 O O . LYS A 1 330 ? -3.609 -24.682 9.932 1.00 29.98 330 LYS A O 1
ATOM 2472 N N . SER A 1 331 ? -5.496 -25.708 10.599 1.00 37.31 331 SER A N 1
ATOM 2473 C CA . SER A 1 331 ? -6.121 -24.586 11.281 1.00 37.31 331 SER A CA 1
ATOM 2474 C C . SER A 1 331 ? -5.143 -24.059 12.327 1.00 37.31 331 SER A C 1
ATOM 2476 O O . SER A 1 331 ? -4.812 -24.778 13.275 1.00 37.31 331 SER A O 1
ATOM 2478 N N . ALA A 1 332 ? -4.647 -22.837 12.132 1.00 28.19 332 ALA A N 1
ATOM 2479 C CA . ALA A 1 332 ? -3.966 -22.112 13.187 1.00 28.19 332 ALA A CA 1
ATOM 2480 C C . ALA A 1 332 ? -4.965 -21.997 14.340 1.00 28.19 332 ALA A C 1
ATOM 2482 O O . ALA A 1 332 ? -6.001 -21.341 14.235 1.00 28.19 332 ALA A O 1
ATOM 2483 N N . LEU A 1 333 ? -4.699 -22.755 15.398 1.00 28.41 333 LEU A N 1
ATOM 2484 C CA . LEU A 1 333 ? -5.445 -22.713 16.636 1.00 28.41 333 LEU A CA 1
ATOM 2485 C C . LEU A 1 333 ? -5.196 -21.325 17.231 1.00 28.41 333 LEU A C 1
ATOM 2487 O O . LEU A 1 333 ? -4.139 -21.080 17.805 1.00 28.41 333 LEU A O 1
ATOM 2491 N N . PHE A 1 334 ? -6.129 -20.397 17.028 1.00 34.94 334 PHE A N 1
ATOM 2492 C CA . PHE A 1 334 ? -6.055 -19.084 17.650 1.00 34.94 334 PHE A CA 1
ATOM 2493 C C . PHE A 1 334 ? -6.199 -19.250 19.163 1.00 34.94 334 PHE A C 1
ATOM 2495 O O . PHE A 1 334 ? -7.282 -19.507 19.688 1.00 34.94 334 PHE A O 1
ATOM 2502 N N . THR A 1 335 ? -5.084 -19.107 19.873 1.00 29.00 335 THR A N 1
ATOM 2503 C CA . THR A 1 335 ? -5.034 -18.938 21.325 1.00 29.00 335 THR A CA 1
ATOM 2504 C C . THR A 1 335 ? -5.328 -17.476 21.658 1.00 29.00 335 THR A C 1
ATOM 2506 O O . THR A 1 335 ? -4.442 -16.730 22.060 1.00 29.00 335 THR A O 1
ATOM 2509 N N . GLY A 1 336 ? -6.572 -17.052 21.427 1.00 31.19 336 GLY A N 1
ATOM 2510 C CA . GLY A 1 336 ? -7.126 -15.795 21.927 1.00 31.19 336 GLY A CA 1
ATOM 2511 C C . GLY A 1 336 ? -8.045 -16.090 23.110 1.00 31.19 336 GLY A C 1
ATOM 2512 O O . GLY A 1 336 ? -8.938 -16.930 23.028 1.00 31.19 336 GLY A O 1
ATOM 2513 N N . THR A 1 337 ? -7.771 -15.465 24.246 1.00 31.39 337 THR A N 1
ATOM 2514 C CA . THR A 1 337 ? -8.386 -15.722 25.551 1.00 31.39 337 THR A CA 1
ATOM 2515 C C . THR A 1 337 ? -9.917 -15.581 25.541 1.00 31.39 337 THR A C 1
ATOM 2517 O O . THR A 1 337 ? -10.443 -14.526 25.224 1.00 31.39 337 THR A O 1
ATOM 2520 N N . LYS A 1 338 ? -10.603 -16.667 25.934 1.00 38.97 338 LYS A N 1
ATOM 2521 C CA . LYS A 1 338 ? -12.001 -16.797 26.411 1.00 38.97 338 LYS A CA 1
ATOM 2522 C C . LYS A 1 338 ? -13.002 -15.690 26.015 1.00 38.97 338 LYS A C 1
ATOM 2524 O O . LYS A 1 338 ? -13.136 -14.697 26.720 1.00 38.97 338 LYS A O 1
ATOM 2529 N N . GLY A 1 339 ? -13.867 -16.001 25.047 1.00 34.44 339 GLY A N 1
ATOM 2530 C CA . GLY A 1 339 ? -15.159 -15.328 24.888 1.00 34.44 339 GLY A CA 1
ATOM 2531 C C . GLY A 1 339 ? -15.936 -15.797 23.659 1.00 34.44 339 GLY A C 1
ATOM 2532 O O . GLY A 1 339 ? -15.654 -15.351 22.561 1.00 34.44 339 GLY A O 1
ATOM 2533 N N . ASN A 1 340 ? -16.933 -16.659 23.879 1.00 33.75 340 ASN A N 1
ATOM 2534 C CA . ASN A 1 340 ? -18.006 -17.069 22.954 1.00 33.75 340 ASN A CA 1
ATOM 2535 C C . ASN A 1 340 ? -17.673 -18.069 21.830 1.00 33.75 340 ASN A C 1
ATOM 2537 O O . ASN A 1 340 ? -17.730 -17.767 20.643 1.00 33.75 340 ASN A O 1
ATOM 2541 N N . PHE A 1 341 ? -17.502 -19.335 22.225 1.00 31.38 341 PHE A N 1
ATOM 2542 C CA . PHE A 1 341 ? -17.847 -20.476 21.374 1.00 31.38 341 PHE A CA 1
ATOM 2543 C C . PHE A 1 341 ? -19.314 -20.865 21.617 1.00 31.38 341 PHE A C 1
ATOM 2545 O O . PHE A 1 341 ? -19.666 -21.263 22.728 1.00 31.38 341 PHE A O 1
ATOM 2552 N N . PHE A 1 342 ? -20.165 -20.811 20.591 1.00 32.22 342 PHE A N 1
ATOM 2553 C CA . PHE A 1 342 ? -21.437 -21.538 20.616 1.00 32.22 342 PHE A CA 1
ATOM 2554 C C . PHE A 1 342 ? -21.147 -23.032 20.418 1.00 32.22 342 PHE A C 1
ATOM 2556 O O . PHE A 1 342 ? -20.784 -23.469 19.327 1.00 32.22 342 PHE A O 1
ATOM 2563 N N . SER A 1 343 ? -21.283 -23.831 21.477 1.00 25.17 343 SER A N 1
ATOM 2564 C CA . SER A 1 343 ? -21.254 -25.291 21.385 1.00 25.17 343 SER A CA 1
ATOM 2565 C C . SER A 1 343 ? -22.654 -25.819 21.062 1.00 25.17 343 SER A C 1
ATOM 2567 O O . SER A 1 343 ? -23.535 -25.772 21.920 1.00 25.17 343 SER A O 1
ATOM 2569 N N . PHE A 1 344 ? -22.859 -26.387 19.874 1.00 31.94 344 PHE A N 1
ATOM 2570 C CA . PHE A 1 344 ? -23.974 -27.311 19.655 1.00 31.94 344 PHE A CA 1
ATOM 2571 C C . PHE A 1 344 ? -23.468 -28.739 19.877 1.00 31.94 344 PHE A C 1
ATOM 2573 O O . PHE A 1 344 ? -22.713 -29.281 19.072 1.00 31.94 344 PHE A O 1
ATOM 2580 N N . ALA A 1 345 ? -23.867 -29.349 20.994 1.00 27.25 345 ALA A N 1
ATOM 2581 C CA . ALA A 1 345 ? -23.741 -30.790 21.180 1.00 27.25 345 ALA A CA 1
ATOM 2582 C C . ALA A 1 345 ? -24.688 -31.503 20.194 1.00 27.25 345 ALA A C 1
ATOM 2584 O O . ALA A 1 345 ? -25.867 -31.141 20.140 1.00 27.25 345 ALA A O 1
ATOM 2585 N N . PRO A 1 346 ? -24.251 -32.518 19.424 1.00 38.31 346 PRO A N 1
ATOM 2586 C CA . PRO A 1 346 ? -25.166 -33.254 18.576 1.00 38.31 346 PRO A CA 1
ATOM 2587 C C . PRO A 1 346 ? -25.827 -34.351 19.410 1.00 38.31 346 PRO A C 1
ATOM 2589 O O . PRO A 1 346 ? -25.232 -35.388 19.689 1.00 38.31 346 PRO A O 1
ATOM 2592 N N . SER A 1 347 ? -27.090 -34.148 19.768 1.00 35.66 347 SER A N 1
ATOM 2593 C CA . SER A 1 347 ? -27.991 -35.270 20.018 1.00 35.66 347 SER A CA 1
ATOM 2594 C C . SER A 1 347 ? -29.303 -35.022 19.293 1.00 35.66 347 SER A C 1
ATOM 2596 O O . SER A 1 347 ? -30.283 -34.574 19.872 1.00 35.66 347 SER A O 1
ATOM 2598 N N . ALA A 1 348 ? -29.293 -35.279 17.987 1.00 32.56 348 ALA A N 1
ATOM 2599 C CA . ALA A 1 348 ? -30.485 -35.654 17.241 1.00 32.56 348 ALA A CA 1
ATOM 2600 C C . ALA A 1 348 ? -30.070 -36.304 15.917 1.00 32.56 348 ALA A C 1
ATOM 2602 O O . ALA A 1 348 ? -29.428 -35.706 15.055 1.00 32.56 348 ALA A O 1
ATOM 2603 N N . LYS A 1 349 ? -30.443 -37.576 15.795 1.00 42.31 349 LYS A N 1
ATOM 2604 C CA . LYS A 1 349 ? -30.490 -38.357 14.561 1.00 42.31 349 LYS A CA 1
ATOM 2605 C C . LYS A 1 349 ? -31.400 -37.607 13.572 1.00 42.31 349 LYS A C 1
ATOM 2607 O O . LYS A 1 349 ? -32.515 -37.265 13.950 1.00 42.31 349 LYS A O 1
ATOM 2612 N N . ASN A 1 350 ? -30.930 -37.430 12.333 1.00 39.69 350 ASN A N 1
ATOM 2613 C CA . ASN A 1 350 ? -31.579 -36.762 11.186 1.00 39.69 350 ASN A CA 1
ATOM 2614 C C . ASN A 1 350 ? -31.308 -35.248 11.064 1.00 39.69 350 ASN A C 1
ATOM 2616 O O . ASN A 1 350 ? -32.159 -34.420 11.371 1.00 39.69 350 ASN A O 1
ATOM 2620 N N . ILE A 1 351 ? -30.131 -34.892 10.536 1.00 35.81 351 ILE A N 1
ATOM 2621 C CA . ILE A 1 351 ? -29.824 -33.536 10.060 1.00 35.81 351 ILE A CA 1
ATOM 2622 C C . ILE A 1 351 ? -29.835 -33.561 8.530 1.00 35.81 351 ILE A C 1
ATOM 2624 O O . ILE A 1 351 ? -28.941 -34.131 7.904 1.00 35.81 351 ILE A O 1
ATOM 2628 N N . SER A 1 352 ? -30.856 -32.932 7.943 1.00 33.38 352 SER A N 1
ATOM 2629 C CA . SER A 1 352 ? -30.762 -32.358 6.601 1.00 33.38 352 SER A CA 1
ATOM 2630 C C . SER A 1 352 ? -29.620 -31.339 6.635 1.00 33.38 352 SER A C 1
ATOM 2632 O O . SER A 1 352 ? -29.631 -30.418 7.451 1.00 33.38 352 SER A O 1
ATOM 2634 N N . THR A 1 353 ? -28.564 -31.584 5.864 1.00 34.22 353 THR A N 1
ATOM 2635 C CA . THR A 1 353 ? -27.262 -30.916 5.979 1.00 34.22 353 THR A CA 1
ATOM 2636 C C . THR A 1 353 ? -27.315 -29.466 5.504 1.00 34.22 353 THR A C 1
ATOM 2638 O O . THR A 1 353 ? -26.955 -29.166 4.368 1.00 34.22 353 THR A O 1
ATOM 2641 N N . GLN A 1 354 ? -27.708 -28.553 6.387 1.00 35.22 354 GLN A N 1
ATOM 2642 C CA . GLN A 1 354 ? -27.330 -27.151 6.274 1.00 35.22 354 GLN A CA 1
ATOM 2643 C C . GLN A 1 354 ? -25.902 -27.021 6.825 1.00 35.22 354 GLN A C 1
ATOM 2645 O O . GLN A 1 354 ? -25.660 -27.202 8.018 1.00 35.22 354 GLN A O 1
ATOM 2650 N N . LEU A 1 355 ? -24.934 -26.803 5.931 1.00 39.09 355 LEU A N 1
ATOM 2651 C CA . LEU A 1 355 ? -23.556 -26.467 6.288 1.00 39.09 355 LEU A CA 1
ATOM 2652 C C . LEU A 1 355 ? -23.575 -25.181 7.129 1.00 39.09 355 LEU A C 1
ATOM 2654 O O . LEU A 1 355 ? -23.880 -24.113 6.608 1.00 39.09 355 LEU A O 1
ATOM 2658 N N . ALA A 1 356 ? -23.266 -25.269 8.422 1.00 42.53 356 ALA A N 1
ATOM 2659 C CA . ALA A 1 356 ? -23.041 -24.086 9.243 1.00 42.53 356 ALA A CA 1
ATOM 2660 C C . ALA A 1 356 ? -21.668 -23.498 8.878 1.00 42.53 356 ALA A C 1
ATOM 2662 O O . ALA A 1 356 ? -20.633 -23.992 9.328 1.00 42.53 356 ALA A O 1
ATOM 2663 N N . ALA A 1 357 ? -21.650 -22.489 8.008 1.00 50.91 357 ALA A N 1
ATOM 2664 C CA . ALA A 1 357 ? -20.468 -21.670 7.775 1.00 50.91 357 ALA A CA 1
ATOM 2665 C C . ALA A 1 357 ? -20.310 -20.702 8.958 1.00 50.91 357 ALA A C 1
ATOM 2667 O O . ALA A 1 357 ? -21.228 -19.940 9.256 1.00 50.91 357 ALA A O 1
ATOM 2668 N N . ASN A 1 358 ? -19.168 -20.744 9.648 1.00 63.69 358 ASN A N 1
ATOM 2669 C CA . ASN A 1 358 ? -18.859 -19.789 10.712 1.00 63.69 358 ASN A CA 1
ATOM 2670 C C . ASN A 1 358 ? -18.026 -18.651 10.123 1.00 63.69 358 ASN A C 1
ATOM 2672 O O . ASN A 1 358 ? -16.942 -18.896 9.585 1.00 63.69 358 ASN A O 1
ATOM 2676 N N . VAL A 1 359 ? -18.542 -17.425 10.221 1.00 70.75 359 VAL A N 1
ATOM 2677 C CA . VAL A 1 359 ? -17.800 -16.203 9.883 1.00 70.75 359 VAL A CA 1
ATOM 2678 C C . VAL A 1 359 ? -16.638 -16.065 10.859 1.00 70.75 359 VAL A C 1
ATOM 2680 O O . VAL A 1 359 ? -16.811 -16.266 12.062 1.00 70.75 359 VAL A O 1
ATOM 2683 N N . ILE A 1 360 ? -15.450 -15.758 10.344 1.00 79.12 360 ILE A N 1
ATOM 2684 C CA . ILE A 1 360 ? -14.283 -15.512 11.192 1.00 79.12 360 ILE A CA 1
ATOM 2685 C C . ILE A 1 360 ? -14.343 -14.074 11.685 1.00 79.12 360 ILE A C 1
ATOM 2687 O O . ILE A 1 360 ? -14.301 -13.146 10.880 1.00 79.12 360 ILE A O 1
ATOM 2691 N N . THR A 1 361 ? -14.371 -13.905 13.003 1.00 87.69 361 THR A N 1
ATOM 2692 C CA . THR A 1 361 ? -14.137 -12.616 13.652 1.00 87.69 361 THR A CA 1
ATOM 2693 C C . THR A 1 361 ? -12.815 -12.676 14.403 1.00 87.69 361 THR A C 1
ATOM 2695 O O . THR A 1 361 ? -12.597 -13.585 15.204 1.00 87.69 361 THR A O 1
ATOM 2698 N N . VAL A 1 362 ? -11.931 -11.718 14.133 1.00 90.88 362 VAL A N 1
ATOM 2699 C CA . VAL A 1 362 ? -10.681 -11.509 14.873 1.00 90.88 362 VAL A CA 1
ATOM 2700 C C . VAL A 1 362 ? -10.827 -10.225 15.667 1.00 90.88 362 VAL A C 1
ATOM 2702 O O . VAL A 1 362 ? -11.148 -9.194 15.093 1.00 90.88 362 VAL A O 1
ATOM 2705 N N . ASN A 1 363 ? -10.599 -10.272 16.974 1.00 93.81 363 ASN A N 1
ATOM 2706 C CA . ASN A 1 363 ? -10.576 -9.066 17.792 1.00 93.81 363 ASN A CA 1
ATOM 2707 C C . ASN A 1 363 ? -9.161 -8.490 17.825 1.00 93.81 363 ASN A C 1
ATOM 2709 O O . ASN A 1 363 ? -8.191 -9.248 17.904 1.00 93.81 363 ASN A O 1
ATOM 2713 N N . THR A 1 364 ? -9.052 -7.165 17.792 1.00 95.75 364 THR A N 1
ATOM 2714 C CA . THR A 1 364 ? -7.783 -6.481 18.028 1.00 95.75 364 THR A CA 1
ATOM 2715 C C . THR A 1 364 ? -7.242 -6.809 19.418 1.00 95.75 364 THR A C 1
ATOM 2717 O O . THR A 1 364 ? -7.997 -6.959 20.386 1.00 95.75 364 THR A O 1
ATOM 2720 N N . ASP A 1 365 ? -5.925 -6.943 19.529 1.00 93.81 365 ASP A N 1
ATOM 2721 C CA . ASP A 1 365 ? -5.255 -7.164 20.808 1.00 93.81 365 ASP A CA 1
ATOM 2722 C C . ASP A 1 365 ? -5.073 -5.857 21.606 1.00 93.81 365 ASP A C 1
ATOM 2724 O O . ASP A 1 365 ? -5.607 -4.811 21.245 1.00 93.81 365 ASP A O 1
ATOM 2728 N N . ALA A 1 366 ? -4.339 -5.911 22.723 1.00 94.12 366 ALA A N 1
ATOM 2729 C CA . ALA A 1 366 ? -4.084 -4.745 23.577 1.00 94.12 366 ALA A CA 1
ATOM 2730 C C . ALA A 1 366 ? -3.371 -3.585 22.851 1.00 94.12 366 ALA A C 1
ATOM 2732 O O . ALA A 1 366 ? -3.493 -2.441 23.280 1.00 94.12 366 ALA A O 1
ATOM 2733 N N . ASP A 1 367 ? -2.675 -3.877 21.749 1.00 93.94 367 ASP A N 1
ATOM 2734 C CA . ASP A 1 367 ? -1.994 -2.901 20.901 1.00 93.94 367 ASP A CA 1
ATOM 2735 C C . ASP A 1 367 ? -2.853 -2.529 19.680 1.00 93.94 367 ASP A C 1
ATOM 2737 O O . ASP A 1 367 ? -2.337 -2.057 18.667 1.00 93.94 367 ASP A O 1
ATOM 2741 N N . GLY A 1 368 ? -4.165 -2.784 19.721 1.00 95.50 368 GLY A N 1
ATOM 2742 C CA . GLY A 1 368 ? -5.076 -2.482 18.617 1.00 95.50 368 GLY A CA 1
ATOM 2743 C C . GLY A 1 368 ? -4.780 -3.272 17.340 1.00 95.50 368 GLY A C 1
ATOM 2744 O O . GLY A 1 368 ? -5.370 -2.992 16.296 1.00 95.50 368 GLY A O 1
ATOM 2745 N N . TYR A 1 369 ? -3.879 -4.256 17.401 1.00 96.56 369 TYR A N 1
ATOM 2746 C CA . TYR A 1 369 ? -3.406 -5.010 16.250 1.00 96.56 369 TYR A CA 1
ATOM 2747 C C . TYR A 1 369 ? -4.322 -6.198 15.973 1.00 96.56 369 TYR A C 1
ATOM 2749 O O . TYR A 1 369 ? -4.730 -6.911 16.892 1.00 96.56 369 TYR A O 1
ATOM 2757 N N . PHE A 1 370 ? -4.616 -6.450 14.700 1.00 95.31 370 PHE A N 1
ATOM 2758 C CA . PHE A 1 370 ? -5.305 -7.660 14.256 1.00 95.31 370 PHE A CA 1
ATOM 2759 C C . PHE A 1 370 ? -4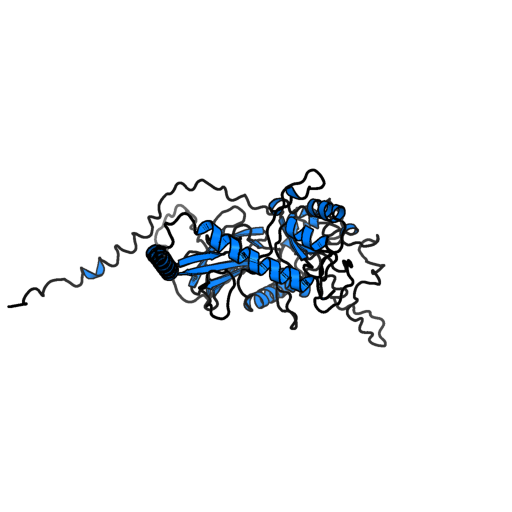.536 -8.348 13.131 1.00 95.31 370 PHE A C 1
ATOM 2761 O O . PHE A 1 370 ? -3.791 -7.714 12.382 1.00 95.31 370 PHE A O 1
ATOM 2768 N N . GLN A 1 371 ? -4.754 -9.657 12.987 1.00 94.69 371 GLN A N 1
ATOM 2769 C CA . GLN A 1 371 ? -4.116 -10.457 11.950 1.00 94.69 371 GLN A CA 1
ATOM 2770 C C . GLN A 1 371 ? -4.977 -11.650 11.520 1.00 94.69 371 GLN A C 1
ATOM 2772 O O . GLN A 1 371 ? -5.487 -12.409 12.343 1.00 94.69 371 GLN A O 1
ATOM 2777 N N . PHE A 1 372 ? -5.025 -11.873 10.210 1.00 92.25 372 PHE A N 1
ATOM 2778 C CA . PHE A 1 372 ? -5.473 -13.092 9.551 1.00 92.25 372 PHE A CA 1
ATOM 2779 C C . PHE A 1 372 ? -4.241 -13.759 8.914 1.00 92.25 372 PHE A C 1
ATOM 2781 O O . PHE A 1 372 ? -3.771 -13.306 7.873 1.00 92.25 372 PHE A O 1
ATOM 2788 N N . PRO A 1 373 ? -3.668 -14.807 9.533 1.00 84.81 373 PRO A N 1
ATOM 2789 C CA . PRO A 1 373 ? -2.323 -15.305 9.225 1.00 84.81 373 PRO A CA 1
ATOM 2790 C C . PRO A 1 373 ? -2.208 -16.048 7.891 1.00 84.81 373 PRO A C 1
ATOM 2792 O O . PRO A 1 373 ? -1.096 -16.319 7.447 1.00 84.81 373 PRO A O 1
ATOM 2795 N N . SER A 1 374 ? -3.332 -16.440 7.292 1.00 86.44 374 SER A N 1
ATOM 2796 C CA . SER A 1 374 ? -3.359 -17.150 6.020 1.00 86.44 374 SER A CA 1
ATOM 2797 C C . SER A 1 374 ? -4.656 -16.842 5.285 1.00 86.44 374 SER A C 1
ATOM 2799 O O . SER A 1 374 ? -5.739 -17.261 5.707 1.00 86.44 374 SER A O 1
ATOM 2801 N N . VAL A 1 375 ? -4.529 -16.096 4.194 1.00 88.19 375 VAL A N 1
ATOM 2802 C CA . VAL A 1 375 ? -5.603 -15.812 3.239 1.00 88.19 375 VAL A CA 1
ATOM 2803 C C . VAL A 1 375 ? -5.081 -16.027 1.815 1.00 88.19 375 VAL A C 1
ATOM 2805 O O . VAL A 1 375 ? -3.874 -15.947 1.595 1.00 88.19 375 VAL A O 1
ATOM 2808 N N . PRO A 1 376 ? -5.932 -16.350 0.833 1.00 87.38 376 PRO A N 1
ATOM 2809 C CA . PRO A 1 376 ? -5.551 -16.295 -0.578 1.00 87.38 376 PRO A CA 1
ATOM 2810 C C . PRO A 1 376 ? -5.030 -14.917 -1.028 1.00 87.38 376 PRO A 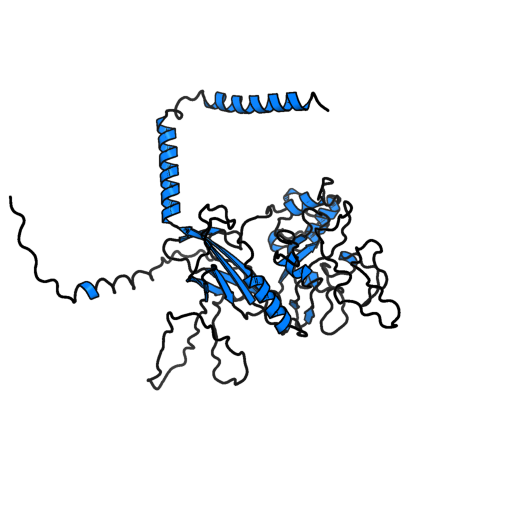C 1
ATOM 2812 O O . PRO A 1 376 ? -5.461 -13.889 -0.505 1.00 87.38 376 PRO A O 1
ATOM 2815 N N . GLU A 1 377 ? -4.131 -14.915 -2.019 1.00 88.06 377 GLU A N 1
ATOM 2816 C CA . GLU A 1 377 ? -3.759 -13.713 -2.783 1.00 88.06 377 GLU A CA 1
ATOM 2817 C C . GLU A 1 377 ? -5.019 -13.077 -3.387 1.00 88.06 377 GLU A C 1
ATOM 2819 O O . GLU A 1 377 ? -5.930 -13.785 -3.827 1.00 88.06 377 GLU A O 1
ATOM 2824 N N . GLY A 1 378 ? -5.065 -11.749 -3.422 1.00 87.06 378 GLY A N 1
ATOM 2825 C CA . GLY A 1 378 ? -6.121 -11.015 -4.109 1.00 87.06 378 GLY A CA 1
ATOM 2826 C C . GLY A 1 378 ? -6.566 -9.773 -3.362 1.00 87.06 378 GLY A C 1
ATOM 2827 O O . GLY A 1 378 ? -5.960 -9.353 -2.379 1.00 87.06 378 GLY A O 1
ATOM 2828 N N . GLU A 1 379 ? -7.639 -9.175 -3.853 1.00 89.62 379 GLU A N 1
ATOM 2829 C CA . GLU A 1 379 ? -8.220 -7.962 -3.299 1.00 89.62 379 GLU A CA 1
ATOM 2830 C C . GLU A 1 379 ? -9.331 -8.313 -2.305 1.00 89.62 379 GLU A C 1
ATOM 2832 O O . GLU A 1 379 ? -10.330 -8.937 -2.662 1.00 89.62 379 GLU A O 1
ATOM 2837 N N . TRP A 1 380 ? -9.146 -7.927 -1.046 1.00 91.69 380 TRP A N 1
ATOM 2838 C CA . TRP A 1 380 ? -10.067 -8.210 0.050 1.00 91.69 380 TRP A CA 1
ATOM 2839 C C . TRP A 1 380 ? -10.792 -6.948 0.507 1.00 91.69 380 TRP A C 1
ATOM 2841 O O . TRP A 1 380 ? -10.305 -5.829 0.343 1.00 91.69 380 TRP A O 1
ATOM 2851 N N . GLN A 1 381 ? -11.938 -7.137 1.160 1.00 94.00 381 GLN A N 1
ATOM 2852 C CA . GLN A 1 381 ? -12.569 -6.082 1.947 1.00 94.00 381 GLN A CA 1
ATOM 2853 C C . GLN A 1 381 ? -12.395 -6.390 3.433 1.00 94.00 381 GLN A C 1
ATOM 2855 O O . GLN A 1 381 ? -12.873 -7.417 3.923 1.00 94.00 381 GLN A O 1
ATOM 2860 N N . VAL A 1 382 ? -11.732 -5.487 4.154 1.00 96.31 382 VAL A N 1
ATOM 2861 C CA . VAL A 1 382 ? -11.638 -5.540 5.618 1.00 96.31 382 VAL A CA 1
ATOM 2862 C C . VAL A 1 382 ? -12.790 -4.732 6.199 1.00 96.31 382 VAL A C 1
ATOM 2864 O O . VAL A 1 382 ? -13.029 -3.606 5.772 1.00 96.31 382 VAL A O 1
ATOM 2867 N N . VAL A 1 383 ? -13.520 -5.298 7.157 1.00 94.31 383 VAL A N 1
ATOM 2868 C CA . VAL A 1 383 ? -14.653 -4.632 7.807 1.00 94.31 383 VAL A CA 1
ATOM 2869 C C . VAL A 1 383 ? -14.437 -4.628 9.312 1.00 94.31 383 VAL A C 1
ATOM 2871 O O . VAL A 1 383 ? -14.286 -5.683 9.936 1.00 94.31 383 VAL A O 1
ATOM 2874 N N . VAL A 1 384 ? -14.448 -3.436 9.895 1.00 93.00 384 VAL A N 1
ATOM 2875 C CA . VAL A 1 384 ? -14.427 -3.245 11.344 1.00 93.00 384 VAL A CA 1
ATOM 2876 C C . VAL A 1 384 ? -15.853 -3.378 11.874 1.00 93.00 384 VAL A C 1
ATOM 2878 O O . VAL A 1 384 ? -16.765 -2.711 11.397 1.00 93.00 384 VAL A O 1
ATOM 2881 N N . ILE A 1 385 ? -16.058 -4.219 12.883 1.00 91.12 385 ILE A N 1
ATOM 2882 C CA . ILE A 1 385 ? -17.301 -4.249 13.656 1.00 91.12 385 ILE A CA 1
ATOM 2883 C C . ILE A 1 385 ? -17.270 -3.036 14.586 1.00 91.12 385 ILE A C 1
ATOM 2885 O O . ILE A 1 385 ? -16.536 -3.037 15.576 1.00 91.12 385 ILE A O 1
ATOM 2889 N N . THR A 1 386 ? -18.036 -2.000 14.240 1.00 86.44 386 THR A N 1
ATOM 2890 C CA . THR A 1 386 ? -18.087 -0.735 14.981 1.00 86.44 386 THR A CA 1
ATOM 2891 C C . THR A 1 386 ? -18.447 -0.981 16.448 1.00 86.44 386 THR A C 1
ATOM 2893 O O . THR A 1 386 ? -19.515 -1.536 16.718 1.00 86.44 386 THR A O 1
ATOM 2896 N N . PRO A 1 387 ? -17.585 -0.599 17.407 1.00 89.56 387 PRO A N 1
ATOM 2897 C CA . PRO A 1 387 ? -17.927 -0.675 18.821 1.00 89.56 387 PRO A CA 1
ATOM 2898 C C . PRO A 1 387 ? -19.077 0.277 19.172 1.00 89.56 387 PRO A C 1
ATOM 2900 O O . PRO A 1 387 ? -19.154 1.388 18.644 1.00 89.56 387 PRO A O 1
ATOM 2903 N N . ASP A 1 388 ? -19.940 -0.128 20.105 1.00 88.44 388 ASP A N 1
ATOM 2904 C CA . ASP A 1 388 ? -21.040 0.714 20.580 1.00 88.44 388 ASP A CA 1
ATOM 2905 C C . ASP A 1 388 ? -20.520 2.065 21.095 1.00 88.44 388 ASP A C 1
ATOM 2907 O O . ASP A 1 388 ? -19.617 2.127 21.931 1.00 88.44 388 ASP A O 1
ATOM 2911 N N . GLY A 1 389 ? -21.117 3.157 20.615 1.00 91.69 389 GLY A N 1
ATOM 2912 C CA . GLY A 1 389 ? -20.750 4.513 21.025 1.00 91.69 389 GLY A CA 1
ATOM 2913 C C . GLY A 1 389 ? -19.493 5.073 20.355 1.00 91.69 389 GLY A C 1
ATOM 2914 O O . GLY A 1 389 ? -19.011 6.115 20.799 1.00 91.69 389 GLY A O 1
ATOM 2915 N N . TYR A 1 390 ? -18.981 4.431 19.302 1.00 94.69 390 TYR A N 1
ATOM 2916 C CA . TYR A 1 390 ? -17.871 4.934 18.493 1.00 94.69 390 TYR A CA 1
ATOM 2917 C C . TYR A 1 390 ? -18.287 5.179 17.040 1.00 94.69 390 TYR A C 1
ATOM 2919 O O . TYR A 1 390 ? -19.160 4.502 16.502 1.00 94.69 390 TYR A O 1
ATOM 2927 N N . SER A 1 391 ? -17.620 6.146 16.417 1.00 93.81 391 SER A N 1
ATOM 2928 C CA . SER A 1 391 ? -17.689 6.464 14.989 1.00 93.81 391 SER A CA 1
ATOM 2929 C C . SER A 1 391 ? -16.280 6.426 14.388 1.00 93.81 391 SER A C 1
ATOM 2931 O O . SER A 1 391 ? -15.292 6.410 15.123 1.00 93.81 391 SER A O 1
ATOM 2933 N N . TYR A 1 392 ? -16.175 6.427 13.060 1.00 94.69 392 TYR A N 1
ATOM 2934 C CA . TYR A 1 392 ? -14.888 6.463 12.363 1.00 94.69 392 TYR A CA 1
ATOM 2935 C C . TYR A 1 392 ? -14.489 7.893 12.011 1.00 94.69 392 TYR A C 1
ATOM 2937 O O . TYR A 1 392 ? -15.323 8.709 11.606 1.00 94.69 392 TYR A O 1
ATOM 2945 N N . THR A 1 393 ? -13.201 8.184 12.123 1.00 93.56 393 THR A N 1
ATOM 2946 C CA . THR A 1 393 ? -12.611 9.433 11.632 1.00 93.56 393 THR A CA 1
ATOM 2947 C C . THR A 1 393 ? -12.111 9.244 10.207 1.00 93.56 393 THR A C 1
ATOM 2949 O O . THR A 1 393 ? -12.567 9.936 9.297 1.00 93.56 393 THR A O 1
ATOM 2952 N N . TYR A 1 394 ? -11.232 8.258 10.023 1.00 93.88 394 TYR A N 1
ATOM 2953 C CA . TYR A 1 394 ? -10.623 7.853 8.766 1.00 93.88 394 TYR A CA 1
ATOM 2954 C C . TYR A 1 394 ? -10.320 6.358 8.774 1.00 93.88 394 TYR A C 1
ATOM 2956 O O . TYR A 1 394 ? -10.005 5.770 9.811 1.00 93.88 394 TYR A O 1
ATOM 2964 N N . ASP A 1 395 ? -10.338 5.758 7.596 1.00 93.31 395 ASP A N 1
ATOM 2965 C CA . ASP A 1 395 ? -9.880 4.396 7.372 1.00 93.31 395 ASP A CA 1
ATOM 2966 C C . ASP A 1 395 ? -8.923 4.307 6.176 1.00 93.31 395 ASP A C 1
ATOM 2968 O O . ASP A 1 395 ? -8.730 5.255 5.407 1.00 93.31 395 ASP A O 1
ATOM 2972 N N . SER A 1 396 ? -8.297 3.140 6.030 1.00 92.62 396 SER A N 1
ATOM 2973 C CA . SER A 1 396 ? -7.266 2.901 5.016 1.00 92.62 396 SER A CA 1
ATOM 2974 C C . SER A 1 396 ? -7.737 2.983 3.563 1.00 92.62 396 SER A C 1
ATOM 2976 O O . SER A 1 396 ? -6.891 3.070 2.672 1.00 92.62 396 SER A O 1
ATOM 2978 N N . SER A 1 397 ? -9.047 3.002 3.305 1.00 89.00 397 SER A N 1
ATOM 2979 C CA . SER A 1 397 ? -9.579 3.228 1.956 1.00 89.00 397 SER A CA 1
ATOM 2980 C C . SER A 1 397 ? -9.774 4.713 1.628 1.00 89.00 397 SER A C 1
ATOM 2982 O O . SER A 1 397 ? -10.022 5.070 0.475 1.00 89.00 397 SER A O 1
ATOM 2984 N N . GLY A 1 398 ? -9.583 5.592 2.618 1.00 87.31 398 GLY A N 1
ATOM 2985 C CA . GLY A 1 398 ? -9.784 7.035 2.506 1.00 87.31 398 GLY A CA 1
ATOM 2986 C C . GLY A 1 398 ? -11.200 7.490 2.868 1.00 87.31 398 GLY A C 1
ATOM 2987 O O . GLY A 1 398 ? -11.483 8.686 2.770 1.00 87.31 398 GLY A O 1
ATOM 2988 N N . SER A 1 399 ? -12.071 6.571 3.295 1.00 90.31 399 SER A N 1
ATOM 2989 C CA . SER A 1 399 ? -13.402 6.856 3.835 1.00 90.31 399 SER A CA 1
ATOM 2990 C C . SER A 1 399 ? -13.391 6.929 5.366 1.00 90.31 399 SER A C 1
ATOM 2992 O O . SER A 1 399 ? -12.341 7.058 5.998 1.00 90.31 399 SER A O 1
ATOM 2994 N N . ASN A 1 400 ? -14.585 6.940 5.954 1.00 91.56 400 ASN A N 1
ATOM 2995 C CA . ASN A 1 400 ? -14.837 6.980 7.388 1.00 91.56 400 ASN A CA 1
ATOM 2996 C C . ASN A 1 400 ? -16.042 6.095 7.753 1.00 91.56 400 ASN A C 1
ATOM 2998 O O . ASN A 1 400 ? -16.944 6.514 8.481 1.00 91.56 400 ASN A O 1
ATOM 3002 N N . ASP A 1 401 ? -16.075 4.877 7.217 1.00 92.12 401 ASP A N 1
ATOM 3003 C CA . ASP A 1 401 ? -17.187 3.935 7.401 1.00 92.12 401 ASP A CA 1
ATOM 3004 C C . ASP A 1 401 ? -16.751 2.582 7.989 1.00 92.12 401 ASP A C 1
ATOM 3006 O O . ASP A 1 401 ? -17.596 1.740 8.305 1.00 92.12 401 ASP A O 1
ATOM 3010 N N . GLY A 1 402 ? -15.441 2.374 8.169 1.00 91.81 402 GLY A N 1
ATOM 3011 C CA . GLY A 1 402 ? -14.888 1.126 8.694 1.00 91.81 402 GLY A CA 1
ATOM 3012 C C . GLY A 1 402 ? -14.916 -0.030 7.696 1.00 91.81 402 GLY A C 1
ATOM 3013 O O . GLY A 1 402 ? -14.645 -1.173 8.083 1.00 91.81 402 GLY A O 1
ATOM 3014 N N . ILE A 1 403 ? -15.231 0.249 6.431 1.00 93.44 403 ILE A N 1
ATOM 3015 C CA . ILE A 1 403 ? -15.252 -0.695 5.322 1.00 93.44 403 ILE A CA 1
ATOM 3016 C C . ILE A 1 403 ? -14.098 -0.328 4.395 1.00 93.44 403 ILE A C 1
ATOM 3018 O O . ILE A 1 403 ? -14.106 0.693 3.728 1.00 93.44 403 ILE A O 1
ATOM 3022 N N . MET A 1 404 ? -13.102 -1.203 4.308 1.00 94.75 404 MET A N 1
ATOM 3023 C CA . MET A 1 404 ? -11.889 -0.959 3.530 1.00 94.75 404 MET A CA 1
ATOM 3024 C C . MET A 1 404 ? -11.845 -1.904 2.323 1.00 94.75 404 MET A C 1
ATOM 3026 O O . MET A 1 404 ? -11.200 -2.960 2.395 1.00 94.75 404 MET A O 1
ATOM 3030 N N . PRO A 1 405 ? -12.580 -1.599 1.230 1.00 91.62 405 PRO A N 1
ATOM 3031 C CA . PRO A 1 405 ? -12.439 -2.325 -0.030 1.00 91.62 405 PRO A CA 1
ATOM 3032 C C . PRO A 1 405 ? -11.037 -2.097 -0.612 1.00 91.62 405 PRO A C 1
ATOM 3034 O O . PRO A 1 405 ? -10.343 -1.158 -0.223 1.00 91.62 405 PRO A O 1
ATOM 3037 N N . GLY A 1 406 ? -10.608 -2.938 -1.551 1.00 88.69 406 GLY A N 1
ATOM 3038 C CA . GLY A 1 406 ? -9.312 -2.729 -2.196 1.00 88.69 406 GLY A CA 1
ATOM 3039 C C . GLY A 1 406 ? -8.102 -3.120 -1.353 1.00 88.69 406 GLY A C 1
ATOM 3040 O O . GLY A 1 406 ? -6.981 -2.772 -1.721 1.00 88.69 406 GLY A O 1
ATOM 3041 N N . THR A 1 407 ? -8.278 -3.836 -0.233 1.00 92.81 407 THR A N 1
ATOM 3042 C CA . THR A 1 407 ? -7.144 -4.311 0.575 1.00 92.81 407 THR A CA 1
ATOM 3043 C C . THR A 1 407 ? -6.436 -5.432 -0.180 1.00 92.81 407 THR A C 1
ATOM 3045 O O . THR A 1 407 ? -6.783 -6.609 -0.056 1.00 92.81 407 THR A O 1
ATOM 3048 N N . LEU A 1 408 ? -5.455 -5.063 -0.999 1.00 92.00 408 LEU A N 1
ATOM 3049 C CA . LEU A 1 408 ? -4.717 -6.010 -1.818 1.00 92.00 408 LEU A CA 1
ATOM 3050 C C . LEU A 1 408 ? -3.727 -6.817 -0.969 1.00 92.00 408 LEU A C 1
ATOM 3052 O O . LEU A 1 408 ? -2.899 -6.265 -0.244 1.00 92.00 408 LEU A O 1
ATOM 3056 N N . VAL A 1 409 ? -3.794 -8.138 -1.101 1.00 92.81 409 VAL A N 1
ATOM 3057 C CA . VAL A 1 409 ? -2.886 -9.094 -0.474 1.00 92.81 409 VAL A CA 1
ATOM 3058 C C . VAL A 1 409 ? -1.970 -9.680 -1.552 1.00 92.81 409 VAL A C 1
ATOM 3060 O O . VAL A 1 409 ? -2.429 -10.522 -2.331 1.00 92.81 409 VAL A O 1
ATOM 3063 N N . PRO A 1 410 ? -0.690 -9.272 -1.614 1.00 92.62 410 PRO A N 1
ATOM 3064 C CA . PRO A 1 410 ? 0.267 -9.841 -2.560 1.00 92.62 410 PRO A CA 1
ATOM 3065 C C . PRO A 1 410 ? 0.692 -11.261 -2.166 1.00 92.62 410 PRO A C 1
ATOM 3067 O O . PRO A 1 410 ? 0.672 -11.619 -0.981 1.00 92.62 410 PRO A O 1
ATOM 3070 N N . ALA A 1 411 ? 1.151 -12.054 -3.140 1.00 91.06 411 ALA A N 1
ATOM 3071 C CA . ALA A 1 411 ? 1.692 -13.380 -2.861 1.00 91.06 411 ALA A CA 1
ATOM 3072 C C . ALA A 1 411 ? 2.897 -13.268 -1.915 1.00 91.06 411 ALA A C 1
ATOM 3074 O O . ALA A 1 411 ? 3.815 -12.468 -2.111 1.00 91.06 411 ALA A O 1
ATOM 3075 N N . GLY A 1 412 ? 2.864 -14.044 -0.833 1.00 89.69 412 GLY A N 1
ATOM 3076 C CA . GLY A 1 412 ? 3.912 -14.027 0.184 1.00 89.69 412 GLY A CA 1
ATOM 3077 C C . GLY A 1 412 ? 4.011 -12.763 1.046 1.00 89.69 412 GLY A C 1
ATOM 3078 O O . GLY A 1 412 ? 4.946 -12.670 1.846 1.00 89.69 412 GLY A O 1
ATOM 3079 N N . GLY A 1 413 ? 3.098 -11.798 0.897 1.00 93.75 413 GLY A N 1
ATOM 3080 C CA . GLY A 1 413 ? 3.108 -10.537 1.640 1.00 93.75 413 GLY A CA 1
ATOM 3081 C C . GLY A 1 413 ? 1.893 -10.338 2.547 1.00 93.75 413 GLY A C 1
ATOM 3082 O O . GLY A 1 413 ? 1.265 -11.296 3.004 1.00 93.75 413 GLY A O 1
ATOM 3083 N N . VAL A 1 414 ? 1.606 -9.074 2.862 1.00 95.75 414 VAL A N 1
ATOM 3084 C CA . VAL A 1 414 ? 0.573 -8.679 3.822 1.00 95.75 414 VAL A CA 1
ATOM 3085 C C . VAL A 1 414 ? -0.326 -7.612 3.206 1.00 95.75 414 VAL A C 1
ATOM 3087 O O . VAL A 1 414 ? 0.162 -6.558 2.819 1.00 95.75 414 VAL A O 1
ATOM 3090 N N . GLY A 1 415 ? -1.637 -7.840 3.167 1.00 95.25 415 GLY A N 1
ATOM 3091 C CA . GLY A 1 415 ? -2.593 -6.743 3.006 1.00 95.25 415 GLY A CA 1
ATOM 3092 C C . GLY A 1 415 ? -2.714 -5.988 4.326 1.00 95.25 415 GLY A C 1
ATOM 3093 O O . GLY A 1 415 ? -2.985 -6.607 5.357 1.00 95.25 415 GLY A O 1
ATOM 3094 N N . PHE A 1 416 ? -2.473 -4.677 4.325 1.00 95.19 416 PHE A N 1
ATOM 3095 C CA . PHE A 1 416 ? -2.491 -3.872 5.547 1.00 95.19 416 PHE A CA 1
ATOM 3096 C C . PHE A 1 416 ? -3.657 -2.886 5.549 1.00 95.19 416 PHE A C 1
ATOM 3098 O O . PHE A 1 416 ? -3.742 -2.038 4.665 1.00 95.19 416 PHE A O 1
ATOM 3105 N N . ALA A 1 417 ? -4.511 -2.971 6.565 1.00 96.12 417 ALA A N 1
ATOM 3106 C CA . ALA A 1 417 ? -5.692 -2.125 6.726 1.00 96.12 417 ALA A CA 1
ATOM 3107 C C . ALA A 1 417 ? -5.692 -1.432 8.095 1.00 96.12 417 ALA A C 1
ATOM 3109 O O . ALA A 1 417 ? -5.029 -1.877 9.032 1.00 96.12 417 ALA A O 1
ATOM 3110 N N . TRP A 1 418 ? -6.409 -0.322 8.230 1.00 96.56 418 TRP A N 1
ATOM 3111 C CA . TRP A 1 418 ? -6.458 0.422 9.489 1.00 96.56 418 TRP A CA 1
ATOM 3112 C C . TRP A 1 418 ? -7.685 1.322 9.596 1.00 96.56 418 TRP A C 1
ATOM 3114 O O . TRP A 1 418 ? -8.228 1.745 8.577 1.00 96.56 418 TRP A O 1
ATOM 3124 N N . ALA A 1 419 ? -8.089 1.637 10.828 1.00 97.38 419 ALA A N 1
ATOM 3125 C CA . ALA A 1 419 ? -9.191 2.555 11.110 1.00 97.38 419 ALA A CA 1
ATOM 3126 C C . ALA A 1 419 ? -8.937 3.376 12.385 1.00 97.38 419 ALA A C 1
ATOM 3128 O O . ALA A 1 419 ? -8.535 2.820 13.411 1.00 97.38 419 ALA A O 1
ATOM 3129 N N . GLY A 1 420 ? -9.208 4.678 12.311 1.00 97.31 420 GLY A N 1
ATOM 3130 C CA . GLY A 1 420 ? -9.275 5.586 13.453 1.00 97.31 420 GLY A CA 1
ATOM 3131 C C . GLY A 1 420 ? -10.705 5.672 13.983 1.00 97.31 420 GLY A C 1
ATOM 3132 O O . GLY A 1 420 ? -11.661 5.826 13.215 1.00 97.31 420 GLY A O 1
ATOM 3133 N N . LEU A 1 421 ? -10.858 5.531 15.297 1.00 97.06 421 LEU A N 1
ATOM 3134 C CA . LEU A 1 421 ? -12.134 5.617 16.001 1.00 97.06 421 LEU A CA 1
ATOM 3135 C C . LEU A 1 421 ? -12.184 6.863 16.873 1.00 97.06 421 LEU A C 1
ATOM 3137 O O . LEU A 1 421 ? -11.204 7.208 17.516 1.00 97.06 421 LEU A O 1
ATOM 3141 N N . VAL A 1 422 ? -13.361 7.459 17.000 1.00 96.31 422 VAL A N 1
ATOM 3142 C CA . VAL A 1 422 ? -13.629 8.530 17.963 1.00 96.31 422 VAL A CA 1
ATOM 3143 C C . VAL A 1 422 ? -14.915 8.222 18.720 1.00 96.31 422 VAL A C 1
ATOM 3145 O O . VAL A 1 422 ? -15.859 7.652 18.162 1.00 96.31 422 VAL A O 1
ATOM 3148 N N . SER A 1 423 ? -14.968 8.564 20.007 1.00 96.00 423 SER A N 1
ATOM 3149 C CA . SER A 1 423 ? -16.180 8.340 20.798 1.00 96.00 423 SER A CA 1
ATOM 3150 C C . SER A 1 423 ? -17.295 9.313 20.396 1.00 96.00 423 SER A C 1
ATOM 3152 O O . SER A 1 423 ? -17.067 10.507 20.186 1.00 96.00 423 SER A O 1
ATOM 3154 N N . GLN A 1 424 ? -18.534 8.826 20.349 1.00 93.25 424 GLN A N 1
ATOM 3155 C CA . GLN A 1 424 ? -19.699 9.657 20.051 1.00 93.25 424 GLN A CA 1
ATOM 3156 C C . GLN A 1 424 ? -19.888 10.754 21.106 1.00 93.25 424 GLN A C 1
ATOM 3158 O O . GLN A 1 424 ? -20.215 11.887 20.772 1.00 93.25 424 GLN A O 1
ATOM 3163 N N . ALA A 1 425 ? -19.600 10.446 22.373 1.00 92.06 425 ALA A N 1
ATOM 3164 C CA . ALA A 1 425 ? -19.656 11.420 23.459 1.00 92.06 425 ALA A CA 1
ATOM 3165 C C . ALA A 1 425 ? -18.701 12.604 23.232 1.00 92.06 425 ALA A C 1
ATOM 3167 O O . ALA A 1 425 ? -19.043 13.747 23.539 1.00 92.06 425 ALA A O 1
ATOM 3168 N N . GLN A 1 426 ? -17.515 12.343 22.678 1.00 91.06 426 GLN A N 1
ATOM 3169 C CA . GLN A 1 426 ? -16.575 13.400 22.335 1.00 91.06 426 GLN A CA 1
ATOM 3170 C C . GLN A 1 426 ? -17.073 14.237 21.156 1.00 91.06 426 GLN A C 1
ATOM 3172 O O . GLN A 1 426 ? -17.074 15.463 21.259 1.00 91.06 426 GLN A O 1
ATOM 3177 N N . ILE A 1 427 ? -17.564 13.595 20.089 1.00 91.06 427 ILE A N 1
ATOM 3178 C CA . ILE A 1 427 ? -18.174 14.301 18.951 1.00 91.06 427 ILE A CA 1
ATOM 3179 C C . ILE A 1 427 ? -19.286 15.240 19.439 1.00 91.06 427 ILE A C 1
ATOM 3181 O O . ILE A 1 427 ? -19.337 16.409 19.053 1.00 91.06 427 ILE A O 1
ATOM 3185 N N . ASP A 1 428 ? -20.165 14.750 20.312 1.00 92.00 428 ASP A N 1
ATOM 3186 C CA . ASP A 1 428 ? -21.289 15.524 20.838 1.00 92.00 428 ASP A CA 1
ATOM 3187 C C . ASP A 1 428 ? -20.811 16.711 21.694 1.00 92.00 428 ASP A C 1
ATOM 3189 O O . ASP A 1 428 ? -21.354 17.813 21.585 1.00 92.00 428 ASP A O 1
ATOM 3193 N N . SER A 1 429 ? -19.763 16.514 22.500 1.00 89.94 429 SER A N 1
ATOM 3194 C CA . SER A 1 429 ? -19.137 17.567 23.312 1.00 89.94 429 SER A CA 1
ATOM 3195 C C . SER A 1 429 ? -18.508 18.670 22.451 1.00 89.94 429 SER A C 1
ATOM 3197 O O . SER A 1 429 ? -18.749 19.858 22.682 1.00 89.94 429 SER A O 1
ATOM 3199 N N . GLU A 1 430 ? -17.752 18.295 21.417 1.00 88.81 430 GLU A N 1
ATOM 3200 C CA . GLU A 1 430 ? -17.134 19.232 20.470 1.00 88.81 430 GLU A CA 1
ATOM 3201 C C . GLU A 1 430 ? -18.188 20.025 19.692 1.00 88.81 430 GLU A C 1
ATOM 3203 O O . GLU A 1 430 ? -18.086 21.248 19.569 1.00 88.81 430 GLU A O 1
ATOM 3208 N N . ASN A 1 431 ? -19.245 19.355 19.227 1.00 89.88 431 ASN A N 1
ATOM 3209 C CA . ASN A 1 431 ? -20.357 19.998 18.530 1.00 89.88 431 ASN A CA 1
ATOM 3210 C C . ASN A 1 431 ? -21.108 20.979 19.439 1.00 89.88 431 ASN A C 1
ATOM 3212 O O . ASN A 1 431 ? -21.452 22.082 19.008 1.00 89.88 431 ASN A O 1
ATOM 3216 N N . ALA A 1 432 ? -21.337 20.615 20.704 1.00 90.94 432 ALA A N 1
ATOM 3217 C CA . ALA A 1 432 ? -21.958 21.502 21.683 1.00 90.94 432 ALA A CA 1
ATOM 3218 C C . ALA A 1 432 ? -21.080 22.730 21.974 1.00 90.94 432 ALA A C 1
ATOM 3220 O O . ALA A 1 432 ? -21.588 23.853 22.022 1.00 90.94 432 ALA A O 1
ATOM 3221 N N . ALA A 1 433 ? -19.764 22.541 22.112 1.00 88.69 433 ALA A N 1
ATOM 3222 C CA . ALA A 1 433 ? -18.812 23.634 22.294 1.00 88.69 433 ALA A CA 1
ATOM 3223 C C . ALA A 1 433 ? -18.776 24.568 21.072 1.00 88.69 433 ALA A C 1
ATOM 3225 O O . ALA A 1 433 ? -18.827 25.791 21.229 1.00 88.69 433 ALA A O 1
ATOM 3226 N N . ALA A 1 434 ? -18.765 24.013 19.857 1.00 87.19 434 ALA A N 1
ATOM 3227 C CA . ALA A 1 434 ? -18.817 24.782 18.615 1.00 87.19 434 ALA A CA 1
ATOM 3228 C C . ALA A 1 434 ? -20.131 25.570 18.483 1.00 87.19 434 ALA A C 1
ATOM 3230 O O . ALA A 1 434 ? -20.111 26.753 18.136 1.00 87.19 434 ALA A O 1
ATOM 3231 N N . ALA A 1 435 ? -21.269 24.958 18.822 1.00 87.88 435 ALA A N 1
ATOM 3232 C CA . ALA A 1 435 ? -22.569 25.626 18.826 1.00 87.88 435 ALA A CA 1
ATOM 3233 C C . ALA A 1 435 ? -22.627 26.763 19.859 1.00 87.88 435 ALA A C 1
ATOM 3235 O O . ALA A 1 435 ? -23.117 27.852 19.552 1.00 87.88 435 ALA A O 1
ATOM 3236 N N . ALA A 1 436 ? -22.082 26.551 21.060 1.00 87.12 436 ALA A N 1
ATOM 3237 C CA . ALA A 1 436 ? -21.987 27.583 22.088 1.00 87.12 436 ALA A CA 1
ATOM 3238 C C . ALA A 1 436 ? -21.079 28.746 21.652 1.00 87.12 436 ALA A C 1
ATOM 3240 O O . ALA A 1 436 ? -21.438 29.907 21.848 1.00 87.12 436 ALA A O 1
ATOM 3241 N N . ALA A 1 437 ? -19.944 28.456 21.008 1.00 85.38 437 ALA A N 1
ATOM 3242 C CA . ALA A 1 437 ? -19.048 29.471 20.458 1.00 85.38 437 ALA A CA 1
ATOM 3243 C C . ALA A 1 437 ? -19.715 30.277 19.330 1.00 85.38 437 ALA A C 1
ATOM 3245 O O . ALA A 1 437 ? -19.637 31.507 19.319 1.00 85.38 437 ALA A O 1
ATOM 3246 N N . ALA A 1 438 ? -20.428 29.608 18.420 1.00 83.38 438 ALA A N 1
ATOM 3247 C CA . ALA A 1 438 ? -21.188 30.261 17.357 1.00 83.38 438 ALA A CA 1
ATOM 3248 C C . ALA A 1 438 ? -22.312 31.151 17.918 1.00 83.38 438 ALA A C 1
ATOM 3250 O O . ALA A 1 438 ? -22.486 32.286 17.470 1.00 83.38 438 ALA A O 1
ATOM 3251 N N . ALA A 1 439 ? -23.034 30.676 18.938 1.00 81.50 439 ALA A N 1
ATOM 3252 C CA . ALA A 1 439 ? -24.061 31.452 19.627 1.00 81.50 439 ALA A CA 1
ATOM 3253 C C . ALA A 1 439 ? -23.469 32.663 20.364 1.00 81.50 439 ALA A C 1
ATOM 3255 O O . ALA A 1 439 ? -24.031 33.754 20.295 1.00 81.50 439 ALA A O 1
ATOM 3256 N N . ALA A 1 440 ? -22.313 32.506 21.016 1.00 78.31 440 ALA A N 1
ATOM 3257 C CA . ALA A 1 440 ? -21.599 33.609 21.648 1.00 78.31 440 ALA A CA 1
ATOM 3258 C C . ALA A 1 440 ? -21.178 34.667 20.617 1.00 78.31 440 ALA A C 1
ATOM 3260 O O . ALA A 1 440 ? -21.425 35.851 20.841 1.00 78.31 440 ALA A O 1
ATOM 3261 N N . LEU A 1 441 ? -20.638 34.258 19.460 1.00 72.25 441 LEU A N 1
ATOM 3262 C CA . LEU A 1 441 ? -20.334 35.168 18.348 1.00 72.25 441 LEU A CA 1
ATOM 3263 C C . LEU A 1 441 ? -21.585 35.915 17.869 1.00 72.25 441 LEU A C 1
ATOM 3265 O O . LEU A 1 441 ? -21.545 37.137 17.726 1.00 72.25 441 LEU A O 1
ATOM 3269 N N . ALA A 1 442 ? -22.704 35.214 17.675 1.00 68.38 442 ALA A N 1
ATOM 3270 C CA . ALA A 1 442 ? -23.965 35.831 17.267 1.00 68.38 442 ALA A CA 1
ATOM 3271 C C . ALA A 1 442 ? -24.480 36.856 18.298 1.00 68.38 442 ALA A C 1
ATOM 3273 O O . ALA A 1 442 ? -25.017 37.896 17.917 1.00 68.38 442 ALA A O 1
ATOM 3274 N N . ASN A 1 443 ? -24.257 36.608 19.592 1.00 62.50 443 ASN A N 1
ATOM 3275 C CA . ASN A 1 443 ? -24.700 37.480 20.683 1.00 62.50 443 ASN A CA 1
ATOM 3276 C C . ASN A 1 443 ? -23.801 38.717 20.898 1.00 62.50 443 ASN A C 1
ATOM 3278 O O . ASN A 1 443 ? -24.202 39.647 21.593 1.00 62.50 443 ASN A O 1
ATOM 3282 N N . THR A 1 444 ? -22.610 38.775 20.281 1.00 66.62 444 THR A N 1
ATOM 3283 C CA . THR A 1 444 ? -21.770 39.995 20.264 1.00 66.62 444 THR A CA 1
ATOM 3284 C C . THR A 1 444 ? -22.267 41.074 19.292 1.00 66.62 444 THR A C 1
ATOM 3286 O O . THR A 1 444 ? -21.669 42.144 19.208 1.00 66.62 444 THR A O 1
ATOM 3289 N N . GLY A 1 445 ? -23.362 40.830 18.557 1.00 54.25 445 GLY A N 1
ATOM 3290 C CA . GLY A 1 445 ? -23.959 41.823 17.656 1.00 54.25 445 GLY A CA 1
ATOM 3291 C C . GLY A 1 445 ? -23.165 42.081 16.370 1.00 54.25 445 GLY A C 1
ATOM 3292 O O . GLY A 1 445 ? -23.466 43.027 15.643 1.00 54.25 445 GLY A O 1
ATOM 3293 N N . LEU A 1 446 ? -22.184 41.236 16.035 1.00 50.09 446 LEU A N 1
ATOM 3294 C CA . LEU A 1 446 ? -21.408 41.352 14.793 1.00 50.09 446 LEU A CA 1
ATOM 3295 C C . LEU A 1 446 ? -22.174 40.889 13.534 1.00 50.09 446 LEU A C 1
ATOM 3297 O O . LEU A 1 446 ? -21.590 40.799 12.457 1.00 50.09 446 LEU A O 1
ATOM 3301 N N . SER A 1 447 ? -23.470 40.582 13.648 1.00 54.34 447 SER A N 1
ATOM 3302 C CA . SER A 1 447 ? -24.288 40.007 12.574 1.00 54.34 447 SER A CA 1
ATOM 3303 C C . SER A 1 447 ? -25.304 40.963 11.933 1.00 54.34 447 SER A C 1
ATOM 3305 O O . SER A 1 447 ? -26.087 40.515 11.098 1.00 54.34 447 SER A O 1
ATOM 3307 N N . SER A 1 448 ? -25.311 42.274 12.227 1.00 49.66 448 SER A N 1
ATOM 3308 C CA . SER A 1 448 ? -26.327 43.157 11.616 1.00 49.66 448 SER A CA 1
ATOM 3309 C C . SER A 1 448 ? -25.961 44.635 11.408 1.00 49.66 448 SER A C 1
ATOM 3311 O O . SER A 1 448 ? -26.785 45.511 11.665 1.00 49.66 448 SER A O 1
ATOM 3313 N N . THR A 1 449 ? -24.786 44.953 10.857 1.00 44.28 449 THR A N 1
ATOM 3314 C CA . THR A 1 449 ? -24.622 46.227 10.122 1.00 44.28 449 THR A CA 1
ATOM 3315 C C . THR A 1 449 ? -23.862 46.005 8.814 1.00 44.28 449 THR A C 1
ATOM 3317 O O . THR A 1 449 ? -22.684 45.653 8.794 1.00 44.28 449 THR A O 1
ATOM 3320 N N . GLY A 1 450 ? -24.559 46.204 7.691 1.00 47.19 450 GLY A N 1
ATOM 3321 C CA . GLY A 1 450 ? -24.095 45.959 6.317 1.00 47.19 450 GLY A CA 1
ATOM 3322 C C . GLY A 1 450 ? -22.968 46.868 5.806 1.00 47.19 450 GLY A C 1
ATOM 3323 O O . GLY A 1 450 ? -22.919 47.143 4.615 1.00 47.19 450 GLY A O 1
ATOM 3324 N N . TRP A 1 451 ? -22.077 47.344 6.679 1.00 41.91 451 TRP A N 1
ATOM 3325 C CA . TRP A 1 451 ? -20.931 48.190 6.321 1.00 41.91 451 TRP A CA 1
ATOM 3326 C C . TRP A 1 451 ? -19.581 47.627 6.804 1.00 41.91 451 TRP A C 1
ATOM 3328 O O . TRP A 1 451 ? -18.539 48.054 6.313 1.00 41.91 451 TRP A O 1
ATOM 3338 N N . ILE A 1 452 ? -19.555 46.621 7.693 1.00 43.34 452 ILE A N 1
ATOM 3339 C CA . ILE A 1 452 ? -18.289 46.062 8.225 1.00 43.34 452 ILE A CA 1
ATOM 3340 C C . ILE A 1 452 ? -17.750 44.892 7.377 1.00 43.34 452 ILE A C 1
ATOM 3342 O O . ILE A 1 452 ? -16.566 44.563 7.460 1.00 43.34 452 ILE A O 1
ATOM 3346 N N . ALA A 1 453 ? -18.543 44.350 6.445 1.00 38.66 453 ALA A N 1
ATOM 3347 C CA . ALA A 1 453 ? -18.045 43.386 5.456 1.00 38.66 453 ALA A CA 1
ATOM 3348 C C . ALA A 1 453 ? -16.933 43.973 4.550 1.00 38.66 453 ALA A C 1
ATOM 3350 O O . ALA A 1 453 ? -16.117 43.225 4.020 1.00 38.66 453 ALA A O 1
ATOM 3351 N N . GLY A 1 454 ? -16.839 45.305 4.422 1.00 37.34 454 GLY A N 1
ATOM 3352 C CA . GLY A 1 454 ? -15.748 45.978 3.706 1.00 37.34 454 GLY A CA 1
ATOM 3353 C C . GLY A 1 454 ? -14.497 46.271 4.548 1.00 37.34 454 GLY A C 1
ATOM 3354 O O . GLY A 1 454 ? -13.416 46.431 3.989 1.00 37.34 454 GLY A O 1
ATOM 3355 N N . ALA A 1 455 ? -14.601 46.321 5.881 1.00 39.47 455 ALA A N 1
ATOM 3356 C CA . ALA A 1 455 ? -13.495 46.757 6.743 1.00 39.47 455 ALA A CA 1
ATOM 3357 C C . ALA A 1 455 ? -12.577 45.604 7.187 1.00 39.47 455 ALA A C 1
ATOM 3359 O O . ALA A 1 455 ? -11.368 45.799 7.306 1.00 39.47 455 ALA A O 1
ATOM 3360 N N . VAL A 1 456 ? -13.107 44.385 7.344 1.00 37.78 456 VAL A N 1
ATOM 3361 C CA . VAL A 1 456 ? -12.272 43.191 7.603 1.00 37.78 456 VAL A CA 1
ATOM 3362 C C . VAL A 1 456 ? -11.642 42.661 6.305 1.00 37.78 456 VAL A C 1
ATOM 3364 O O . VAL A 1 456 ? -10.521 42.157 6.323 1.00 37.78 456 VAL A O 1
ATOM 3367 N N . ALA A 1 457 ? -12.276 42.904 5.151 1.00 37.91 457 ALA A N 1
ATOM 3368 C CA . ALA A 1 457 ? -11.686 42.632 3.838 1.00 37.91 457 ALA A CA 1
ATOM 3369 C C . ALA A 1 457 ? -10.496 43.559 3.496 1.00 37.91 457 ALA A C 1
ATOM 3371 O O . ALA A 1 457 ? -9.650 43.184 2.688 1.00 37.91 457 ALA A O 1
ATOM 3372 N N . LEU A 1 458 ? -10.371 44.734 4.131 1.00 37.00 458 LEU A N 1
ATOM 3373 C CA . LEU A 1 458 ? -9.255 45.659 3.881 1.00 37.00 458 LEU A CA 1
ATOM 3374 C C . LEU A 1 458 ? -8.052 45.465 4.822 1.00 37.00 458 LEU A C 1
ATOM 3376 O O . LEU A 1 458 ? -6.932 45.823 4.457 1.00 37.00 458 LEU A O 1
ATOM 3380 N N . GLN A 1 459 ? -8.234 44.861 6.001 1.00 37.09 459 GLN A N 1
ATOM 3381 C CA . GLN A 1 459 ? -7.117 44.607 6.925 1.00 37.09 459 GLN A CA 1
ATOM 3382 C C . GLN A 1 459 ? -6.290 43.360 6.568 1.00 37.09 459 GLN A C 1
ATOM 3384 O O . GLN A 1 459 ? -5.124 43.281 6.950 1.00 37.09 459 GLN A O 1
ATOM 3389 N N . LEU A 1 460 ? -6.814 42.457 5.732 1.00 38.66 460 LEU A N 1
ATOM 3390 C CA . LEU A 1 460 ? -6.028 41.365 5.138 1.00 38.66 460 LEU A CA 1
ATOM 3391 C C . LEU A 1 460 ? -5.277 41.774 3.855 1.00 38.66 460 LEU A C 1
ATOM 3393 O O . LEU A 1 460 ? -4.331 41.097 3.459 1.00 38.66 460 LEU A O 1
ATOM 3397 N N . ILE A 1 461 ? -5.600 42.927 3.256 1.00 41.72 461 ILE A N 1
ATOM 3398 C CA . ILE A 1 461 ? -4.833 43.503 2.133 1.00 41.72 461 ILE A CA 1
ATOM 3399 C C . ILE A 1 461 ? -3.627 44.320 2.649 1.00 41.72 461 ILE A C 1
ATOM 3401 O O . ILE A 1 461 ? -2.572 44.355 2.011 1.00 41.72 461 ILE A O 1
ATOM 3405 N N . GLY A 1 462 ? -3.724 44.903 3.851 1.00 38.22 462 GLY A N 1
ATOM 3406 C CA . GLY A 1 462 ? -2.643 45.682 4.473 1.00 38.22 462 GLY A CA 1
ATOM 3407 C C . GLY A 1 462 ? -1.410 44.864 4.884 1.00 38.22 462 GLY A C 1
ATOM 3408 O O . GLY A 1 462 ? -0.285 45.344 4.747 1.00 38.22 462 GLY A O 1
ATOM 3409 N N . VAL A 1 463 ? -1.586 43.610 5.315 1.00 40.09 463 VAL A N 1
ATOM 3410 C CA . VAL A 1 463 ? -0.455 42.731 5.684 1.00 40.09 463 VAL A CA 1
ATOM 3411 C C . VAL A 1 463 ? 0.264 42.191 4.436 1.00 40.09 463 VAL A C 1
ATOM 3413 O O . VAL A 1 463 ? 1.490 42.064 4.431 1.00 40.09 463 VAL A O 1
ATOM 3416 N N . GLY A 1 464 ? -0.463 41.979 3.332 1.00 37.09 464 GLY A N 1
ATOM 3417 C CA . GLY A 1 464 ? 0.113 41.570 2.045 1.00 37.09 464 GLY A CA 1
ATOM 3418 C C . GLY A 1 464 ? 0.991 42.645 1.389 1.00 37.09 464 GLY A C 1
ATOM 3419 O O . GLY A 1 464 ? 2.066 42.338 0.873 1.00 37.09 464 GLY A O 1
ATOM 3420 N N . ALA A 1 465 ? 0.594 43.921 1.458 1.00 39.94 465 ALA A N 1
ATOM 3421 C CA . ALA A 1 465 ? 1.362 45.021 0.865 1.00 39.94 465 ALA A CA 1
ATOM 3422 C C . ALA A 1 465 ? 2.670 45.331 1.625 1.00 39.94 465 ALA A C 1
ATOM 3424 O O . ALA A 1 465 ? 3.681 45.671 1.004 1.00 39.94 465 ALA A O 1
ATOM 3425 N N . VAL A 1 466 ? 2.692 45.150 2.953 1.00 41.47 466 VAL A N 1
ATOM 3426 C CA . VAL A 1 466 ? 3.901 45.353 3.775 1.00 41.47 466 VAL A CA 1
ATOM 3427 C C . VAL A 1 466 ? 4.933 44.242 3.533 1.00 41.47 466 VAL A C 1
ATOM 3429 O O . VAL A 1 466 ? 6.123 44.534 3.410 1.00 41.47 466 VAL A O 1
ATOM 3432 N N . LEU A 1 467 ? 4.505 42.988 3.344 1.00 42.25 467 LEU A N 1
ATOM 3433 C CA . LEU A 1 467 ? 5.419 41.879 3.026 1.00 42.25 467 LEU A CA 1
ATOM 3434 C C . LEU A 1 467 ? 6.001 41.965 1.600 1.00 42.25 467 LEU A C 1
ATOM 3436 O O . LEU A 1 467 ? 7.165 41.616 1.391 1.00 42.25 467 LEU A O 1
ATOM 3440 N N . ILE A 1 468 ? 5.255 42.508 0.630 1.00 46.28 468 ILE A N 1
ATOM 3441 C CA . ILE A 1 468 ? 5.757 42.749 -0.738 1.00 46.28 468 ILE A CA 1
ATOM 3442 C C . ILE A 1 468 ? 6.734 43.939 -0.786 1.00 46.28 468 ILE A C 1
ATOM 3444 O O . ILE A 1 468 ? 7.706 43.906 -1.545 1.00 46.28 468 ILE A O 1
ATOM 3448 N N . TRP A 1 469 ? 6.553 44.960 0.059 1.00 43.75 469 TRP A N 1
ATOM 3449 C CA . TRP A 1 469 ? 7.489 46.089 0.154 1.00 43.75 469 TRP A CA 1
ATOM 3450 C C . TRP A 1 469 ? 8.836 45.695 0.789 1.00 43.75 469 TRP A C 1
ATOM 3452 O O . TRP A 1 469 ? 9.885 46.151 0.329 1.00 43.75 469 TRP A O 1
ATOM 3462 N N . PHE A 1 470 ? 8.844 44.779 1.768 1.00 42.44 470 PHE A N 1
ATOM 3463 C CA . PHE A 1 470 ? 10.091 44.266 2.357 1.00 42.44 470 PHE A CA 1
ATOM 3464 C C . PHE A 1 470 ? 10.847 43.276 1.457 1.00 42.44 470 PHE A C 1
ATOM 3466 O O . PHE A 1 470 ? 12.076 43.219 1.527 1.00 42.44 470 PHE A O 1
ATOM 3473 N N . ARG A 1 471 ? 10.165 42.559 0.552 1.00 48.84 471 ARG A N 1
ATOM 3474 C CA 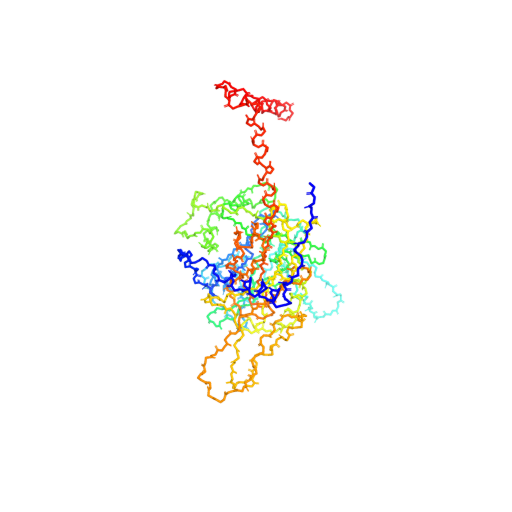. ARG A 1 471 ? 10.812 41.617 -0.382 1.00 48.84 471 ARG A CA 1
ATOM 3475 C C . ARG A 1 471 ? 11.475 42.295 -1.593 1.00 48.84 471 ARG A C 1
ATOM 3477 O O . ARG A 1 471 ? 12.294 41.672 -2.252 1.00 48.84 471 ARG A O 1
ATOM 3484 N N . ARG A 1 472 ? 11.183 43.574 -1.868 1.00 49.88 472 ARG A N 1
ATOM 3485 C CA . ARG A 1 472 ? 11.741 44.330 -3.013 1.00 49.88 472 ARG A CA 1
ATOM 3486 C C . ARG A 1 472 ? 12.929 45.243 -2.660 1.00 49.88 472 ARG A C 1
ATOM 3488 O O . ARG A 1 472 ? 13.410 45.969 -3.523 1.00 49.88 472 ARG A O 1
ATOM 3495 N N . ARG A 1 473 ? 13.395 45.240 -1.400 1.00 49.91 473 ARG A N 1
ATOM 3496 C CA . ARG A 1 473 ? 14.540 46.052 -0.921 1.00 49.91 473 ARG A CA 1
ATOM 3497 C C . ARG A 1 473 ? 15.765 45.248 -0.467 1.00 49.91 473 ARG A C 1
ATOM 3499 O O . ARG A 1 473 ? 16.735 45.847 -0.008 1.00 49.91 473 ARG A O 1
ATOM 3506 N N . ARG A 1 474 ? 15.755 43.921 -0.606 1.00 47.41 474 ARG A N 1
ATOM 3507 C CA . ARG A 1 474 ? 16.939 43.069 -0.415 1.00 47.41 474 ARG A CA 1
ATOM 3508 C C . ARG A 1 474 ? 16.905 41.926 -1.432 1.00 47.41 474 ARG A C 1
ATOM 3510 O O . ARG A 1 474 ? 16.272 40.911 -1.163 1.00 47.41 474 ARG A O 1
ATOM 3517 N N . GLY A 1 475 ? 17.570 42.126 -2.570 1.00 39.12 475 GLY A N 1
ATOM 3518 C CA . GLY A 1 475 ? 17.699 41.158 -3.663 1.00 39.12 475 GLY A CA 1
ATOM 3519 C C . GLY A 1 475 ? 17.219 41.737 -4.973 1.00 39.12 475 GLY A C 1
ATOM 3520 O O . GLY A 1 475 ? 16.041 41.479 -5.299 1.00 39.12 475 GLY A O 1
#

Radius of gyration: 28.84 Å; chains: 1; bounding box: 88×86×83 Å

Foldseek 3Di:
DDDDDDDDDDDPVVVVVVVVVVVVVVPPDDPPVPPPPPPPQFDLQKFWKFAAALFQLQGTATFIAGVLLQCEQQQAWPVDGDDHDANALSHCVVVVQDDDHPDSPDDPPPQDFDDDPPDPDDPDPPDDPCTPQQADDNVDDDDALDRRHGMFTPWADDPNITTRTHSVDPVSVCLVVQHQDPNDTNHNNYFHWWLLVSLVQACDDDHRRNVDPSQVSQVVSQSNRSCVRQNHDPDRDDNVSTDGDHTDLADEDDDVVQVVLLVVLCVQCVPHTLQPGFWKAKEFEWAPAVLSRYDDPPTATDWFWKKWKADSRRHTDFDFDDPDDPDDDPDPPPPDDDDDDDDDDDDDDDDPDDRPTDGDIWTQHRRRMTMDRGDDFTWMKMAIPDDPQKWWSAKPCGDGHRIRTRQGIGRSYYRYIYTHIHGNVSVVVVVVVVVVVVVVVVVVVPPDDPPCVVVVVVVVVVVVVVVVVVVVPPD

pLDDT: mean 72.03, std 24.69, range [25.17, 97.81]

Secondary structure (DSSP, 8-state):
-----------TTHHHHTTTTTSSGGG-----------PPPP-TTEEEEEEE-S-TTS-EEEEEEEGGGS-STTS-BTTS-----TT-TTSTTTTT--S-SSS--S--TTS--------TT-S-----S-TT--S--TTS-PPTT------BB--EEETTEEE--BS-SHHHHHHHHT-EETTEE-TTSEEE--HHHHHHHHH--STT-----HHHHHHHHHHT--HHHH---SSSPPTTTPPP-PPP--BPPPPHHHHHHHHHHHHHTTT--GGG--EEEEEEEEE-TTSSSB--SS--B-TT-EEEEE-TTSPBPEE---TT--S----------S----------S-------PEEP-EE--TTSEEEEEEE-SEEEEEEEEPPTTEEEEEETTSSSSSEEEEEEE-TTSEEEEEEEEEEHHHHHHHHHHHHHHHHHHHHTTTTS-TTGGGTHHHHHHHHHHHHHHHHTS--

Sequence (475 aa):
MNIQSLNVLFSRRAKAMLVIASLVASIFAILVPASSATAAPSNPDKVTICHRTHSTGNPYRMITVSKSSVDGPLNVRSSGNSDSASGDHAGIVHNKHVTGGSALTTWDPNFPIYNQSKTNGANGNVVEADNPVRVFDPNYVYSPNAKMWEDIIPPFTTNGVDFAGLNWTEKGKAIYYGLTLNGVNYAGLCKKMGSREYYDSEVGTGPGQGGQTANDVLDDIKDQGNTEQDGTFSGRPSLNELKSDPPSNKGPKKPTKLNDLLSSLATTNNNRAPSAMTQAIAGVVWFDDNRDGVQDNSETLAAGVGIVLKDPSGNLYTVGYKKGQKTQPKSALFTGTKGNFFSFAPSAKNISTQLAANVITVNTDADGYFQFPSVPEGEWQVVVITPDGYSYTYDSSGSNDGIMPGTLVPAGGVGFAWAGLVSQAQIDSENAAAAAAAAALANTGLSSTGWIAGAVALQLIGVGAVLIWFRRRRG